Protein AF-0000000066529781 (afdb_homodimer)

pLDDT: mean 94.96, std 7.85, range [33.03, 98.94]

Radius of gyration: 22.47 Å; Cα contacts (8 Å, |Δi|>4): 421; chains: 2; bounding box: 62×56×45 Å

Solvent-accessible surface area (backbone atoms only — not comparable to full-atom values): 20873 Å² total; per-residue (Å²): 124,78,75,74,47,73,63,51,47,43,43,53,25,38,51,51,40,32,71,75,54,32,66,87,71,44,47,68,64,56,29,25,67,66,42,68,49,49,69,66,54,48,34,71,75,44,55,47,63,68,44,42,53,37,49,45,42,53,50,54,58,45,52,52,51,50,50,48,59,62,45,58,77,68,44,84,44,66,58,49,46,52,24,45,62,34,40,49,49,50,53,48,38,73,76,33,52,69,61,43,52,49,46,76,74,36,56,70,61,31,55,75,39,94,50,18,66,58,49,53,51,52,50,51,52,51,51,50,51,52,49,59,73,44,43,65,42,52,74,69,55,50,45,47,91,68,57,69,65,53,50,52,16,54,42,42,10,25,56,54,43,40,49,54,37,43,75,69,68,71,48,93,63,61,70,75,79,42,35,66,58,51,18,50,42,24,34,68,61,38,43,40,132,124,76,78,74,46,74,64,50,45,42,41,53,23,40,50,51,41,32,70,75,55,33,65,86,69,44,46,68,64,57,31,24,66,66,43,67,48,50,69,67,54,49,35,70,76,43,55,48,66,69,44,43,53,36,48,46,43,53,50,54,58,46,51,53,51,49,50,47,58,61,45,57,77,68,43,84,46,65,58,50,47,52,25,44,62,33,39,49,49,50,52,49,38,73,74,32,52,69,60,43,53,50,45,76,73,36,54,68,62,31,55,74,38,92,50,17,64,58,51,52,50,51,49,52,52,52,51,48,51,52,49,57,73,46,42,64,43,52,74,70,55,51,43,47,91,68,57,69,65,54,50,51,15,53,42,43,10,25,56,53,42,40,48,54,37,43,75,70,67,71,49,94,62,61,70,76,77,43,36,67,57,51,18,51,41,24,34,69,61,38,45,40,133

Foldseek 3Di:
DPPCPLLNLLLVLLLVQCLVQNLVRRALVSSCVRSVDDSVVCCVVQNGSLSSLLVLLVVLVVVLLVQLVVQLVVDDDLLSNLLSNQLSVLVSCLVPVSSVVSNVPCLVVNCVDPCVVVVVVVVVVSVVVSCVSCVVVVVVVFWDDDDPVVLVCLRHVVLVVVSVCVSVVNDPDDSNVCSNVSSVSSCVHITDD/DPDCPLLNLLLVLLLVQCLVQNLVRRALVSSCVRSVDDSVVCCVVQNGSLSSLLVLLVVLVVVLLVQLVVQLVVDDDLLSNLLSNQLSVLVSCLVPVSSVVSNVPCLVVNCVDPCVVVVVVVVVVSVVVSCVSCVVVVVVVFWDDDDPVVLVCLRHVVLVVVSVCVSVVNDPDDSNVCSVVSSVSSSVHITDD

Sequence (386 aa):
MGRSSRKDEILQAALACFSEHGVDATTIEMIRDRSGASIGSLYHHFGNKERIHGELYLAGIGQYAALLEAGFARARSAEETVRLLVTSYIDWVVANPDWARFILHSRGRVEAGELGERLRADNQAHFARIHAALAGYRAEGLFREMPDDCFASVVIGPAHDLARQWLAGRTRVALADCRELLAQVAWDSVRAAMGRSSRKDEILQAALACFSEHGVDATTIEMIRDRSGASIGSLYHHFGNKERIHGELYLAGIGQYAALLEAGFARARSAEETVRLLVTSYIDWVVANPDWARFILHSRGRVEAGELGERLRADNQAHFARIHAALAGYRAEGLFREMPDDCFASVVIGPAHDLARQWLAGRTRVALADCRELLAQVAWDSVRAA

InterPro domains:
  IPR001647 DNA-binding HTH domain, TetR-type [PF00440] (10-52)
  IPR001647 DNA-binding HTH domain, TetR-type [PR00455] (10-23)
  IPR001647 DNA-binding HTH domain, TetR-type [PR00455] (31-54)
  IPR001647 DNA-binding HTH domain, TetR-type [PS50977] (4-64)
  IPR009057 Homedomain-like superfamily [SSF46689] (3-80)
  IPR023772 DNA-binding HTH domain, TetR-type, conserved site [PS01081] (22-52)
  IPR036271 Tetracyclin repressor-like, C-terminal domain superfamily [SSF48498] (77-191)
  IPR050109 HTH-type, TetR-like transcriptional regulator [PTHR30055] (3-192)

Nearest PDB structures (foldseek):
  2gen-assembly1_A-2  TM=9.971E-01  e=3.212E-24  Pseudomonas aeruginosa PAO1
  4me9-assembly1_B  TM=8.150E-01  e=6.938E-08  Bacillus cereus ATCC 10987
  5gpa-assembly1_B  TM=8.348E-01  e=9.909E-07  Halalkalibacterium halodurans C-125
  5gp9-assembly1_A  TM=6.962E-01  e=1.146E-06  Halalkalibacterium halodurans C-125
  4w97-assembly1_A  TM=7.006E-01  e=5.478E-05  Mycobacterium tuberculosis H37Rv

Structure (mmCIF, N/CA/C/O backbone):
data_AF-0000000066529781-model_v1
#
loop_
_entity.id
_entity.type
_entity.pdbx_description
1 polymer 'Probable transcriptional regulator'
#
loop_
_atom_site.group_PDB
_atom_site.id
_atom_site.type_symbol
_atom_site.label_atom_id
_atom_site.label_alt_id
_atom_site.label_comp_id
_atom_site.label_asym_id
_atom_site.label_entity_id
_atom_site.label_seq_id
_atom_site.pdbx_PDB_ins_code
_atom_site.Cartn_x
_atom_site.Cartn_y
_atom_site.Cartn_z
_atom_site.occupancy
_atom_site.B_iso_or_equiv
_atom_site.auth_seq_id
_atom_site.auth_comp_id
_atom_site.auth_asym_id
_atom_site.auth_atom_id
_atom_site.pdbx_PDB_model_num
ATOM 1 N N . MET A 1 1 ? 31.031 4.953 -13.562 1 33.03 1 MET A N 1
ATOM 2 C CA . MET A 1 1 ? 29.844 4.156 -13.281 1 33.03 1 MET A CA 1
ATOM 3 C C . MET A 1 1 ? 30.219 2.801 -12.695 1 33.03 1 MET A C 1
ATOM 5 O O . MET A 1 1 ? 30.969 2.037 -13.312 1 33.03 1 MET A O 1
ATOM 9 N N . GLY A 1 2 ? 30.375 2.629 -11.5 1 42.47 2 GLY A N 1
ATOM 10 C CA . GLY A 1 2 ? 31.094 1.47 -11 1 42.47 2 GLY A CA 1
ATOM 11 C C . GLY A 1 2 ? 30.703 0.175 -11.68 1 42.47 2 GLY A C 1
ATOM 12 O O . GLY A 1 2 ? 29.609 0.083 -12.258 1 42.47 2 GLY A O 1
ATOM 13 N N . ARG A 1 3 ? 31.578 -0.483 -12.102 1 45.91 3 ARG A N 1
ATOM 14 C CA . ARG A 1 3 ? 31.453 -1.699 -12.898 1 45.91 3 ARG A CA 1
ATOM 15 C C . ARG A 1 3 ? 30.344 -2.594 -12.352 1 45.91 3 ARG A C 1
ATOM 17 O O . ARG A 1 3 ? 30.406 -3.041 -11.203 1 45.91 3 ARG A O 1
ATOM 24 N N . SER A 1 4 ? 29.109 -2.34 -12.938 1 61.5 4 SER A N 1
ATOM 25 C CA . SER A 1 4 ? 28.078 -3.309 -12.586 1 61.5 4 SER A CA 1
ATOM 26 C C . SER A 1 4 ? 28.656 -4.715 -12.469 1 61.5 4 SER A C 1
ATOM 28 O O . SER A 1 4 ? 29.375 -5.172 -13.359 1 61.5 4 SER A O 1
ATOM 30 N N . SER A 1 5 ? 28.609 -5.266 -11.188 1 81.44 5 SER A N 1
ATOM 31 C CA . SER A 1 5 ? 29.078 -6.629 -10.953 1 81.44 5 SER A CA 1
ATOM 32 C C . SER A 1 5 ? 28.281 -7.637 -11.766 1 81.44 5 SER A C 1
ATOM 34 O O . SER A 1 5 ? 27.203 -7.324 -12.258 1 81.44 5 SER A O 1
ATOM 36 N N . ARG A 1 6 ? 28.938 -8.656 -12.211 1 84.25 6 ARG A N 1
ATOM 37 C CA . ARG A 1 6 ? 28.266 -9.766 -12.867 1 84.25 6 ARG A CA 1
ATOM 38 C C . ARG A 1 6 ? 26.938 -10.086 -12.188 1 84.25 6 ARG A C 1
ATOM 40 O O . ARG A 1 6 ? 25.938 -10.359 -12.852 1 84.25 6 ARG A O 1
ATOM 47 N N . LYS A 1 7 ? 26.953 -9.844 -11 1 89.94 7 LYS A N 1
ATOM 48 C CA . LYS A 1 7 ? 25.75 -10.094 -10.227 1 89.94 7 LYS A CA 1
ATOM 49 C C . LYS A 1 7 ? 24.656 -9.094 -10.586 1 89.94 7 LYS A C 1
ATOM 51 O O . LYS A 1 7 ? 23.484 -9.469 -10.758 1 89.94 7 LYS A O 1
ATOM 56 N N . ASP A 1 8 ? 25.031 -7.875 -10.758 1 91.31 8 ASP A N 1
ATOM 57 C CA . ASP A 1 8 ? 24.062 -6.828 -11.102 1 91.31 8 ASP A CA 1
ATOM 58 C C . ASP A 1 8 ? 23.484 -7.051 -12.5 1 91.31 8 ASP A C 1
ATOM 60 O O . ASP A 1 8 ? 22.297 -6.832 -12.719 1 91.31 8 ASP A O 1
ATOM 64 N N . GLU A 1 9 ? 24.297 -7.5 -13.328 1 91.94 9 GLU A N 1
ATOM 65 C CA . GLU A 1 9 ? 23.859 -7.773 -14.695 1 91.94 9 GLU A CA 1
ATOM 66 C C . GLU A 1 9 ? 22.844 -8.906 -14.719 1 91.94 9 GLU A C 1
ATOM 68 O O . GLU A 1 9 ? 21.844 -8.844 -15.453 1 91.94 9 GLU A O 1
ATOM 73 N N . ILE A 1 10 ? 23.125 -9.883 -13.961 1 94.25 10 ILE A N 1
ATOM 74 C CA . ILE A 1 10 ? 22.219 -11.023 -13.891 1 94.25 10 ILE A CA 1
ATOM 75 C C . ILE A 1 10 ? 20.891 -10.594 -13.289 1 94.25 10 ILE A C 1
ATOM 77 O O . ILE A 1 10 ? 19.828 -10.984 -13.781 1 94.25 10 ILE A O 1
ATOM 81 N N . LEU A 1 11 ? 20.969 -9.789 -12.281 1 96 11 LEU A N 1
ATOM 82 C CA . LEU A 1 11 ? 19.734 -9.32 -11.641 1 96 11 LEU A CA 1
ATOM 83 C C . LEU A 1 11 ? 18.922 -8.461 -12.594 1 96 11 LEU A C 1
ATOM 85 O O . LEU A 1 11 ? 17.688 -8.586 -12.641 1 96 11 LEU A O 1
ATOM 89 N N . GLN A 1 12 ? 19.594 -7.656 -13.375 1 96.5 12 GLN A N 1
ATOM 90 C CA . GLN A 1 12 ? 18.891 -6.832 -14.352 1 96.5 12 GLN A CA 1
ATOM 91 C C . GLN A 1 12 ? 18.234 -7.691 -15.43 1 96.5 12 GLN A C 1
ATOM 93 O O . GLN A 1 12 ? 17.125 -7.41 -15.867 1 96.5 12 GLN A O 1
ATOM 98 N N . ALA A 1 13 ? 18.938 -8.703 -15.836 1 97 13 ALA A N 1
ATOM 99 C CA . ALA A 1 13 ? 18.375 -9.641 -16.812 1 97 13 ALA A CA 1
ATOM 100 C C . ALA A 1 13 ? 17.172 -10.375 -16.234 1 97 13 ALA A C 1
ATOM 102 O O . ALA A 1 13 ? 16.156 -10.547 -16.922 1 97 13 ALA A O 1
ATOM 103 N N . ALA A 1 14 ? 17.328 -10.797 -15.016 1 97.56 14 ALA A N 1
ATOM 104 C CA . ALA A 1 14 ? 16.219 -11.469 -14.336 1 97.56 14 ALA A CA 1
ATOM 105 C C . ALA A 1 14 ? 15 -10.555 -14.242 1 97.56 14 ALA A C 1
ATOM 107 O O . ALA A 1 14 ? 13.875 -10.977 -14.516 1 97.56 14 ALA A O 1
ATOM 108 N N . LEU A 1 15 ? 15.227 -9.305 -13.828 1 98 15 LEU A N 1
ATOM 109 C CA . LEU A 1 15 ? 14.148 -8.336 -13.742 1 98 15 LEU A CA 1
ATOM 110 C C . LEU A 1 15 ? 13.414 -8.211 -15.078 1 98 15 LEU A C 1
ATOM 112 O O . LEU A 1 15 ? 12.188 -8.203 -15.117 1 98 15 LEU A O 1
ATOM 116 N N . ALA A 1 16 ? 14.188 -8.141 -16.141 1 97.81 16 ALA A N 1
ATOM 117 C CA . ALA A 1 16 ? 13.602 -8.023 -17.469 1 97.81 16 ALA A CA 1
ATOM 118 C C . ALA A 1 16 ? 12.75 -9.25 -17.797 1 97.81 16 ALA A C 1
ATOM 120 O O . ALA A 1 16 ? 11.625 -9.117 -18.281 1 97.81 16 ALA A O 1
ATOM 121 N N . CYS A 1 17 ? 13.242 -10.43 -17.562 1 97.81 17 CYS A N 1
ATOM 122 C CA . CYS A 1 17 ? 12.531 -11.672 -17.844 1 97.81 17 CYS A CA 1
ATOM 123 C C . CYS A 1 17 ? 11.258 -11.766 -17.016 1 97.81 17 CYS A C 1
ATOM 125 O O . CYS A 1 17 ? 10.188 -12.086 -17.547 1 97.81 17 CYS A O 1
ATOM 127 N N . PHE A 1 18 ? 11.406 -11.43 -15.711 1 97.12 18 PHE A N 1
ATOM 128 C CA . PHE A 1 18 ? 10.25 -11.469 -14.82 1 97.12 18 PHE A CA 1
ATOM 129 C C . PHE A 1 18 ? 9.188 -10.477 -15.266 1 97.12 18 PHE A C 1
ATOM 131 O O . PHE A 1 18 ? 7.992 -10.758 -15.203 1 97.12 18 PHE A O 1
ATOM 138 N N . SER A 1 19 ? 9.617 -9.344 -15.68 1 95.75 19 SER A N 1
ATOM 139 C CA . SER A 1 19 ? 8.695 -8.297 -16.109 1 95.75 19 SER A CA 1
ATOM 140 C C . SER A 1 19 ? 7.98 -8.688 -17.406 1 95.75 19 SER A C 1
ATOM 142 O O . SER A 1 19 ? 6.785 -8.414 -17.562 1 95.75 19 SER A O 1
ATOM 144 N N . GLU A 1 20 ? 8.648 -9.359 -18.281 1 95.5 20 GLU A N 1
ATOM 145 C CA . GLU A 1 20 ? 8.133 -9.68 -19.609 1 95.5 20 GLU A CA 1
ATOM 146 C C . GLU A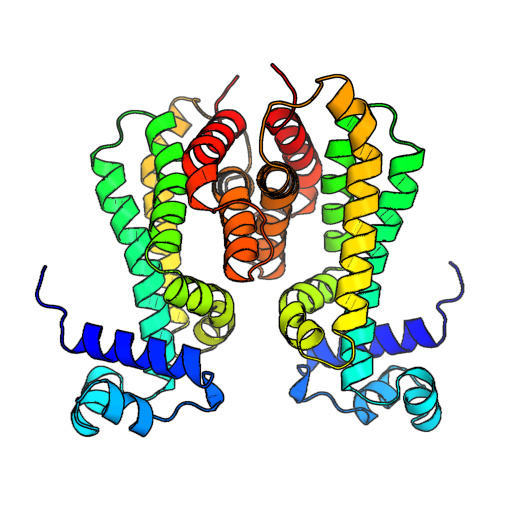 1 20 ? 7.27 -10.938 -19.578 1 95.5 20 GLU A C 1
ATOM 148 O O . GLU A 1 20 ? 6.254 -11.016 -20.266 1 95.5 20 GLU A O 1
ATOM 153 N N . HIS A 1 21 ? 7.668 -11.93 -18.719 1 95.25 21 HIS A N 1
ATOM 154 C CA . HIS A 1 21 ? 7.047 -13.25 -18.844 1 95.25 21 HIS A CA 1
ATOM 155 C C . HIS A 1 21 ? 6.332 -13.633 -17.547 1 95.25 21 HIS A C 1
ATOM 157 O O . HIS A 1 21 ? 5.574 -14.609 -17.516 1 95.25 21 HIS A O 1
ATOM 163 N N . GLY A 1 22 ? 6.508 -12.805 -16.547 1 93.94 22 GLY A N 1
ATOM 164 C CA . GLY A 1 22 ? 6.078 -13.25 -15.227 1 93.94 22 GLY A CA 1
ATOM 165 C C . GLY A 1 22 ? 7.09 -14.148 -14.539 1 93.94 22 GLY A C 1
ATOM 166 O O . GLY A 1 22 ? 7.863 -14.844 -15.203 1 93.94 22 GLY A O 1
ATOM 167 N N . VAL A 1 23 ? 7.008 -14.219 -13.281 1 93.06 23 VAL A N 1
ATOM 168 C CA . VAL A 1 23 ? 7.996 -14.945 -12.484 1 93.06 23 VAL A CA 1
ATOM 169 C C . VAL A 1 23 ? 7.863 -16.438 -12.727 1 93.06 23 VAL A C 1
ATOM 171 O O . VAL A 1 23 ? 8.859 -17.141 -12.953 1 93.06 23 VAL A O 1
ATOM 174 N N . ASP A 1 24 ? 6.688 -16.922 -12.711 1 92 24 ASP A N 1
ATOM 175 C CA . ASP A 1 24 ? 6.469 -18.359 -12.805 1 92 24 ASP A CA 1
ATOM 176 C C . ASP A 1 24 ? 6.848 -18.891 -14.188 1 92 24 ASP A C 1
ATOM 178 O O . ASP A 1 24 ? 7.406 -19.984 -14.305 1 92 24 ASP A O 1
ATOM 182 N N . ALA A 1 25 ? 6.66 -18.125 -15.172 1 94.94 25 ALA A N 1
ATOM 183 C CA . ALA A 1 25 ? 6.91 -18.547 -16.547 1 94.94 25 ALA A CA 1
ATOM 184 C C . ALA A 1 25 ? 8.383 -18.359 -16.922 1 94.94 25 ALA A C 1
ATOM 186 O O . ALA A 1 25 ? 8.852 -18.938 -17.906 1 94.94 25 ALA A O 1
ATOM 187 N N . THR A 1 26 ? 9.07 -17.531 -16.234 1 97.19 26 THR A N 1
ATOM 188 C CA . THR A 1 26 ? 10.477 -17.297 -16.516 1 97.19 26 THR A CA 1
ATOM 189 C C . THR A 1 26 ? 11.32 -18.516 -16.125 1 97.19 26 THR A C 1
ATOM 191 O O . THR A 1 26 ? 11.102 -19.125 -15.07 1 97.19 26 THR A O 1
ATOM 194 N N . THR A 1 27 ? 12.242 -18.891 -17.016 1 95.12 27 THR A N 1
ATOM 195 C CA . THR A 1 27 ? 13.141 -20 -16.734 1 95.12 27 THR A CA 1
ATOM 196 C C . THR A 1 27 ? 14.57 -19.5 -16.531 1 95.12 27 THR A C 1
ATOM 198 O O . THR A 1 27 ? 14.891 -18.359 -16.875 1 95.12 27 THR A O 1
ATOM 201 N N . ILE A 1 28 ? 15.305 -20.406 -15.883 1 93.94 28 ILE A N 1
ATOM 202 C CA . ILE A 1 28 ? 16.719 -20.062 -15.688 1 93.94 28 ILE A CA 1
ATOM 203 C C . ILE A 1 28 ? 17.391 -19.875 -17.047 1 93.94 28 ILE A C 1
ATOM 205 O O . ILE A 1 28 ? 18.297 -19.047 -17.172 1 93.94 28 ILE A O 1
ATOM 209 N N . GLU A 1 29 ? 16.984 -20.547 -18.062 1 95.06 29 GLU A N 1
ATOM 210 C CA . GLU A 1 29 ? 17.547 -20.438 -19.406 1 95.06 29 GLU A CA 1
ATOM 211 C C . GLU A 1 29 ? 17.266 -19.078 -20.031 1 95.06 29 GLU A C 1
ATOM 213 O O . GLU A 1 29 ? 18.125 -18.5 -20.703 1 95.06 29 GLU A O 1
ATOM 218 N N . MET A 1 30 ? 16.078 -18.578 -19.812 1 97 30 MET A N 1
ATOM 219 C CA . MET A 1 30 ? 15.734 -17.25 -20.297 1 97 30 MET A CA 1
ATOM 220 C C . MET A 1 30 ? 16.656 -16.188 -19.703 1 97 30 MET A C 1
ATOM 222 O O . MET A 1 30 ? 17.125 -15.289 -20.406 1 97 30 MET A O 1
ATOM 226 N N . ILE A 1 31 ? 16.922 -16.328 -18.406 1 97.06 31 ILE A N 1
ATOM 227 C CA . ILE A 1 31 ? 17.781 -15.383 -17.719 1 97.06 31 ILE A CA 1
ATOM 228 C C . ILE A 1 31 ? 19.219 -15.523 -18.234 1 97.06 31 ILE A C 1
ATOM 230 O O . ILE A 1 31 ? 19.906 -14.523 -18.438 1 97.06 31 ILE A O 1
ATOM 234 N N . ARG A 1 32 ? 19.641 -16.766 -18.453 1 95.25 32 ARG A N 1
ATOM 235 C CA . ARG A 1 32 ? 20.938 -17.047 -19.031 1 95.25 32 ARG A CA 1
ATOM 236 C C . ARG A 1 32 ? 21.094 -16.359 -20.391 1 95.25 32 ARG A C 1
ATOM 238 O O . ARG A 1 32 ? 22.062 -15.641 -20.625 1 95.25 32 ARG A O 1
ATOM 245 N N . ASP A 1 33 ? 20.141 -16.531 -21.188 1 96.81 33 ASP A N 1
ATOM 246 C CA . ASP A 1 33 ? 20.188 -15.984 -22.531 1 96.81 33 ASP A CA 1
ATOM 247 C C . ASP A 1 33 ? 20.25 -14.461 -22.516 1 96.81 33 ASP A C 1
ATOM 249 O O . ASP A 1 33 ? 21.016 -13.852 -23.266 1 96.81 33 ASP A O 1
ATOM 253 N N . ARG A 1 34 ? 19.531 -13.867 -21.656 1 96.12 34 ARG A N 1
ATOM 254 C CA . ARG A 1 34 ? 19.438 -12.414 -21.594 1 96.12 34 ARG A CA 1
ATOM 255 C C . ARG A 1 34 ? 20.688 -11.812 -20.938 1 96.12 34 ARG A C 1
ATOM 257 O O . ARG A 1 34 ? 21.125 -10.727 -21.312 1 96.12 34 ARG A O 1
ATOM 264 N N . SER A 1 35 ? 21.172 -12.445 -19.953 1 95.12 35 SER A N 1
ATOM 265 C CA . SER A 1 35 ? 22.281 -11.906 -19.188 1 95.12 35 SER A CA 1
ATOM 266 C C . SER A 1 35 ? 23.625 -12.18 -19.859 1 95.12 35 SER A C 1
ATOM 268 O O . SER A 1 35 ? 24.625 -11.523 -19.562 1 95.12 35 SER A O 1
ATOM 270 N N . GLY A 1 36 ? 23.672 -13.219 -20.625 1 94.31 36 GLY A N 1
ATOM 271 C CA . GLY A 1 36 ? 24.922 -13.648 -21.219 1 94.31 36 GLY A CA 1
ATOM 272 C C . GLY A 1 36 ? 25.781 -14.477 -20.266 1 94.31 36 GLY A C 1
ATOM 273 O O . GLY A 1 36 ? 26.891 -14.891 -20.625 1 94.31 36 GLY A O 1
ATOM 274 N N . ALA A 1 37 ? 25.312 -14.734 -19.141 1 92.75 37 ALA A N 1
ATOM 275 C CA . ALA A 1 37 ? 26.016 -15.586 -18.188 1 92.75 37 ALA A CA 1
ATOM 276 C C . ALA A 1 37 ? 25.828 -17.062 -18.547 1 92.75 37 ALA A C 1
ATOM 278 O O . ALA A 1 37 ? 24.875 -17.422 -19.234 1 92.75 37 ALA A O 1
ATOM 279 N N . SER A 1 38 ? 26.766 -17.812 -18.047 1 92.06 38 SER A N 1
ATOM 280 C CA . SER A 1 38 ? 26.578 -19.25 -18.203 1 92.06 38 SER A CA 1
ATOM 281 C C . SER A 1 38 ? 25.641 -19.812 -17.141 1 92.06 38 SER A C 1
ATOM 283 O O . SER A 1 38 ? 25.453 -19.188 -16.094 1 92.06 38 SER A O 1
ATOM 285 N N . ILE A 1 39 ? 25.078 -20.953 -17.484 1 90.69 39 ILE A N 1
ATOM 286 C CA . ILE A 1 39 ? 24.219 -21.641 -16.531 1 90.69 39 ILE A CA 1
ATOM 287 C C . ILE A 1 39 ? 25 -21.922 -15.25 1 90.69 39 ILE A C 1
ATOM 289 O O . ILE A 1 39 ? 24.484 -21.719 -14.141 1 90.69 39 ILE A O 1
ATOM 293 N N . GLY A 1 40 ? 26.219 -22.359 -15.406 1 90.69 40 GLY A N 1
ATOM 294 C CA . GLY A 1 40 ? 27.094 -22.594 -14.258 1 90.69 40 GLY A CA 1
ATOM 295 C C . GLY A 1 40 ? 27.312 -21.375 -13.406 1 90.69 40 GLY A C 1
ATOM 296 O O . GLY A 1 40 ? 27.281 -21.438 -12.18 1 90.69 40 GLY A O 1
ATOM 297 N N . SER A 1 41 ? 27.5 -20.312 -14.031 1 90.44 41 SER A N 1
ATOM 298 C CA . SER A 1 41 ? 27.703 -19.047 -13.336 1 90.44 41 SER A CA 1
ATOM 299 C C . SER A 1 41 ? 26.453 -18.641 -12.562 1 90.44 41 SER A C 1
ATOM 301 O O . SER A 1 41 ? 26.547 -18.203 -11.414 1 90.44 41 SER A O 1
ATOM 303 N N . LEU A 1 42 ? 25.297 -18.797 -13.141 1 92.88 42 LEU A N 1
ATOM 304 C CA . LEU A 1 42 ? 24.031 -18.469 -12.492 1 92.88 42 LEU A CA 1
ATOM 305 C C . LEU A 1 42 ? 23.812 -19.312 -11.242 1 92.88 42 LEU A C 1
ATOM 307 O O . LEU A 1 42 ? 23.484 -18.781 -10.18 1 92.88 42 LEU A O 1
ATOM 311 N N . TYR A 1 43 ? 24.109 -20.547 -11.43 1 90.56 43 TYR A N 1
ATOM 312 C CA . TYR A 1 43 ? 23.938 -21.453 -10.305 1 90.56 43 TYR A CA 1
ATOM 313 C C . TYR A 1 43 ? 24.984 -21.203 -9.227 1 90.56 43 TYR A C 1
ATOM 315 O O . TYR A 1 43 ? 24.703 -21.344 -8.031 1 90.56 43 TYR A O 1
ATOM 323 N N . HIS A 1 44 ? 26.141 -20.859 -9.641 1 89.94 44 HIS A N 1
ATOM 324 C CA . HIS A 1 44 ? 27.203 -20.562 -8.703 1 89.94 44 HIS A CA 1
ATOM 325 C C . HIS A 1 44 ? 26.891 -19.312 -7.883 1 89.94 44 HIS A C 1
ATOM 327 O O . HIS A 1 44 ? 27.016 -19.312 -6.656 1 89.94 44 HIS A O 1
ATOM 333 N N . HIS A 1 45 ? 26.359 -18.312 -8.516 1 90.06 45 HIS A N 1
ATOM 334 C CA . HIS A 1 45 ? 26.109 -17.047 -7.855 1 90.06 45 HIS A CA 1
ATOM 335 C C . HIS A 1 45 ? 24.797 -17.078 -7.078 1 90.06 45 HIS A C 1
ATOM 337 O O . HIS A 1 45 ? 24.703 -16.484 -6 1 90.06 45 HIS A O 1
ATOM 343 N N . PHE A 1 46 ? 23.719 -17.734 -7.609 1 92.69 46 PHE A N 1
ATOM 344 C CA . PHE A 1 46 ? 22.406 -17.547 -7.02 1 92.69 46 PHE A CA 1
ATOM 345 C C . PHE A 1 46 ? 21.781 -18.891 -6.652 1 92.69 46 PHE A C 1
ATOM 347 O O . PHE A 1 46 ? 20.844 -18.953 -5.859 1 92.69 46 PHE A O 1
ATOM 354 N N . GLY A 1 47 ? 22.375 -19.906 -7.266 1 89.5 47 GLY A N 1
ATOM 355 C CA . GLY A 1 47 ? 21.812 -21.219 -7.012 1 89.5 47 GLY A CA 1
ATOM 356 C C . GLY A 1 47 ? 20.641 -21.547 -7.902 1 89.5 47 GLY A C 1
ATOM 357 O O . GLY A 1 47 ? 20.75 -22.359 -8.828 1 89.5 47 GLY A O 1
ATOM 358 N N . ASN A 1 48 ? 19.438 -21.031 -7.609 1 89.31 48 ASN A N 1
ATOM 359 C CA . ASN A 1 48 ? 18.219 -21.312 -8.375 1 89.31 48 ASN A CA 1
ATOM 360 C C . ASN A 1 48 ? 17.438 -20.031 -8.648 1 89.31 48 ASN A C 1
ATOM 362 O O . ASN A 1 48 ? 17.812 -18.953 -8.195 1 89.31 48 ASN A O 1
ATOM 366 N N . LYS A 1 49 ? 16.391 -20.188 -9.445 1 92.06 49 LYS A N 1
ATOM 367 C CA . LYS A 1 49 ? 15.57 -19.062 -9.859 1 92.06 49 LYS A CA 1
ATOM 368 C C . LYS A 1 49 ? 14.922 -18.375 -8.656 1 92.06 49 LYS A C 1
ATOM 370 O O . LYS A 1 49 ? 14.82 -17.156 -8.602 1 92.06 49 LYS A O 1
ATOM 375 N N . GLU A 1 50 ? 14.5 -19.156 -7.727 1 92.81 50 GLU A N 1
ATOM 376 C CA . GLU A 1 50 ? 13.867 -18.609 -6.531 1 92.81 50 GLU A CA 1
ATOM 377 C C . GLU A 1 50 ? 14.828 -17.719 -5.75 1 92.81 50 GLU A C 1
ATOM 379 O O . GLU A 1 50 ? 14.438 -16.672 -5.227 1 92.81 50 GLU A O 1
ATOM 384 N N . ARG A 1 51 ? 15.977 -18.109 -5.695 1 94.56 51 ARG A N 1
ATOM 385 C CA . ARG A 1 51 ? 16.984 -17.297 -5.023 1 94.56 51 ARG A CA 1
ATOM 386 C C . ARG A 1 51 ? 17.281 -16.031 -5.816 1 94.56 51 ARG A C 1
ATOM 388 O O . ARG A 1 51 ? 17.547 -14.977 -5.234 1 94.56 51 ARG A O 1
ATOM 395 N N . ILE A 1 52 ? 17.297 -16.141 -7.117 1 95.69 52 ILE A N 1
ATOM 396 C CA . ILE A 1 52 ? 17.469 -14.938 -7.941 1 95.69 52 ILE A CA 1
ATOM 397 C C . ILE A 1 52 ? 16.328 -13.961 -7.66 1 95.69 52 ILE A C 1
ATOM 399 O O . ILE A 1 52 ? 16.562 -12.758 -7.523 1 95.69 52 ILE A O 1
ATOM 403 N N . HIS A 1 53 ? 15.109 -14.5 -7.613 1 97 53 HIS A N 1
ATOM 404 C CA . HIS A 1 53 ? 13.93 -13.703 -7.281 1 97 53 HIS A CA 1
ATOM 405 C C . HIS A 1 53 ? 14.117 -12.969 -5.953 1 97 53 HIS A C 1
ATOM 407 O O . HIS A 1 53 ? 13.906 -11.758 -5.871 1 97 53 HIS A O 1
ATOM 413 N N . GLY A 1 54 ? 14.523 -13.711 -4.949 1 97.19 54 GLY A N 1
ATOM 414 C CA . GLY A 1 54 ? 14.75 -13.125 -3.639 1 97.19 54 GLY A CA 1
ATOM 415 C C . GLY A 1 54 ? 15.867 -12.102 -3.621 1 97.19 54 GLY A C 1
ATOM 416 O O . GLY A 1 54 ? 15.742 -11.047 -3.002 1 97.19 54 GLY A O 1
ATOM 417 N N . GLU A 1 55 ? 16.938 -12.43 -4.301 1 96.94 55 GLU A N 1
ATOM 418 C CA . GLU A 1 55 ? 18.078 -11.516 -4.363 1 96.94 55 GLU A CA 1
ATOM 419 C C . GLU A 1 55 ? 17.719 -10.227 -5.098 1 96.94 55 GLU A C 1
ATOM 421 O O . GLU A 1 55 ? 18.172 -9.141 -4.734 1 96.94 55 GLU A O 1
ATOM 426 N N . LEU A 1 56 ? 16.953 -10.383 -6.137 1 97.12 56 LEU A N 1
ATOM 427 C CA . LEU A 1 56 ? 16.453 -9.219 -6.863 1 97.12 56 LEU A CA 1
ATOM 428 C C . LEU A 1 56 ? 15.648 -8.312 -5.941 1 97.12 56 LEU A C 1
ATOM 430 O O . LEU A 1 56 ? 15.82 -7.09 -5.961 1 97.12 56 LEU A O 1
ATOM 434 N N . TYR A 1 57 ? 14.812 -8.859 -5.129 1 97.94 57 TYR A N 1
ATOM 435 C CA . TYR A 1 57 ? 14.016 -8.133 -4.152 1 97.94 57 TYR A CA 1
ATOM 436 C C . TYR A 1 57 ? 14.898 -7.418 -3.141 1 97.94 57 TYR A C 1
ATOM 438 O O . TYR A 1 57 ? 14.766 -6.211 -2.926 1 97.94 57 TYR A O 1
ATOM 446 N N . LEU A 1 58 ? 15.828 -8.141 -2.551 1 97.56 58 LEU A N 1
ATOM 447 C CA . LEU A 1 58 ? 16.703 -7.602 -1.511 1 97.56 58 LEU A CA 1
ATOM 448 C C . LEU A 1 58 ? 17.594 -6.496 -2.068 1 97.56 58 LEU A C 1
ATOM 450 O O . LEU A 1 58 ? 17.875 -5.512 -1.379 1 97.56 58 LEU A O 1
ATOM 454 N N . ALA A 1 59 ? 18 -6.66 -3.271 1 96.56 59 ALA A N 1
ATOM 455 C CA . ALA A 1 59 ? 18.812 -5.629 -3.904 1 96.56 59 ALA A CA 1
ATOM 456 C C . ALA A 1 59 ? 18.031 -4.328 -4.055 1 96.56 59 ALA A C 1
ATOM 458 O O . ALA A 1 59 ? 18.562 -3.242 -3.816 1 96.56 59 ALA A O 1
ATOM 459 N N . GLY A 1 60 ? 16.781 -4.438 -4.438 1 96.56 60 GLY A N 1
ATOM 460 C CA . GLY A 1 60 ? 15.945 -3.262 -4.605 1 96.56 60 GLY A CA 1
ATOM 461 C C . GLY A 1 60 ? 15.727 -2.496 -3.312 1 96.56 60 GLY A C 1
ATOM 462 O O . GLY A 1 60 ? 15.922 -1.28 -3.264 1 96.56 60 GLY A O 1
ATOM 463 N N . ILE A 1 61 ? 15.344 -3.201 -2.252 1 96.75 61 ILE A N 1
ATOM 464 C CA . ILE A 1 61 ? 15.109 -2.516 -0.986 1 96.75 61 ILE A CA 1
ATOM 465 C C . ILE A 1 61 ? 16.422 -1.982 -0.433 1 96.75 61 ILE A C 1
ATOM 467 O O . ILE A 1 61 ? 16.453 -0.948 0.237 1 96.75 61 ILE A O 1
ATOM 471 N N . GLY A 1 62 ? 17.531 -2.65 -0.748 1 96.81 62 GLY A N 1
ATOM 472 C CA . GLY A 1 62 ? 18.844 -2.189 -0.345 1 96.81 62 GLY A CA 1
ATOM 473 C C . GLY A 1 62 ? 19.25 -0.883 -1.004 1 96.81 62 GLY A C 1
ATOM 474 O O . GLY A 1 62 ? 19.953 -0.069 -0.4 1 96.81 62 GLY A O 1
ATOM 475 N N . GLN A 1 63 ? 18.859 -0.736 -2.254 1 96.31 63 GLN A N 1
ATOM 476 C CA . GLN A 1 63 ? 19.172 0.502 -2.959 1 96.31 63 GLN A CA 1
ATOM 477 C C . GLN A 1 63 ? 18.516 1.701 -2.289 1 96.31 63 GLN A C 1
ATOM 479 O O . GLN A 1 63 ? 19.141 2.748 -2.113 1 96.31 63 GLN A O 1
ATOM 484 N N . TYR A 1 64 ? 17.266 1.585 -1.934 1 96.38 64 TYR A N 1
ATOM 485 C CA . TYR A 1 64 ? 16.578 2.637 -1.194 1 96.38 64 TYR A CA 1
ATOM 486 C C . TYR A 1 64 ? 17.25 2.906 0.139 1 96.38 64 TYR A C 1
ATOM 488 O O . TYR A 1 64 ? 17.484 4.062 0.507 1 96.38 64 TYR A O 1
ATOM 496 N N . ALA A 1 65 ? 17.609 1.846 0.864 1 96.69 65 ALA A N 1
ATOM 497 C CA . ALA A 1 65 ? 18.297 1.978 2.146 1 96.69 65 ALA A CA 1
ATOM 498 C C . ALA A 1 65 ? 19.625 2.719 1.985 1 96.69 65 ALA A C 1
ATOM 500 O O . ALA A 1 65 ? 19.984 3.543 2.826 1 96.69 65 ALA A O 1
ATOM 501 N N . ALA A 1 66 ? 20.312 2.43 0.934 1 95.69 66 ALA A N 1
ATOM 502 C CA . ALA A 1 66 ? 21.594 3.061 0.685 1 95.69 66 ALA A CA 1
ATOM 503 C C . ALA A 1 66 ? 21.438 4.559 0.427 1 95.69 66 ALA A C 1
ATOM 505 O O . ALA A 1 66 ? 22.281 5.359 0.85 1 95.69 66 ALA A O 1
ATOM 506 N N . LEU A 1 67 ? 20.359 4.922 -0.26 1 96.25 67 LEU A N 1
ATOM 507 C CA . LEU A 1 67 ? 20.078 6.332 -0.482 1 96.25 67 LEU A CA 1
ATOM 508 C C . LEU A 1 67 ? 19.859 7.059 0.842 1 96.25 67 LEU A C 1
ATOM 510 O O . LEU A 1 67 ? 20.359 8.164 1.04 1 96.25 67 LEU A O 1
ATOM 514 N N . LEU A 1 68 ? 19.141 6.441 1.712 1 97.5 68 LEU A N 1
ATOM 515 C CA . LEU A 1 68 ? 18.859 7.047 3.012 1 97.5 68 LEU A CA 1
ATOM 516 C C . LEU A 1 68 ? 20.141 7.18 3.828 1 97.5 68 LEU A C 1
ATOM 518 O O . LEU A 1 68 ? 20.375 8.219 4.445 1 97.5 68 LEU A O 1
ATOM 522 N N . GLU A 1 69 ? 20.953 6.148 3.814 1 95.06 69 GLU A N 1
ATOM 523 C CA . GLU A 1 69 ? 22.203 6.168 4.57 1 95.06 69 GLU A CA 1
ATOM 524 C C . GLU A 1 69 ? 23.094 7.324 4.125 1 95.06 69 GLU A C 1
ATOM 526 O O . GLU A 1 69 ? 23.625 8.055 4.961 1 95.06 69 GLU A O 1
ATOM 531 N N . ALA A 1 70 ? 23.188 7.5 2.863 1 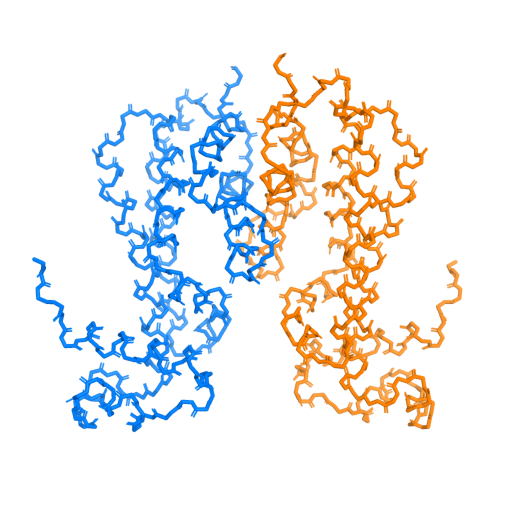95.5 70 ALA A N 1
ATOM 532 C CA . ALA A 1 70 ? 23.984 8.594 2.316 1 95.5 70 ALA A CA 1
ATOM 533 C C . ALA A 1 70 ? 23.375 9.945 2.666 1 95.5 70 ALA A C 1
ATOM 535 O O . ALA A 1 70 ? 24.109 10.914 2.916 1 95.5 70 ALA A O 1
ATOM 536 N N . GLY A 1 71 ? 22.047 10.016 2.688 1 97.06 71 GLY A N 1
ATOM 537 C CA . GLY A 1 71 ? 21.344 11.258 2.955 1 97.06 71 GLY A CA 1
ATOM 538 C C . GLY A 1 71 ? 21.375 11.656 4.418 1 97.06 71 GLY A C 1
ATOM 539 O O . GLY A 1 71 ? 21.438 12.844 4.738 1 97.06 71 GLY A O 1
ATOM 540 N N . PHE A 1 72 ? 21.266 10.656 5.32 1 96.44 72 PHE A N 1
ATOM 541 C CA . PHE A 1 72 ? 21.25 10.945 6.75 1 96.44 72 PHE A CA 1
ATOM 542 C C . PHE A 1 72 ? 22.531 11.664 7.168 1 96.44 72 PHE A C 1
ATOM 544 O O . PHE A 1 72 ? 22.5 12.523 8.055 1 96.44 72 PHE A O 1
ATOM 551 N N . ALA A 1 73 ? 23.641 11.391 6.535 1 93.25 73 ALA A N 1
ATOM 552 C CA . ALA A 1 73 ? 24.922 12.008 6.852 1 93.25 73 ALA A CA 1
ATOM 553 C C . ALA A 1 73 ? 24.906 13.492 6.508 1 93.25 73 ALA A C 1
ATOM 555 O O . ALA A 1 73 ? 25.656 14.273 7.102 1 93.25 73 ALA A O 1
ATOM 556 N N . ARG A 1 74 ? 24.031 13.891 5.672 1 95.56 74 ARG A N 1
ATOM 557 C CA . ARG A 1 74 ? 24.016 15.266 5.176 1 95.56 74 ARG A CA 1
ATOM 558 C C . ARG A 1 74 ? 22.875 16.047 5.797 1 95.56 74 ARG A C 1
ATOM 560 O O . ARG A 1 74 ? 22.891 17.281 5.812 1 95.56 74 ARG A O 1
ATOM 567 N N . ALA A 1 75 ? 21.859 15.352 6.27 1 96.75 75 ALA A N 1
ATOM 568 C CA . ALA A 1 75 ? 20.703 16.016 6.852 1 96.75 75 ALA A CA 1
ATOM 569 C C . ALA A 1 75 ? 21.078 16.734 8.141 1 96.75 75 ALA A C 1
ATOM 571 O O . ALA A 1 75 ? 21.828 16.203 8.969 1 96.75 75 ALA A O 1
ATOM 572 N N . ARG A 1 76 ? 20.531 17.984 8.297 1 96.44 76 ARG A N 1
ATOM 573 C CA . ARG A 1 76 ? 20.953 18.812 9.422 1 96.44 76 ARG A CA 1
ATOM 574 C C . ARG A 1 76 ? 19.766 19.266 10.25 1 96.44 76 ARG A C 1
ATOM 576 O O . ARG A 1 76 ? 19.891 20.156 11.094 1 96.44 76 ARG A O 1
ATOM 583 N N . SER A 1 77 ? 18.625 18.828 9.969 1 98.38 77 SER A N 1
ATOM 584 C CA . SER A 1 77 ? 17.422 19.188 10.703 1 98.38 77 SER A CA 1
ATOM 585 C C . SER A 1 77 ? 16.391 18.062 10.688 1 98.38 77 SER A C 1
ATOM 587 O O . SER A 1 77 ? 16.484 17.156 9.867 1 98.38 77 SER A O 1
ATOM 589 N N . ALA A 1 78 ? 15.422 18.188 11.594 1 98.44 78 ALA A N 1
ATOM 590 C CA . ALA A 1 78 ? 14.312 17.234 11.625 1 98.44 78 ALA A CA 1
ATOM 591 C C . ALA A 1 78 ? 13.539 17.234 10.312 1 98.44 78 ALA A C 1
ATOM 593 O O . ALA A 1 78 ? 13.219 16.172 9.766 1 98.44 78 ALA A O 1
ATOM 594 N N . GLU A 1 79 ? 13.344 18.453 9.844 1 98.69 79 GLU A N 1
ATOM 595 C CA . GLU A 1 79 ? 12.609 18.594 8.594 1 98.69 79 GLU A CA 1
ATOM 596 C C . GLU A 1 79 ? 13.352 17.938 7.434 1 98.69 79 GLU A C 1
ATOM 598 O O . GLU A 1 79 ? 12.766 17.172 6.672 1 98.69 79 GLU A O 1
ATOM 603 N N . GLU A 1 80 ? 14.625 18.219 7.301 1 98.69 80 GLU A N 1
ATOM 604 C CA . GLU A 1 80 ? 15.414 17.625 6.223 1 98.69 80 GLU A CA 1
ATOM 605 C C . GLU A 1 80 ? 15.422 16.109 6.305 1 98.69 80 GLU A C 1
ATOM 607 O O . GLU A 1 80 ? 15.367 15.422 5.277 1 98.69 80 GLU A O 1
ATOM 612 N N . THR A 1 81 ? 15.461 15.578 7.508 1 98.69 81 THR A N 1
ATOM 613 C CA . THR A 1 81 ? 15.5 14.141 7.715 1 98.69 81 THR A CA 1
ATOM 614 C C . THR A 1 81 ? 14.18 13.5 7.293 1 98.69 81 THR A C 1
ATOM 616 O O . THR A 1 81 ? 14.172 12.492 6.574 1 98.69 81 THR A O 1
ATOM 619 N N . VAL A 1 82 ? 13.055 14.094 7.68 1 98.81 82 VAL A N 1
ATOM 620 C CA . VAL A 1 82 ? 11.742 13.578 7.316 1 98.81 82 VAL A CA 1
ATOM 621 C C . VAL A 1 82 ? 11.539 13.68 5.805 1 98.81 82 VAL A C 1
ATOM 623 O O . VAL A 1 82 ? 11.102 12.727 5.164 1 98.81 82 VAL A O 1
ATOM 626 N N . ARG A 1 83 ? 11.914 14.805 5.199 1 98.81 83 ARG A N 1
ATOM 627 C CA . ARG A 1 83 ? 11.781 15.008 3.76 1 98.81 83 ARG A CA 1
ATOM 628 C C . ARG A 1 83 ? 12.625 13.992 2.986 1 98.81 83 ARG A C 1
ATOM 630 O O . ARG A 1 83 ? 12.203 13.508 1.937 1 98.81 83 ARG A O 1
ATOM 637 N N . LEU A 1 84 ? 13.75 13.672 3.535 1 98.81 84 LEU A N 1
ATOM 638 C CA . LEU A 1 84 ? 14.656 12.719 2.902 1 98.81 84 LEU A CA 1
ATOM 639 C C . LEU A 1 84 ? 13.992 11.352 2.75 1 98.81 84 LEU A C 1
ATOM 641 O O . LEU A 1 84 ? 14.156 10.695 1.724 1 98.81 84 LEU A O 1
ATOM 645 N N . LEU A 1 85 ? 13.258 10.914 3.762 1 98.81 85 LEU A N 1
ATOM 646 C CA . LEU A 1 85 ? 12.578 9.625 3.725 1 98.81 85 LEU A CA 1
ATOM 647 C C . LEU A 1 85 ? 11.625 9.539 2.535 1 98.81 85 LEU A C 1
ATOM 649 O O . LEU A 1 85 ? 11.539 8.5 1.876 1 98.81 85 LEU A O 1
ATOM 653 N N . VAL A 1 86 ? 10.984 10.633 2.207 1 98.88 86 VAL A N 1
ATOM 654 C CA . VAL A 1 86 ? 9.969 10.672 1.163 1 98.88 86 VAL A CA 1
ATOM 655 C C . VAL A 1 86 ? 10.625 10.898 -0.195 1 98.88 86 VAL A C 1
ATOM 657 O O . VAL A 1 86 ? 10.367 10.164 -1.148 1 98.88 86 VAL A O 1
ATOM 660 N N . THR A 1 87 ? 11.508 11.867 -0.278 1 98.81 87 THR A N 1
ATOM 661 C CA . THR A 1 87 ? 12.094 12.234 -1.56 1 98.81 87 THR A CA 1
ATOM 662 C C . THR A 1 87 ? 12.969 11.109 -2.102 1 98.81 87 THR A C 1
ATOM 664 O O . THR A 1 87 ? 12.93 10.805 -3.297 1 98.81 87 THR A O 1
ATOM 667 N N . SER A 1 88 ? 13.703 10.422 -1.24 1 98.62 88 SER A N 1
ATOM 668 C CA . SER A 1 88 ? 14.547 9.312 -1.666 1 98.62 88 SER A CA 1
ATOM 669 C C . SER A 1 88 ? 13.711 8.164 -2.221 1 98.62 88 SER A C 1
ATOM 671 O O . SER A 1 88 ? 14.086 7.543 -3.219 1 98.62 88 SER A O 1
ATOM 673 N N . TYR A 1 89 ? 12.625 7.906 -1.564 1 98.69 89 TYR A N 1
ATOM 674 C CA . TYR A 1 89 ? 11.742 6.84 -2.031 1 98.69 89 TYR A CA 1
ATOM 675 C C . TYR A 1 89 ? 11.18 7.164 -3.41 1 98.69 89 TYR A C 1
ATOM 677 O O . TYR A 1 89 ? 11.242 6.336 -4.324 1 98.69 89 TYR A O 1
ATOM 685 N N . ILE A 1 90 ? 10.641 8.398 -3.549 1 98.88 90 ILE A N 1
ATOM 686 C CA . ILE A 1 90 ? 10.039 8.812 -4.812 1 98.88 90 ILE A CA 1
ATOM 687 C C . ILE A 1 90 ? 11.102 8.812 -5.91 1 98.88 90 ILE A C 1
ATOM 689 O O . ILE A 1 90 ? 10.867 8.305 -7.012 1 98.88 90 ILE A O 1
ATOM 693 N N . ASP A 1 91 ? 12.281 9.344 -5.605 1 98.62 91 ASP A N 1
ATOM 694 C CA . ASP A 1 91 ? 13.367 9.375 -6.578 1 98.62 91 ASP A CA 1
ATOM 695 C C . ASP A 1 91 ? 13.742 7.965 -7.027 1 98.62 91 ASP A C 1
ATOM 697 O O . ASP A 1 91 ? 13.961 7.723 -8.211 1 98.62 91 ASP A O 1
ATOM 701 N N . TRP A 1 92 ? 13.812 7.043 -6.105 1 98.5 92 TRP A N 1
ATOM 702 C CA . TRP A 1 92 ? 14.18 5.672 -6.438 1 98.5 92 TRP A CA 1
ATOM 703 C C . TRP A 1 92 ? 13.117 5.023 -7.324 1 98.5 92 TRP A C 1
ATOM 705 O O . TRP A 1 92 ? 13.445 4.375 -8.32 1 98.5 92 TRP A O 1
ATOM 715 N N . VAL A 1 93 ? 11.859 5.195 -7 1 98.69 93 VAL A N 1
ATOM 716 C CA . VAL A 1 93 ? 10.773 4.598 -7.762 1 98.69 93 VAL A CA 1
ATOM 717 C C . VAL A 1 93 ? 10.766 5.16 -9.18 1 98.69 93 VAL A C 1
ATOM 719 O O . VAL A 1 93 ? 10.648 4.41 -10.156 1 98.69 93 VAL A O 1
ATOM 722 N N . VAL A 1 94 ? 10.883 6.508 -9.281 1 98.62 94 VAL A N 1
ATOM 723 C CA . VAL A 1 94 ? 10.859 7.168 -10.578 1 98.62 94 VAL A CA 1
ATOM 724 C C . VAL A 1 94 ? 12.023 6.668 -11.438 1 98.62 94 VAL A C 1
ATOM 726 O O . VAL A 1 94 ? 11.859 6.438 -12.633 1 98.62 94 VAL A O 1
ATOM 729 N N . ALA A 1 95 ? 13.117 6.441 -10.82 1 97.94 95 ALA A N 1
ATOM 730 C CA . ALA A 1 95 ? 14.312 6.016 -11.531 1 97.94 95 ALA A CA 1
ATOM 731 C C . ALA A 1 95 ? 14.25 4.527 -11.875 1 97.94 95 ALA A C 1
ATOM 733 O O . ALA A 1 95 ? 14.898 4.074 -12.82 1 97.94 95 ALA A O 1
ATOM 734 N N . ASN A 1 96 ? 13.492 3.75 -11.133 1 97.44 96 ASN A N 1
ATOM 735 C CA . ASN A 1 96 ? 13.477 2.299 -11.281 1 97.44 96 ASN A CA 1
ATOM 736 C C . ASN A 1 96 ? 12.055 1.749 -11.273 1 97.44 96 ASN A C 1
ATOM 738 O O . ASN A 1 96 ? 11.727 0.875 -10.469 1 97.44 96 ASN A O 1
ATOM 742 N N . PRO A 1 97 ? 11.219 2.141 -12.219 1 97.56 97 PRO A N 1
ATOM 743 C CA . PRO A 1 97 ? 9.805 1.771 -12.148 1 97.56 97 PRO A CA 1
ATOM 744 C C . PRO A 1 97 ? 9.586 0.265 -12.281 1 97.56 97 PRO A C 1
ATOM 746 O O . PRO A 1 97 ? 8.719 -0.294 -11.602 1 97.56 97 PRO A O 1
ATOM 749 N N . ASP A 1 98 ? 10.359 -0.427 -13.102 1 96.62 98 ASP A N 1
ATOM 750 C CA . ASP A 1 98 ? 10.18 -1.866 -13.273 1 96.62 98 ASP A CA 1
ATOM 751 C C . ASP A 1 98 ? 10.586 -2.619 -12.008 1 96.62 98 ASP A C 1
ATOM 753 O O . ASP A 1 98 ? 9.906 -3.557 -11.586 1 96.62 98 ASP A O 1
ATOM 757 N N . TRP A 1 99 ? 11.672 -2.207 -11.445 1 97.69 99 TRP A N 1
ATOM 758 C CA . TRP A 1 99 ? 12.141 -2.818 -10.203 1 97.69 99 TRP A CA 1
ATOM 759 C C . TRP A 1 99 ? 11.156 -2.564 -9.07 1 97.69 99 TRP A C 1
ATOM 761 O O . TRP A 1 99 ? 10.844 -3.473 -8.289 1 97.69 99 TRP A O 1
ATOM 771 N N . ALA A 1 100 ? 10.602 -1.366 -9.031 1 98.06 100 ALA A N 1
ATOM 772 C CA . ALA A 1 100 ? 9.617 -1.006 -8.016 1 98.06 100 ALA A CA 1
ATOM 773 C C . ALA A 1 100 ? 8.359 -1.855 -8.148 1 98.06 100 ALA A C 1
ATOM 775 O O . ALA A 1 100 ? 7.812 -2.326 -7.148 1 98.06 100 ALA A O 1
ATOM 776 N N . ARG A 1 101 ? 7.926 -2.031 -9.375 1 96.12 101 ARG A N 1
ATOM 777 C CA . ARG A 1 101 ? 6.773 -2.895 -9.609 1 96.12 101 ARG A CA 1
ATOM 778 C C . ARG A 1 101 ? 7.043 -4.312 -9.117 1 96.12 101 ARG A C 1
ATOM 780 O O . ARG A 1 101 ? 6.191 -4.918 -8.461 1 96.12 101 ARG A O 1
ATOM 787 N N . PHE A 1 102 ? 8.211 -4.754 -9.453 1 96.88 102 PHE A N 1
ATOM 788 C CA . PHE A 1 102 ? 8.609 -6.082 -9.008 1 96.88 102 PHE A CA 1
ATOM 789 C C . PHE A 1 102 ? 8.57 -6.184 -7.492 1 96.88 102 PHE A C 1
ATOM 791 O O . PHE A 1 102 ? 8.023 -7.145 -6.941 1 96.88 102 PHE A O 1
ATOM 798 N N . ILE A 1 103 ? 9.047 -5.207 -6.773 1 96.69 103 ILE A N 1
ATOM 799 C CA . ILE A 1 103 ? 9.125 -5.191 -5.316 1 96.69 103 ILE A CA 1
ATOM 800 C C . ILE A 1 103 ? 7.723 -5.18 -4.719 1 96.69 103 ILE A C 1
ATOM 802 O O . ILE A 1 103 ? 7.438 -5.918 -3.775 1 96.69 103 ILE A O 1
ATOM 806 N N . LEU A 1 104 ? 6.812 -4.449 -5.262 1 93.19 104 LEU A N 1
ATOM 807 C CA . LEU A 1 104 ? 5.453 -4.309 -4.762 1 93.19 104 LEU A CA 1
ATOM 808 C C . LEU A 1 104 ? 4.727 -5.648 -4.77 1 93.19 104 LEU A C 1
ATOM 810 O O . LEU A 1 104 ? 3.881 -5.906 -3.908 1 93.19 104 LEU A O 1
ATOM 814 N N . HIS A 1 105 ? 5.18 -6.547 -5.633 1 91.19 105 HIS A N 1
ATOM 815 C CA . HIS A 1 105 ? 4.414 -7.773 -5.82 1 91.19 105 HIS A CA 1
ATOM 816 C C . HIS A 1 105 ? 5.176 -8.984 -5.285 1 91.19 105 HIS A C 1
ATOM 818 O O . HIS A 1 105 ? 4.746 -10.125 -5.469 1 91.19 105 HIS A O 1
ATOM 824 N N . SER A 1 106 ? 6.312 -8.758 -4.613 1 93.69 106 SER A N 1
ATOM 825 C CA . SER A 1 106 ? 7.188 -9.898 -4.359 1 93.69 106 SER A CA 1
ATOM 826 C C . SER A 1 106 ? 7.371 -10.133 -2.861 1 93.69 106 SER A C 1
ATOM 828 O O . SER A 1 106 ? 7.902 -11.164 -2.451 1 93.69 106 SER A O 1
ATOM 830 N N . ARG A 1 107 ? 6.945 -9.211 -2.014 1 89.81 107 ARG A N 1
ATOM 831 C CA . ARG A 1 107 ? 7.301 -9.266 -0.6 1 89.81 107 ARG A CA 1
ATOM 832 C C . ARG A 1 107 ? 6.836 -10.578 0.025 1 89.81 107 ARG A C 1
ATOM 834 O O . ARG A 1 107 ? 7.605 -11.25 0.713 1 89.81 107 ARG A O 1
ATOM 841 N N . GLY A 1 108 ? 5.594 -10.945 -0.199 1 87.94 108 GLY A N 1
ATOM 842 C CA . GLY A 1 108 ? 5.059 -12.156 0.397 1 87.94 108 GLY A CA 1
ATOM 843 C C . GLY A 1 108 ? 5.84 -13.398 0.013 1 87.94 108 GLY A C 1
ATOM 844 O O . GLY A 1 108 ? 6.156 -14.234 0.868 1 87.94 108 GLY A O 1
ATOM 845 N N . ARG A 1 109 ? 6.117 -13.539 -1.184 1 90.5 109 ARG A N 1
ATOM 846 C CA . ARG A 1 109 ? 6.863 -14.68 -1.702 1 90.5 109 ARG A CA 1
ATOM 847 C C . ARG A 1 109 ? 8.258 -14.75 -1.084 1 90.5 109 ARG A C 1
ATOM 849 O O . ARG A 1 109 ? 8.719 -15.828 -0.702 1 90.5 109 ARG A O 1
ATOM 856 N N . VAL A 1 110 ? 8.922 -13.617 -0.937 1 95 110 VAL A N 1
ATOM 857 C CA . VAL A 1 110 ? 10.266 -13.57 -0.367 1 95 110 VAL A CA 1
ATOM 858 C C . VAL A 1 110 ? 10.211 -13.906 1.121 1 95 110 VAL A C 1
ATOM 860 O O . VAL A 1 110 ? 11.023 -14.68 1.621 1 95 110 VAL A O 1
ATOM 863 N N . GLU A 1 111 ? 9.273 -13.375 1.776 1 93.31 111 GLU A N 1
ATOM 864 C CA . GLU A 1 111 ? 9.109 -13.625 3.205 1 93.31 111 GLU A CA 1
ATOM 865 C C . GLU A 1 111 ? 8.914 -15.109 3.488 1 93.31 111 GLU A C 1
ATOM 867 O O . GLU A 1 111 ? 9.414 -15.633 4.488 1 93.31 111 GLU A O 1
ATOM 872 N N . ALA A 1 112 ? 8.219 -15.789 2.646 1 90.69 112 ALA A N 1
ATOM 873 C CA . ALA A 1 112 ? 7.891 -17.203 2.838 1 90.69 112 ALA A CA 1
ATOM 874 C C . ALA A 1 112 ? 9.016 -18.094 2.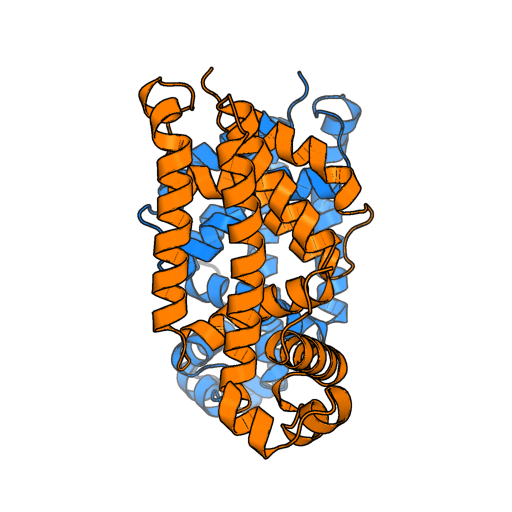34 1 90.69 112 ALA A C 1
ATOM 876 O O . ALA A 1 112 ? 9.039 -19.297 2.635 1 90.69 112 ALA A O 1
ATOM 877 N N . GLY A 1 113 ? 9.938 -17.516 1.621 1 92.75 113 GLY A N 1
ATOM 878 C CA . GLY A 1 113 ? 10.969 -18.297 0.961 1 92.75 113 GLY A CA 1
ATOM 879 C C . GLY A 1 113 ? 12.25 -18.406 1.764 1 92.75 113 GLY A C 1
ATOM 880 O O . GLY A 1 113 ? 12.273 -18.078 2.951 1 92.75 113 GLY A O 1
ATOM 881 N N . GLU A 1 114 ? 13.273 -18.859 1.067 1 93 114 GLU A N 1
ATOM 882 C CA . GLU A 1 114 ? 14.555 -19.172 1.69 1 93 114 GLU A CA 1
ATOM 883 C C . GLU A 1 114 ? 15.227 -17.906 2.217 1 93 114 GLU A C 1
ATOM 885 O O . GLU A 1 114 ? 16.016 -17.969 3.168 1 93 114 GLU A O 1
ATOM 890 N N . LEU A 1 115 ? 14.852 -16.828 1.653 1 95.94 115 LEU A N 1
ATOM 891 C CA . LEU A 1 115 ? 15.539 -15.602 2.029 1 95.94 115 LEU A CA 1
ATOM 892 C C . LEU A 1 115 ? 14.703 -14.797 3.025 1 95.94 115 LEU A C 1
ATOM 894 O O . LEU A 1 115 ? 15.008 -13.641 3.303 1 95.94 115 LEU A O 1
ATOM 898 N N . GLY A 1 116 ? 13.703 -15.406 3.535 1 96.31 116 GLY A N 1
ATOM 899 C CA . GLY A 1 116 ? 12.812 -14.742 4.469 1 96.31 116 GLY A CA 1
ATOM 900 C C . GLY A 1 116 ? 13.516 -14.219 5.707 1 96.31 116 GLY A C 1
ATOM 901 O O . GLY A 1 116 ? 13.25 -13.102 6.156 1 96.31 116 GLY A O 1
ATOM 902 N N . GLU A 1 117 ? 14.414 -14.984 6.254 1 96.38 117 GLU A N 1
ATOM 903 C CA . GLU A 1 117 ? 15.148 -14.578 7.445 1 96.38 117 GLU A CA 1
ATOM 904 C C . GLU A 1 117 ? 16.062 -13.398 7.148 1 96.38 117 GLU A C 1
ATOM 906 O O . GLU A 1 117 ? 16.188 -12.477 7.957 1 96.38 117 GLU A O 1
ATOM 911 N N . ARG A 1 118 ? 16.703 -13.477 6.062 1 96.81 118 ARG A N 1
ATOM 912 C CA . ARG A 1 118 ? 17.547 -12.359 5.668 1 96.81 118 ARG A CA 1
ATOM 913 C C . ARG A 1 118 ? 16.734 -11.086 5.469 1 96.81 118 ARG A C 1
ATOM 915 O O . ARG A 1 118 ? 17.156 -10 5.879 1 96.81 118 ARG A O 1
ATOM 922 N N . LEU A 1 119 ? 15.609 -11.211 4.879 1 97.12 119 LEU A N 1
ATOM 923 C CA . LEU A 1 119 ? 14.719 -10.07 4.707 1 97.12 119 LEU A CA 1
ATOM 924 C C . LEU A 1 119 ? 14.352 -9.461 6.055 1 97.12 119 LEU A C 1
ATOM 926 O O . LEU A 1 119 ? 14.391 -8.234 6.215 1 97.12 119 LEU A O 1
ATOM 930 N N . ARG A 1 120 ? 14.039 -10.297 7.023 1 95.62 120 ARG A N 1
ATOM 931 C CA . ARG A 1 120 ? 13.688 -9.82 8.359 1 95.62 120 ARG A CA 1
ATOM 932 C C . ARG A 1 120 ? 14.852 -9.062 8.992 1 95.62 120 ARG A C 1
ATOM 934 O O . ARG A 1 120 ? 14.656 -7.992 9.57 1 95.62 120 ARG A O 1
ATOM 941 N N . ALA A 1 121 ? 15.984 -9.578 8.836 1 97.06 121 ALA A N 1
ATOM 942 C CA . ALA A 1 121 ? 17.172 -8.945 9.383 1 97.06 121 ALA A CA 1
ATOM 943 C C . ALA A 1 121 ? 17.453 -7.602 8.711 1 97.06 121 ALA A C 1
ATOM 945 O O . ALA A 1 121 ? 17.75 -6.613 9.383 1 97.06 121 ALA A O 1
ATOM 946 N N . ASP A 1 122 ? 17.344 -7.582 7.402 1 96.56 122 ASP A N 1
ATOM 947 C CA . ASP A 1 122 ? 17.562 -6.355 6.648 1 96.56 122 ASP A CA 1
ATOM 948 C C . ASP A 1 122 ? 16.547 -5.281 7.035 1 96.56 122 ASP A C 1
ATOM 950 O O . ASP A 1 122 ? 16.906 -4.109 7.188 1 96.56 122 ASP A O 1
ATOM 954 N N . ASN A 1 123 ? 15.328 -5.676 7.195 1 95.62 123 ASN A N 1
ATOM 955 C CA . ASN A 1 123 ? 14.289 -4.738 7.609 1 95.62 123 ASN A CA 1
ATOM 956 C C . ASN A 1 123 ? 14.555 -4.188 9.008 1 95.62 123 ASN A C 1
ATOM 958 O O . ASN A 1 123 ? 14.383 -2.992 9.25 1 95.62 123 ASN A O 1
ATOM 962 N N . GLN A 1 124 ? 14.945 -5.066 9.906 1 95.62 124 GLN A N 1
ATOM 963 C CA . GLN A 1 124 ? 15.266 -4.641 11.266 1 95.62 124 GLN A CA 1
ATOM 964 C C . GLN A 1 124 ? 16.406 -3.615 11.266 1 95.62 124 GLN A C 1
ATOM 966 O O . GLN A 1 124 ? 16.312 -2.588 11.945 1 95.62 124 GLN A O 1
ATOM 971 N N . ALA A 1 125 ? 17.391 -3.898 10.5 1 96.5 125 ALA A N 1
ATOM 972 C CA . ALA A 1 125 ? 18.516 -2.977 10.398 1 96.5 125 ALA A CA 1
ATOM 973 C C . ALA A 1 125 ? 18.094 -1.653 9.773 1 96.5 125 ALA A C 1
ATOM 975 O O . ALA A 1 125 ? 18.516 -0.583 10.219 1 96.5 125 ALA A O 1
ATOM 976 N N . HIS A 1 126 ? 17.312 -1.76 8.781 1 96.12 126 HIS A N 1
ATOM 977 C CA . HIS A 1 126 ? 16.812 -0.583 8.078 1 96.12 126 HIS A CA 1
ATOM 978 C C . HIS A 1 126 ? 16.031 0.325 9.016 1 96.12 126 HIS A C 1
ATOM 980 O O . HIS A 1 126 ? 16.297 1.525 9.094 1 96.12 126 HIS A O 1
ATOM 986 N N . PHE A 1 127 ? 15.117 -0.205 9.758 1 94.94 127 PHE A N 1
ATOM 987 C CA . PHE A 1 127 ? 14.273 0.573 10.664 1 94.94 127 PHE A CA 1
ATOM 988 C C . PHE A 1 127 ? 15.094 1.119 11.828 1 94.94 127 PHE A C 1
ATOM 990 O O . PHE A 1 127 ? 14.852 2.234 12.289 1 94.94 127 PHE A O 1
ATOM 997 N N . ALA A 1 128 ? 16.062 0.341 12.281 1 96.38 128 ALA A N 1
ATOM 998 C CA . ALA A 1 128 ? 16.938 0.81 13.336 1 96.38 128 ALA A CA 1
ATOM 999 C C . ALA A 1 128 ? 17.703 2.055 12.906 1 96.38 128 ALA A C 1
ATOM 1001 O O . ALA A 1 128 ? 17.891 2.986 13.688 1 96.38 128 ALA A O 1
ATOM 1002 N N . ARG A 1 129 ? 18.141 2.049 11.688 1 96.75 129 ARG A N 1
ATOM 1003 C CA . ARG A 1 129 ? 18.875 3.193 11.156 1 96.75 129 ARG A CA 1
ATOM 1004 C C . ARG A 1 129 ? 17.984 4.43 11.086 1 96.75 129 ARG A C 1
ATOM 1006 O O . ARG A 1 129 ? 18.406 5.531 11.445 1 96.75 129 ARG A O 1
ATOM 1013 N N . ILE A 1 130 ? 16.797 4.25 10.688 1 97.69 130 ILE A N 1
ATOM 1014 C CA . ILE A 1 130 ? 15.859 5.359 10.609 1 97.69 130 ILE A CA 1
ATOM 1015 C C . ILE A 1 130 ? 15.555 5.883 12.008 1 97.69 130 ILE A C 1
ATOM 1017 O O . ILE A 1 130 ? 15.555 7.094 12.234 1 97.69 130 ILE A O 1
ATOM 1021 N N . HIS A 1 131 ? 15.297 4.965 12.914 1 96.75 131 HIS A N 1
ATOM 1022 C CA . HIS A 1 131 ? 15.031 5.352 14.297 1 96.75 131 HIS A CA 1
ATOM 1023 C C . HIS A 1 131 ? 16.188 6.145 14.875 1 96.75 131 HIS A C 1
ATOM 1025 O O . HIS A 1 131 ? 15.984 7.156 15.547 1 96.75 131 HIS A O 1
ATOM 1031 N N . ALA A 1 132 ? 17.359 5.652 14.602 1 97.19 132 ALA A N 1
ATOM 1032 C CA . ALA A 1 132 ? 18.562 6.332 15.102 1 97.19 132 ALA A CA 1
ATOM 1033 C C . ALA A 1 132 ? 18.672 7.738 14.516 1 97.19 132 ALA A C 1
ATOM 1035 O O . ALA A 1 132 ? 19.016 8.688 15.227 1 97.19 132 ALA A O 1
ATOM 1036 N N . ALA A 1 133 ? 18.406 7.883 13.258 1 97.62 133 ALA A N 1
ATOM 1037 C CA . ALA A 1 133 ? 18.5 9.172 12.57 1 97.62 133 ALA A CA 1
ATOM 1038 C C . ALA A 1 133 ? 17.5 10.172 13.148 1 97.62 133 ALA A C 1
ATOM 1040 O O . ALA A 1 133 ? 17.75 11.375 13.141 1 97.62 133 ALA A O 1
ATOM 1041 N N . LEU A 1 134 ? 16.391 9.688 13.703 1 97.94 134 LEU A N 1
ATOM 1042 C CA . LEU A 1 134 ? 15.32 10.555 14.18 1 97.94 134 LEU A CA 1
ATOM 1043 C C . LEU A 1 134 ? 15.406 10.734 15.695 1 97.94 134 LEU A C 1
ATOM 1045 O O . LEU A 1 134 ? 14.75 11.625 16.25 1 97.94 134 LEU A O 1
ATOM 1049 N N . ALA A 1 135 ? 16.203 9.938 16.391 1 97.12 135 ALA A N 1
ATOM 1050 C CA . ALA A 1 135 ? 16.203 9.805 17.844 1 97.12 135 ALA A CA 1
ATOM 1051 C C . ALA A 1 135 ? 16.484 11.148 18.516 1 97.12 135 ALA A C 1
ATOM 1053 O O . ALA A 1 135 ? 15.797 11.523 19.469 1 97.12 135 ALA A O 1
ATOM 1054 N N . GLY A 1 136 ? 17.484 11.797 18.062 1 97.19 136 GLY A N 1
ATOM 1055 C CA . GLY A 1 136 ? 17.828 13.078 18.656 1 97.19 136 GLY A CA 1
ATOM 1056 C C . GLY A 1 136 ? 16.719 14.109 18.547 1 97.19 136 GLY A C 1
ATOM 1057 O O . GLY A 1 136 ? 16.438 14.836 19.5 1 97.19 136 GLY A O 1
ATOM 1058 N N . TYR A 1 137 ? 16.094 14.227 17.422 1 98.06 137 TYR A N 1
ATOM 1059 C CA . TYR A 1 137 ? 15.008 15.18 17.188 1 98.06 137 TYR A CA 1
ATOM 1060 C C . TYR A 1 137 ? 13.781 14.836 18.031 1 98.06 137 TYR A C 1
ATOM 1062 O O . TYR A 1 137 ? 13.078 15.727 18.5 1 98.06 137 TYR A O 1
ATOM 1070 N N . ARG A 1 138 ? 13.531 13.531 18.172 1 97.12 138 ARG A N 1
ATOM 1071 C CA . ARG A 1 138 ? 12.461 13.078 19.047 1 97.12 138 ARG A CA 1
ATOM 1072 C C . ARG A 1 138 ? 12.727 13.484 20.5 1 97.12 138 ARG A C 1
ATOM 1074 O O . ARG A 1 138 ? 11.82 13.961 21.188 1 97.12 138 ARG A O 1
ATOM 1081 N N . ALA A 1 139 ? 13.914 13.312 20.922 1 97.19 139 ALA A N 1
ATOM 1082 C CA . ALA A 1 139 ? 14.305 13.664 22.297 1 97.19 139 ALA A CA 1
ATOM 1083 C C . ALA A 1 139 ? 14.156 15.156 22.531 1 97.19 139 ALA A C 1
ATOM 1085 O O . ALA A 1 139 ? 13.844 15.586 23.656 1 97.19 139 ALA A O 1
ATOM 1086 N N . GLU A 1 140 ? 14.336 15.922 21.516 1 97.75 140 GLU A N 1
ATOM 1087 C CA . GLU A 1 140 ? 14.242 17.375 21.594 1 97.75 140 GLU A CA 1
ATOM 1088 C C . GLU A 1 140 ? 12.789 17.844 21.531 1 97.75 140 GLU A C 1
ATOM 1090 O O . GLU A 1 140 ? 12.5 19.031 21.656 1 97.75 140 GLU A O 1
ATOM 1095 N N . GLY A 1 141 ? 11.852 16.938 21.25 1 97.81 141 GLY A N 1
ATOM 1096 C CA . GLY A 1 141 ? 10.438 17.266 21.234 1 97.81 141 GLY A CA 1
ATOM 1097 C C . GLY A 1 141 ? 10 17.938 19.938 1 97.81 141 GLY A C 1
ATOM 1098 O O . GLY A 1 141 ? 9.07 18.75 19.953 1 97.81 141 GLY A O 1
ATOM 1099 N N . LEU A 1 142 ? 10.672 17.625 18.812 1 98.19 142 LEU A N 1
ATOM 1100 C CA . LEU A 1 142 ? 10.406 18.328 17.562 1 98.19 142 LEU A CA 1
ATOM 1101 C C . LEU A 1 142 ? 9.266 17.656 16.797 1 98.19 142 LEU A C 1
ATOM 1103 O O . LEU A 1 142 ? 8.797 18.188 15.789 1 98.19 142 LEU A O 1
ATOM 1107 N N . PHE A 1 143 ? 8.82 16.516 17.281 1 98.31 143 PHE A N 1
ATOM 1108 C CA . PHE A 1 143 ? 7.738 15.797 16.625 1 98.31 143 PHE A CA 1
ATOM 1109 C C . PHE A 1 143 ? 6.492 15.766 17.5 1 98.31 143 PHE A C 1
ATOM 1111 O O . PHE A 1 143 ? 6.594 15.664 18.719 1 98.31 143 PHE A O 1
ATOM 1118 N N . ARG A 1 144 ? 5.383 15.891 16.828 1 96.62 144 ARG A N 1
ATOM 1119 C CA . ARG A 1 144 ? 4.137 15.672 17.547 1 96.62 144 ARG A CA 1
ATOM 1120 C C . ARG A 1 144 ? 4.062 14.25 18.094 1 96.62 144 ARG A C 1
ATOM 1122 O O . ARG A 1 144 ? 4.57 13.32 17.469 1 96.62 144 ARG A O 1
ATOM 1129 N N . GLU A 1 145 ? 3.311 14.07 19.156 1 95.44 145 GLU A N 1
ATOM 1130 C CA . GLU A 1 145 ? 3.205 12.773 19.828 1 95.44 145 GLU A CA 1
ATOM 1131 C C . GLU A 1 145 ? 2.35 11.805 19.016 1 95.44 145 GLU A C 1
ATOM 1133 O O . GLU A 1 145 ? 1.2 12.109 18.688 1 95.44 145 GLU A O 1
ATOM 1138 N N . MET A 1 146 ? 2.955 10.664 18.766 1 96.56 146 MET A N 1
ATOM 1139 C CA . MET A 1 146 ? 2.234 9.578 18.109 1 96.56 146 MET A CA 1
ATOM 1140 C C . MET A 1 146 ? 3.029 8.273 18.188 1 96.56 146 MET A C 1
ATOM 1142 O O . MET A 1 146 ? 4.25 8.297 18.344 1 96.56 146 MET A O 1
ATOM 1146 N N . PRO A 1 147 ? 2.312 7.148 18.094 1 96.94 147 PRO A N 1
ATOM 1147 C CA . PRO A 1 147 ? 3.037 5.875 18.031 1 96.94 147 PRO A CA 1
ATOM 1148 C C . PRO A 1 147 ? 3.992 5.797 16.828 1 96.94 147 PRO A C 1
ATOM 1150 O O . PRO A 1 147 ? 3.701 6.344 15.766 1 96.94 147 PRO A O 1
ATOM 1153 N N . ASP A 1 148 ? 5.109 5.031 16.984 1 96.31 148 ASP A N 1
ATOM 1154 C CA . ASP A 1 148 ? 6.129 4.914 15.945 1 96.31 148 ASP A CA 1
ATOM 1155 C C . ASP A 1 148 ? 5.535 4.371 14.648 1 96.31 148 ASP A C 1
ATOM 1157 O O . ASP A 1 148 ? 5.879 4.836 13.562 1 96.31 148 ASP A O 1
ATOM 1161 N N . ASP A 1 149 ? 4.625 3.391 14.75 1 97.06 149 ASP A N 1
ATOM 1162 C CA . ASP A 1 149 ? 3.994 2.814 13.57 1 97.06 149 ASP A CA 1
ATOM 1163 C C . ASP A 1 149 ? 3.18 3.863 12.812 1 97.06 149 ASP A C 1
ATOM 1165 O O . ASP A 1 149 ? 3.203 3.906 11.578 1 97.06 149 ASP A O 1
ATOM 1169 N N . CYS A 1 150 ? 2.516 4.715 13.594 1 97.88 150 CYS A N 1
ATOM 1170 C CA . CYS A 1 150 ? 1.744 5.789 12.984 1 97.88 150 CYS A CA 1
ATOM 1171 C C . CYS A 1 150 ? 2.66 6.805 12.312 1 97.88 150 CYS A C 1
ATOM 1173 O O . CYS A 1 150 ? 2.398 7.242 11.188 1 97.88 150 CYS A O 1
ATOM 1175 N N . PHE A 1 151 ? 3.715 7.102 13.055 1 98.38 151 PHE A N 1
ATOM 1176 C CA . PHE A 1 151 ? 4.688 8.055 12.531 1 98.38 151 PHE A CA 1
ATOM 1177 C C . PHE A 1 151 ? 5.199 7.609 11.164 1 98.38 151 PHE A C 1
ATOM 1179 O O . PHE A 1 151 ? 5.188 8.383 10.203 1 98.38 151 PHE A O 1
ATOM 1186 N N . ALA A 1 152 ? 5.609 6.379 11.055 1 98.19 152 ALA A N 1
ATOM 1187 C CA . ALA A 1 152 ? 6.145 5.84 9.805 1 98.19 152 ALA A CA 1
ATOM 1188 C C . ALA A 1 152 ? 5.109 5.914 8.688 1 98.19 152 ALA A C 1
ATOM 1190 O O . ALA A 1 152 ? 5.414 6.363 7.582 1 98.19 152 ALA A O 1
ATOM 1191 N N . SER A 1 153 ? 3.861 5.523 8.969 1 98.62 153 SER A N 1
ATOM 1192 C CA . SER A 1 153 ? 2.801 5.48 7.965 1 98.62 153 SER A CA 1
ATOM 1193 C C . SER A 1 153 ? 2.385 6.887 7.539 1 98.62 153 SER A C 1
ATOM 1195 O O . SER A 1 153 ? 2.02 7.105 6.383 1 98.62 153 SER A O 1
ATOM 1197 N N . VAL A 1 154 ? 2.416 7.781 8.477 1 98.81 154 VAL A N 1
ATOM 1198 C CA . VAL A 1 154 ? 2.08 9.164 8.172 1 98.81 154 VAL A CA 1
ATOM 1199 C C . VAL A 1 154 ? 3.137 9.766 7.246 1 98.81 154 VAL A C 1
ATOM 1201 O O . VAL A 1 154 ? 2.807 10.49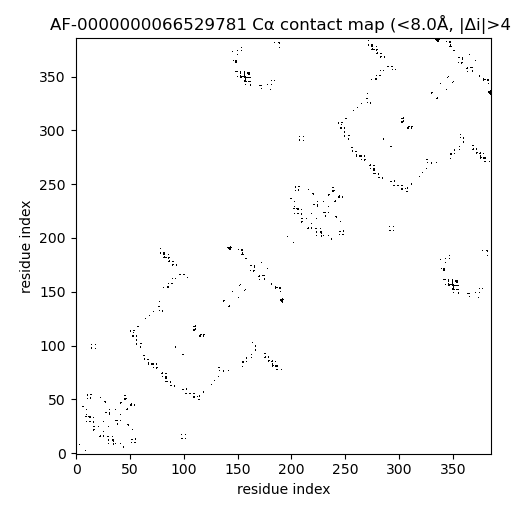2 6.309 1 98.81 154 VAL A O 1
ATOM 1204 N N . VAL A 1 155 ? 4.375 9.438 7.453 1 98.88 155 VAL A N 1
ATOM 1205 C CA . VAL A 1 155 ? 5.477 10.016 6.691 1 98.88 155 VAL A CA 1
ATOM 1206 C C . VAL A 1 155 ? 5.527 9.383 5.301 1 98.88 155 VAL A C 1
ATOM 1208 O O . VAL A 1 155 ? 5.535 10.094 4.289 1 98.88 155 VAL A O 1
ATOM 1211 N N . ILE A 1 156 ? 5.512 8.086 5.25 1 98.81 156 ILE A N 1
ATOM 1212 C CA . ILE A 1 156 ? 5.871 7.441 3.992 1 98.81 156 ILE A CA 1
ATOM 1213 C C . ILE A 1 156 ? 4.609 6.957 3.285 1 98.81 156 ILE A C 1
ATOM 1215 O O . ILE A 1 156 ? 4.637 6.664 2.086 1 98.81 156 ILE A O 1
ATOM 1219 N N . GLY A 1 157 ? 3.461 6.816 3.963 1 98.75 157 GLY A N 1
ATOM 1220 C CA . GLY A 1 157 ? 2.225 6.238 3.463 1 98.75 157 GLY A CA 1
ATOM 1221 C C . GLY A 1 157 ? 1.722 6.906 2.197 1 98.75 157 GLY A C 1
ATOM 1222 O O . GLY A 1 157 ? 1.402 6.23 1.217 1 98.75 157 GLY A O 1
ATOM 1223 N N . PRO A 1 158 ? 1.626 8.203 2.184 1 98.88 158 PRO A N 1
ATOM 1224 C CA . PRO A 1 158 ? 1.16 8.898 0.98 1 98.88 158 PRO A CA 1
ATOM 1225 C C . PRO A 1 158 ? 2.018 8.594 -0.246 1 98.88 158 PRO A C 1
ATOM 1227 O O . PRO A 1 158 ? 1.486 8.375 -1.338 1 98.88 158 PRO A O 1
ATOM 1230 N N . ALA A 1 159 ? 3.336 8.531 -0.045 1 98.88 159 ALA A N 1
ATOM 1231 C CA . ALA A 1 159 ? 4.234 8.227 -1.156 1 98.88 159 ALA A CA 1
ATOM 1232 C C . ALA A 1 159 ? 4.062 6.785 -1.622 1 98.88 159 ALA A C 1
ATOM 1234 O O . ALA A 1 159 ? 4.031 6.516 -2.824 1 98.88 159 ALA A O 1
ATOM 1235 N N . HIS A 1 160 ? 3.973 5.863 -0.661 1 98.5 160 HIS A N 1
ATOM 1236 C CA . HIS A 1 160 ? 3.715 4.469 -1.001 1 98.5 160 HIS A CA 1
ATOM 1237 C C . HIS A 1 160 ? 2.422 4.324 -1.797 1 98.5 160 HIS A C 1
ATOM 1239 O O . HIS A 1 160 ? 2.389 3.627 -2.814 1 98.5 160 HIS A O 1
ATOM 1245 N N . ASP A 1 161 ? 1.43 4.957 -1.315 1 98.38 161 ASP A N 1
ATOM 1246 C CA . ASP A 1 161 ? 0.117 4.863 -1.948 1 98.38 161 ASP A CA 1
ATOM 1247 C C . ASP A 1 161 ? 0.151 5.434 -3.365 1 98.38 161 ASP A C 1
ATOM 1249 O O . ASP A 1 161 ? -0.287 4.781 -4.312 1 98.38 161 ASP A O 1
ATOM 1253 N N . LEU A 1 162 ? 0.682 6.609 -3.547 1 98.69 162 LEU A N 1
ATOM 1254 C CA . LEU A 1 162 ? 0.718 7.254 -4.855 1 98.69 162 LEU A CA 1
ATOM 1255 C C . LEU A 1 162 ? 1.612 6.48 -5.816 1 98.69 162 LEU A C 1
ATOM 1257 O O . LEU A 1 162 ? 1.272 6.316 -6.992 1 98.69 162 LEU A O 1
ATOM 1261 N N . ALA A 1 163 ? 2.73 6.023 -5.348 1 98.69 163 ALA A N 1
ATOM 1262 C CA . ALA A 1 163 ? 3.639 5.242 -6.184 1 98.69 163 ALA A CA 1
ATOM 1263 C C . ALA A 1 163 ? 2.961 3.977 -6.699 1 98.69 163 ALA A C 1
ATOM 1265 O O . ALA A 1 163 ? 3.125 3.607 -7.863 1 98.69 163 ALA A O 1
ATOM 1266 N N . ARG A 1 164 ? 2.25 3.314 -5.832 1 97.12 164 ARG A N 1
ATOM 1267 C CA . ARG A 1 164 ? 1.522 2.115 -6.238 1 97.12 164 ARG A CA 1
ATOM 1268 C C . ARG A 1 164 ? 0.545 2.426 -7.367 1 97.12 164 ARG A C 1
ATOM 1270 O O . ARG A 1 164 ? 0.48 1.693 -8.359 1 97.12 164 ARG A O 1
ATOM 1277 N N . GLN A 1 165 ? -0.209 3.502 -7.242 1 96.56 165 GLN A N 1
ATOM 1278 C CA . GLN A 1 165 ? -1.162 3.902 -8.273 1 96.56 165 GLN A CA 1
ATOM 1279 C C . GLN A 1 165 ? -0.445 4.293 -9.562 1 96.56 165 GLN A C 1
ATOM 1281 O O . GLN A 1 165 ? -0.885 3.934 -10.656 1 96.56 165 GLN A O 1
ATOM 1286 N N . TRP A 1 166 ? 0.626 5 -9.398 1 98.06 166 TRP A N 1
ATOM 1287 C CA . TRP A 1 166 ? 1.407 5.449 -10.547 1 98.06 166 TRP A CA 1
ATOM 1288 C C . TRP A 1 166 ? 1.98 4.262 -11.312 1 98.06 166 TRP A C 1
ATOM 1290 O O . TRP A 1 166 ? 1.879 4.203 -12.539 1 98.06 166 TRP A O 1
ATOM 1300 N N . LEU A 1 167 ? 2.492 3.324 -10.656 1 96.94 167 LEU A N 1
ATOM 1301 C CA . LEU A 1 167 ? 3.096 2.145 -11.266 1 96.94 167 LEU A CA 1
ATOM 1302 C C . LEU A 1 167 ? 2.039 1.286 -11.953 1 96.94 167 LEU A C 1
ATOM 1304 O O . LEU A 1 167 ? 2.348 0.549 -12.891 1 96.94 167 LEU A O 1
ATOM 1308 N N . ALA A 1 168 ? 0.812 1.359 -11.5 1 94.44 168 ALA A N 1
ATOM 1309 C CA . ALA A 1 168 ? -0.295 0.609 -12.086 1 94.44 168 ALA A CA 1
ATOM 1310 C C . ALA A 1 168 ? -0.917 1.372 -13.258 1 94.44 168 ALA A C 1
ATOM 1312 O O . ALA A 1 168 ? -1.868 0.896 -13.875 1 94.44 168 ALA A O 1
ATOM 1313 N N . GLY A 1 169 ? -0.45 2.619 -13.508 1 94.81 169 GLY A N 1
ATOM 1314 C CA . GLY A 1 169 ? -0.971 3.404 -14.609 1 94.81 169 GLY A CA 1
ATOM 1315 C C . GLY A 1 169 ? -2.299 4.066 -14.297 1 94.81 169 GLY A C 1
ATOM 1316 O O . GLY A 1 169 ? -3.084 4.355 -15.203 1 94.81 169 GLY A O 1
ATOM 1317 N N . ARG A 1 170 ? -2.502 4.375 -13.008 1 93.88 170 ARG A N 1
ATOM 1318 C CA . ARG A 1 170 ? -3.83 4.836 -12.617 1 93.88 170 ARG A CA 1
ATOM 1319 C C . ARG A 1 170 ? -3.801 6.305 -12.195 1 93.88 170 ARG A C 1
ATOM 1321 O O . ARG A 1 170 ? -4.766 6.812 -11.625 1 93.88 170 ARG A O 1
ATOM 1328 N N . THR A 1 171 ? -2.689 6.957 -12.352 1 96.38 171 THR A N 1
ATOM 1329 C CA . THR A 1 171 ? -2.598 8.359 -11.977 1 96.38 171 THR A CA 1
ATOM 1330 C C . THR A 1 171 ? -2.631 9.258 -13.211 1 96.38 171 THR A C 1
ATOM 1332 O O . THR A 1 171 ? -2.211 8.844 -14.297 1 96.38 171 THR A O 1
ATOM 1335 N N . ARG A 1 172 ? -3.137 10.484 -12.961 1 94.5 172 ARG A N 1
ATOM 1336 C CA . ARG A 1 172 ? -3.131 11.492 -14.008 1 94.5 172 ARG A CA 1
ATOM 1337 C C . ARG A 1 172 ? -1.866 12.344 -13.945 1 94.5 172 ARG A C 1
ATOM 1339 O O . ARG A 1 172 ? -1.461 12.945 -14.945 1 94.5 172 ARG A O 1
ATOM 1346 N N . VAL A 1 173 ? -1.243 12.359 -12.812 1 95.75 173 VAL A N 1
ATOM 1347 C CA . VAL A 1 173 ? -0.033 13.148 -12.617 1 95.75 173 VAL A CA 1
ATOM 1348 C C . VAL A 1 173 ? 1.184 12.227 -12.562 1 95.75 173 VAL A C 1
ATOM 1350 O O . VAL A 1 173 ? 1.062 11.047 -12.219 1 95.75 173 VAL A O 1
ATOM 1353 N N . ALA A 1 174 ? 2.322 12.852 -12.914 1 97.31 174 ALA A N 1
ATOM 1354 C CA . ALA A 1 174 ? 3.578 12.133 -12.711 1 97.31 174 ALA A CA 1
ATOM 1355 C C . ALA A 1 174 ? 3.965 12.102 -11.234 1 97.31 174 ALA A C 1
ATOM 1357 O O . ALA A 1 174 ? 3.793 13.094 -10.523 1 97.31 174 ALA A O 1
ATOM 1358 N N . LEU A 1 175 ? 4.461 10.922 -10.836 1 98.56 175 LEU A N 1
ATOM 1359 C CA . LEU A 1 175 ? 4.875 10.758 -9.445 1 98.56 175 LEU A CA 1
ATOM 1360 C C . LEU A 1 175 ? 5.883 11.828 -9.047 1 98.56 175 LEU A C 1
ATOM 1362 O O . LEU A 1 175 ? 5.785 12.414 -7.969 1 98.56 175 LEU A O 1
ATOM 1366 N N . ALA A 1 176 ? 6.816 12.141 -9.906 1 98.5 176 ALA A N 1
ATOM 1367 C CA . ALA A 1 176 ? 7.887 13.102 -9.648 1 98.5 176 ALA A CA 1
ATOM 1368 C C . ALA A 1 176 ? 7.324 14.492 -9.367 1 98.5 176 ALA A C 1
ATOM 1370 O O . ALA A 1 176 ? 7.902 15.258 -8.602 1 98.5 176 ALA A O 1
ATOM 1371 N N . ASP A 1 177 ? 6.18 14.781 -9.945 1 98.12 177 ASP A N 1
ATOM 1372 C CA . ASP A 1 177 ? 5.574 16.109 -9.797 1 98.12 177 ASP A CA 1
ATOM 1373 C C . ASP A 1 177 ? 5.035 16.297 -8.383 1 98.12 177 ASP A C 1
ATOM 1375 O O . ASP A 1 177 ? 4.785 17.438 -7.961 1 98.12 177 ASP A O 1
ATOM 1379 N N . CYS A 1 178 ? 4.84 15.227 -7.648 1 98.56 178 CYS A N 1
ATOM 1380 C CA . CYS A 1 178 ? 4.27 15.297 -6.305 1 98.56 178 CYS A CA 1
ATOM 1381 C C . CYS A 1 178 ? 5.359 15.195 -5.246 1 98.56 178 CYS A C 1
ATOM 1383 O O . CYS A 1 178 ? 5.074 15.258 -4.047 1 98.56 178 CYS A O 1
ATOM 1385 N N . ARG A 1 179 ? 6.621 15.039 -5.684 1 98.75 179 ARG A N 1
ATOM 1386 C CA . ARG A 1 179 ? 7.746 14.727 -4.805 1 98.75 179 ARG A CA 1
ATOM 1387 C C . ARG A 1 179 ? 7.867 15.766 -3.689 1 98.75 179 ARG A C 1
ATOM 1389 O O . ARG A 1 179 ? 7.816 15.414 -2.508 1 98.75 179 ARG A O 1
ATOM 1396 N N . GLU A 1 180 ? 7.965 17.047 -4.027 1 98.75 180 GLU A N 1
ATOM 1397 C CA . GLU A 1 180 ? 8.18 18.094 -3.037 1 98.75 180 GLU A CA 1
ATOM 1398 C C . GLU A 1 180 ? 6.941 18.312 -2.18 1 98.75 180 GLU A C 1
ATOM 1400 O O . GLU A 1 180 ? 7.043 18.562 -0.976 1 98.75 180 GLU A O 1
ATOM 1405 N N . LEU A 1 181 ? 5.816 18.219 -2.799 1 98.62 181 LEU A N 1
ATOM 1406 C CA . LEU A 1 181 ? 4.566 18.375 -2.07 1 98.62 181 LEU A CA 1
ATOM 1407 C C . LEU A 1 181 ? 4.406 17.297 -1.014 1 98.62 181 LEU A C 1
ATOM 1409 O O . LEU A 1 181 ? 4.082 17.578 0.14 1 98.62 181 LEU A O 1
ATOM 1413 N N . LEU A 1 182 ? 4.641 16.047 -1.385 1 98.88 182 LEU A N 1
ATOM 1414 C CA . LEU A 1 182 ? 4.488 14.945 -0.445 1 98.88 182 LEU A CA 1
ATOM 1415 C C . LEU A 1 182 ? 5.516 15.047 0.678 1 98.88 182 LEU A C 1
ATOM 1417 O O . LEU A 1 182 ? 5.223 14.695 1.825 1 98.88 182 LEU A O 1
ATOM 1421 N N . ALA A 1 183 ? 6.723 15.492 0.357 1 98.88 183 ALA A N 1
ATOM 1422 C CA . ALA A 1 183 ? 7.738 15.688 1.39 1 98.88 183 ALA A CA 1
ATOM 1423 C C . ALA A 1 183 ? 7.309 16.766 2.383 1 98.88 183 ALA A C 1
ATOM 1425 O O . ALA A 1 183 ? 7.477 16.609 3.594 1 98.88 183 ALA A O 1
ATOM 1426 N N . GLN A 1 184 ? 6.754 17.844 1.86 1 98.62 184 GLN A N 1
ATOM 1427 C CA . GLN A 1 184 ? 6.293 18.922 2.725 1 98.62 184 GLN A CA 1
ATOM 1428 C C . GLN A 1 184 ? 5.129 18.469 3.598 1 98.62 184 GLN A C 1
ATOM 1430 O O . GLN A 1 184 ? 5.074 18.781 4.789 1 98.62 184 GLN A O 1
ATOM 1435 N N . VAL A 1 185 ? 4.215 17.75 3.01 1 98.56 185 VAL A N 1
ATOM 1436 C CA . VAL A 1 185 ? 3.07 17.234 3.754 1 98.56 185 VAL A CA 1
ATOM 1437 C C . VAL A 1 185 ? 3.551 16.297 4.867 1 98.56 185 VAL A C 1
ATOM 1439 O O . VAL A 1 185 ? 3.029 16.344 5.984 1 98.56 185 VAL A O 1
ATOM 1442 N N . ALA A 1 186 ? 4.523 15.422 4.566 1 98.88 186 ALA A N 1
ATOM 1443 C CA . ALA A 1 186 ? 5.082 14.531 5.582 1 98.88 186 ALA A CA 1
ATOM 1444 C C . ALA A 1 186 ? 5.605 15.32 6.777 1 98.88 186 ALA A C 1
ATOM 1446 O O . ALA A 1 186 ? 5.297 15 7.93 1 98.88 186 ALA A O 1
ATOM 1447 N N . TRP A 1 187 ? 6.336 16.359 6.488 1 98.75 187 TRP A N 1
ATOM 1448 C CA . TRP A 1 187 ? 6.883 17.188 7.566 1 98.75 187 TRP A CA 1
ATOM 1449 C C . TRP A 1 187 ? 5.766 17.859 8.352 1 98.75 187 TRP A C 1
ATOM 1451 O O . TRP A 1 187 ? 5.73 17.781 9.586 1 98.75 187 TRP A O 1
ATOM 1461 N N . ASP A 1 188 ? 4.852 18.469 7.652 1 98.06 188 ASP A N 1
ATOM 1462 C CA . ASP A 1 188 ? 3.752 19.188 8.297 1 98.06 188 ASP A CA 1
ATOM 1463 C C . ASP A 1 188 ? 2.945 18.25 9.195 1 98.06 188 ASP A C 1
ATOM 1465 O O . ASP A 1 188 ? 2.375 18.688 10.203 1 98.06 188 ASP A O 1
ATOM 1469 N N . SER A 1 189 ? 2.908 17.016 8.867 1 98.25 189 SER A N 1
ATOM 1470 C CA . SER A 1 189 ? 2.066 16.047 9.562 1 98.25 189 SER A CA 1
ATOM 1471 C C . SER A 1 189 ? 2.709 15.586 10.875 1 98.25 189 SER A C 1
ATOM 1473 O O . SER A 1 189 ? 2.021 15.094 11.773 1 98.25 189 SER A O 1
ATOM 1475 N N . VAL A 1 190 ? 4.059 15.781 11.008 1 98.44 190 VAL A N 1
ATOM 1476 C CA . VAL A 1 1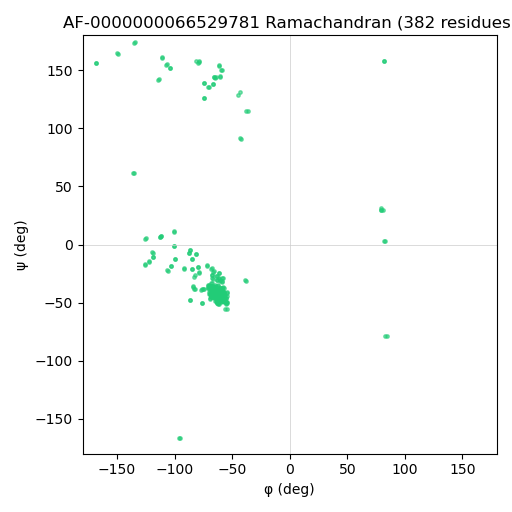90 ? 4.676 15.125 12.156 1 98.44 190 VAL A CA 1
ATOM 1477 C C . VAL A 1 190 ? 5.367 16.156 13.031 1 98.44 190 VAL A C 1
ATOM 1479 O O . VAL A 1 190 ? 5.754 15.867 14.164 1 98.44 190 VAL A O 1
ATOM 1482 N N . ARG A 1 191 ? 5.555 17.344 12.5 1 97.81 191 ARG A N 1
ATOM 1483 C CA . ARG A 1 191 ? 6.242 18.359 13.281 1 97.81 191 ARG A CA 1
ATOM 1484 C C . ARG A 1 191 ? 5.414 18.766 14.5 1 97.81 191 ARG A C 1
ATOM 1486 O O . ARG A 1 191 ? 4.184 18.766 14.445 1 97.81 191 ARG A O 1
ATOM 1493 N N . ALA A 1 192 ? 6.09 19.031 15.562 1 94.12 192 ALA A N 1
ATOM 1494 C CA . ALA A 1 192 ? 5.434 19.516 16.766 1 94.12 192 ALA A CA 1
ATOM 1495 C C . ALA A 1 192 ? 4.82 20.891 16.531 1 94.12 192 ALA A C 1
ATOM 1497 O O . ALA A 1 192 ? 5.316 21.672 15.719 1 94.12 192 ALA A O 1
ATOM 1498 N N . ALA A 1 193 ? 3.592 21.172 17.156 1 79.69 193 ALA A N 1
ATOM 1499 C CA . ALA A 1 193 ? 2.936 22.484 17.078 1 79.69 193 ALA A CA 1
ATOM 1500 C C . ALA A 1 193 ? 3.791 23.562 17.719 1 79.69 193 ALA A C 1
ATOM 1502 O O . ALA A 1 193 ? 4.52 23.312 18.672 1 79.69 193 ALA A O 1
ATOM 1503 N N . MET B 1 1 ? -30.469 -7.988 12.031 1 33.97 1 MET B N 1
ATOM 1504 C CA . MET B 1 1 ? -29.297 -8.297 11.203 1 33.97 1 MET B CA 1
ATOM 1505 C C . MET B 1 1 ? -29.719 -8.719 9.805 1 33.97 1 MET B C 1
ATOM 1507 O O . MET B 1 1 ? -30.453 -9.688 9.633 1 33.97 1 MET B O 1
ATOM 1511 N N . GLY B 1 2 ? -29.938 -7.934 8.914 1 44.19 2 GLY B N 1
ATOM 1512 C CA . GLY B 1 2 ? -30.656 -8.32 7.715 1 44.19 2 GLY B CA 1
ATOM 1513 C C . GLY B 1 2 ? -30.219 -9.664 7.164 1 44.19 2 GLY B C 1
ATOM 1514 O O . GLY B 1 2 ? -29.125 -10.141 7.461 1 44.19 2 GLY B O 1
ATOM 1515 N N . ARG B 1 3 ? -31.109 -10.398 6.914 1 46.81 3 ARG B N 1
ATOM 1516 C CA . ARG B 1 3 ? -30.953 -11.789 6.512 1 46.81 3 ARG B CA 1
ATOM 1517 C C . ARG B 1 3 ? -29.828 -11.945 5.496 1 46.81 3 ARG B C 1
ATOM 1519 O O . ARG B 1 3 ? -29.875 -11.367 4.406 1 46.81 3 ARG B O 1
ATOM 1526 N N . SER B 1 4 ? -28.594 -12.219 6.059 1 61.94 4 SER B N 1
ATOM 1527 C CA . SER B 1 4 ? -27.531 -12.555 5.113 1 61.94 4 SER B CA 1
ATOM 1528 C C . SER B 1 4 ? -28.062 -13.414 3.971 1 61.94 4 SER B C 1
ATOM 1530 O O . SER B 1 4 ? -28.766 -14.398 4.203 1 61.94 4 SER B O 1
ATOM 1532 N N . SER B 1 5 ? -28.031 -12.828 2.699 1 81.12 5 SER B N 1
ATOM 1533 C CA . SER B 1 5 ? -28.453 -13.555 1.511 1 81.12 5 SER B CA 1
ATOM 1534 C C . SER B 1 5 ? -27.594 -14.812 1.303 1 81.12 5 SER B C 1
ATOM 1536 O O . SER B 1 5 ? -26.531 -14.938 1.888 1 81.12 5 SER B O 1
ATOM 1538 N N . ARG B 1 6 ? -28.219 -15.844 0.823 1 84.31 6 ARG B N 1
ATOM 1539 C CA . ARG B 1 6 ? -27.5 -17.047 0.43 1 84.31 6 ARG B CA 1
ATOM 1540 C C . ARG B 1 6 ? -26.172 -16.703 -0.23 1 84.31 6 ARG B C 1
ATOM 1542 O O . ARG B 1 6 ? -25.156 -17.344 0.022 1 84.31 6 ARG B O 1
ATOM 1549 N N . LYS B 1 7 ? -26.203 -15.641 -0.848 1 89.88 7 LYS B N 1
ATOM 1550 C CA . LYS B 1 7 ? -24.984 -15.188 -1.519 1 89.88 7 LYS B CA 1
ATOM 1551 C C . LYS B 1 7 ? -23.922 -14.766 -0.506 1 89.88 7 LYS B C 1
ATOM 1553 O O . LYS B 1 7 ? -22.75 -15.102 -0.651 1 89.88 7 LYS B O 1
ATOM 1558 N N . ASP B 1 8 ? -24.359 -14.109 0.53 1 91.31 8 ASP B N 1
ATOM 1559 C CA . ASP B 1 8 ? -23.438 -13.641 1.56 1 91.31 8 ASP B CA 1
ATOM 1560 C C . ASP B 1 8 ? -22.828 -14.82 2.322 1 91.31 8 ASP B C 1
ATOM 1562 O O . ASP B 1 8 ? -21.641 -14.805 2.654 1 91.31 8 ASP B O 1
ATOM 1566 N N . GLU B 1 9 ? -23.609 -15.773 2.514 1 91.94 9 GLU B N 1
ATOM 1567 C CA . GLU B 1 9 ? -23.125 -16.969 3.211 1 91.94 9 GLU B CA 1
ATOM 1568 C C . GLU B 1 9 ? -22.062 -17.688 2.395 1 91.94 9 GLU B C 1
ATOM 1570 O O . GLU B 1 9 ? -21.078 -18.172 2.947 1 91.94 9 GLU B O 1
ATOM 1575 N N . ILE B 1 10 ? -22.344 -17.781 1.157 1 94.25 10 ILE B N 1
ATOM 1576 C CA . ILE B 1 10 ? -21.406 -18.438 0.265 1 94.25 10 ILE B CA 1
ATOM 1577 C C . ILE B 1 10 ? -20.094 -17.656 0.223 1 94.25 10 ILE B C 1
ATOM 1579 O O . ILE B 1 10 ? -19 -18.25 0.273 1 94.25 10 ILE B O 1
ATOM 1583 N N . LEU B 1 11 ? -20.203 -16.375 0.167 1 95.94 11 LEU B N 1
ATOM 1584 C CA . LEU B 1 11 ? -19 -15.539 0.116 1 95.94 11 LEU B CA 1
ATOM 1585 C C . LEU B 1 11 ? -18.203 -15.664 1.404 1 95.94 11 LEU B C 1
ATOM 1587 O O . LEU B 1 11 ? -16.969 -15.734 1.369 1 95.94 11 LEU B O 1
ATOM 1591 N N . GLN B 1 12 ? -18.891 -15.734 2.518 1 96.44 12 GLN B N 1
ATOM 1592 C CA . GLN B 1 12 ? -18.203 -15.898 3.795 1 96.44 12 GLN B CA 1
ATOM 1593 C C . GLN B 1 12 ? -17.516 -17.25 3.871 1 96.44 12 GLN B C 1
ATOM 1595 O O . GLN B 1 12 ? -16.391 -17.359 4.387 1 96.44 12 GLN B O 1
ATOM 1600 N N . ALA B 1 13 ? -18.156 -18.25 3.355 1 97 13 ALA B N 1
ATOM 1601 C CA . ALA B 1 13 ? -17.562 -19.578 3.297 1 97 13 ALA B CA 1
ATOM 1602 C C . ALA B 1 13 ? -16.328 -19.594 2.391 1 97 13 ALA B C 1
ATOM 1604 O O . ALA B 1 13 ? -15.305 -20.188 2.73 1 97 13 ALA B O 1
ATOM 1605 N N . ALA B 1 14 ? -16.484 -18.953 1.268 1 97.62 14 ALA B N 1
ATOM 1606 C CA . ALA B 1 14 ? -15.367 -18.844 0.337 1 97.62 14 ALA B CA 1
ATOM 1607 C C . ALA B 1 14 ? -14.188 -18.125 0.982 1 97.62 14 ALA B C 1
ATOM 1609 O O . ALA B 1 14 ? -13.039 -18.578 0.863 1 97.62 14 ALA B O 1
ATOM 1610 N N . LEU B 1 15 ? -14.469 -17.016 1.658 1 97.94 15 LEU B N 1
ATOM 1611 C CA . LEU B 1 15 ? -13.422 -16.266 2.35 1 97.94 15 LEU B CA 1
ATOM 1612 C C . LEU B 1 15 ? -12.68 -17.156 3.336 1 97.94 15 LEU B C 1
ATOM 1614 O O . LEU B 1 15 ? -11.445 -17.141 3.389 1 97.94 15 LEU B O 1
ATOM 1618 N N . ALA B 1 16 ? -13.422 -17.938 4.066 1 97.81 16 ALA B N 1
ATOM 1619 C CA . ALA B 1 16 ? -12.82 -18.859 5.039 1 97.81 16 ALA B CA 1
ATOM 1620 C C . ALA B 1 16 ? -11.93 -19.875 4.352 1 97.81 16 ALA B C 1
ATOM 1622 O O . ALA B 1 16 ? -10.797 -20.125 4.785 1 97.81 16 ALA B O 1
ATOM 1623 N N . CYS B 1 17 ? -12.375 -20.5 3.307 1 97.81 17 CYS B N 1
ATOM 1624 C CA . CYS B 1 17 ? -11.617 -21.5 2.564 1 97.81 17 CYS B CA 1
ATOM 1625 C C . CYS B 1 17 ? -10.352 -20.875 1.972 1 97.81 17 CYS B C 1
ATOM 1627 O O . CYS B 1 17 ? -9.266 -21.453 2.102 1 97.81 17 CYS B O 1
ATOM 1629 N N . PHE B 1 18 ? -10.539 -19.688 1.363 1 97.12 18 PHE B N 1
ATOM 1630 C CA . PHE B 1 18 ? -9.398 -19 0.769 1 97.12 18 PHE B CA 1
ATOM 1631 C C . PHE B 1 18 ? -8.367 -18.641 1.832 1 97.12 18 PHE B C 1
ATOM 1633 O O . PHE B 1 18 ? -7.16 -18.75 1.592 1 97.12 18 PHE B O 1
ATOM 1640 N N . SER B 1 19 ? -8.828 -18.234 2.951 1 95.75 19 SER B N 1
ATOM 1641 C CA . SER B 1 19 ? -7.938 -17.844 4.043 1 95.75 19 SER B CA 1
ATOM 1642 C C . SER B 1 19 ? -7.188 -19.047 4.605 1 95.75 19 SER B C 1
ATOM 1644 O O . SER B 1 19 ? -6 -18.938 4.926 1 95.75 19 SER B O 1
ATOM 1646 N N . GLU B 1 20 ? -7.824 -20.156 4.664 1 95.56 20 GLU B N 1
ATOM 1647 C CA . GLU B 1 20 ? -7.277 -21.344 5.305 1 95.56 20 GLU B CA 1
ATOM 1648 C C . GLU B 1 20 ? -6.371 -22.125 4.348 1 95.56 20 GLU B C 1
ATOM 1650 O O . GLU B 1 20 ? -5.344 -22.656 4.762 1 95.56 20 GLU B O 1
ATOM 1655 N N . HIS B 1 21 ? -6.738 -22.156 3.031 1 95.25 21 HIS B N 1
ATOM 1656 C CA . HIS B 1 21 ? -6.074 -23.078 2.127 1 95.25 21 HIS B CA 1
ATOM 1657 C C . HIS B 1 21 ? -5.359 -22.344 1 1 95.25 21 HIS B C 1
ATOM 1659 O O . HIS B 1 21 ? -4.574 -22.938 0.258 1 95.25 21 HIS B O 1
ATOM 1665 N N . GLY B 1 22 ? -5.582 -21.062 0.958 1 93.94 22 GLY B N 1
ATOM 1666 C CA . GLY B 1 22 ? -5.152 -20.344 -0.234 1 93.94 22 GLY B CA 1
ATOM 1667 C C . GLY B 1 22 ? -6.141 -20.453 -1.381 1 93.94 22 GLY B C 1
ATOM 1668 O O . GLY B 1 22 ? -6.879 -21.438 -1.479 1 93.94 22 GLY B O 1
ATOM 1669 N N . VAL B 1 23 ? -6.078 -19.547 -2.258 1 93.06 23 VAL B N 1
ATOM 1670 C CA . VAL B 1 23 ? -7.051 -19.453 -3.342 1 93.06 23 VAL B CA 1
ATOM 1671 C C . VAL B 1 23 ? -6.859 -20.625 -4.309 1 93.06 23 VAL B C 1
ATOM 1673 O O . VAL B 1 23 ? -7.824 -21.281 -4.703 1 93.06 23 VAL B O 1
ATOM 1676 N N . ASP B 1 24 ? -5.66 -20.859 -4.656 1 91.94 24 ASP B N 1
ATOM 1677 C CA . ASP B 1 24 ? -5.387 -21.875 -5.68 1 91.94 24 ASP B CA 1
ATOM 1678 C C . ASP B 1 24 ? -5.727 -23.266 -5.176 1 91.94 24 ASP B C 1
ATOM 1680 O O . ASP B 1 24 ? -6.242 -24.094 -5.93 1 91.94 24 ASP B O 1
ATOM 1684 N N . ALA B 1 25 ? -5.562 -23.516 -3.947 1 94.88 25 ALA B N 1
ATOM 1685 C CA . ALA B 1 25 ? -5.777 -24.844 -3.365 1 94.88 25 ALA B CA 1
ATOM 1686 C C . ALA B 1 25 ? -7.246 -25.062 -3.014 1 94.88 25 ALA B C 1
ATOM 1688 O O . ALA B 1 25 ? -7.68 -26.188 -2.801 1 94.88 25 ALA B O 1
ATOM 1689 N N . THR B 1 26 ? -7.969 -24.016 -2.865 1 97.19 26 THR B N 1
ATOM 1690 C CA . THR B 1 26 ? -9.383 -24.125 -2.529 1 97.19 26 THR B CA 1
ATOM 1691 C C . THR B 1 26 ? -10.18 -24.656 -3.713 1 97.19 26 THR B C 1
ATOM 1693 O O . THR B 1 26 ? -9.961 -24.25 -4.855 1 97.19 26 THR B O 1
ATOM 1696 N N . THR B 1 27 ? -11.086 -25.609 -3.426 1 95.12 27 THR B N 1
ATOM 1697 C CA . THR B 1 27 ? -11.953 -26.156 -4.465 1 95.12 27 THR B CA 1
ATOM 1698 C C . THR B 1 27 ? -13.398 -25.719 -4.246 1 95.12 27 THR B C 1
ATOM 1700 O O . THR B 1 27 ? -13.758 -25.25 -3.168 1 95.12 27 THR B O 1
ATOM 1703 N N . ILE B 1 28 ? -14.117 -25.859 -5.352 1 93.88 28 ILE B N 1
ATOM 1704 C CA . ILE B 1 28 ? -15.539 -25.547 -5.262 1 93.88 28 ILE B CA 1
ATOM 1705 C C . ILE B 1 28 ? -16.203 -26.453 -4.238 1 93.88 28 ILE B C 1
ATOM 1707 O O . ILE B 1 28 ? -17.125 -26.047 -3.537 1 93.88 28 ILE B O 1
ATOM 1711 N N . GLU B 1 29 ? -15.75 -27.656 -4.055 1 95.06 29 GLU B N 1
ATOM 1712 C CA . GLU B 1 29 ? -16.297 -28.625 -3.104 1 95.06 29 GLU B CA 1
ATOM 1713 C C . GLU B 1 29 ? -16.062 -28.172 -1.665 1 95.06 29 GLU B C 1
ATOM 1715 O O . GLU B 1 29 ? -16.922 -28.344 -0.806 1 95.06 29 GLU B O 1
ATOM 1720 N N . MET B 1 30 ? -14.898 -27.641 -1.408 1 97 30 MET B N 1
ATOM 1721 C CA . MET B 1 30 ? -14.594 -27.125 -0.079 1 97 30 MET B CA 1
ATOM 1722 C C . MET B 1 30 ? -15.562 -26.016 0.307 1 97 30 MET B C 1
ATOM 1724 O O . MET B 1 30 ? -16.047 -25.969 1.439 1 97 30 MET B O 1
ATOM 1728 N N . ILE B 1 31 ? -15.828 -25.141 -0.651 1 97.06 31 ILE B N 1
ATOM 1729 C CA . ILE B 1 31 ? -16.75 -24.031 -0.411 1 97.06 31 ILE B CA 1
ATOM 1730 C C . ILE B 1 31 ? -18.156 -24.562 -0.202 1 97.06 31 ILE B C 1
ATOM 1732 O O . ILE B 1 31 ? -18.891 -24.078 0.669 1 97.06 31 ILE B O 1
ATOM 1736 N N . ARG B 1 32 ? -18.531 -25.547 -1.024 1 95.25 32 ARG B N 1
ATOM 1737 C CA . ARG B 1 32 ? -19.828 -26.219 -0.871 1 95.25 32 ARG B CA 1
ATOM 1738 C C . ARG B 1 32 ? -19.984 -26.797 0.533 1 95.25 32 ARG B C 1
ATOM 1740 O O . ARG B 1 32 ? -20.984 -26.531 1.209 1 95.25 32 ARG B O 1
ATOM 1747 N N . ASP B 1 33 ? -19.016 -27.469 0.952 1 96.88 33 ASP B N 1
ATOM 1748 C CA . ASP B 1 33 ? -19.047 -28.125 2.256 1 96.88 33 ASP B CA 1
ATOM 1749 C C . ASP B 1 33 ? -19.172 -27.109 3.383 1 96.88 33 ASP B C 1
ATOM 1751 O O . ASP B 1 33 ? -19.953 -27.297 4.316 1 96.88 33 ASP B O 1
ATOM 1755 N N . ARG B 1 34 ? -18.484 -26.062 3.281 1 96.06 34 ARG B N 1
ATOM 1756 C CA . ARG B 1 34 ? -18.438 -25.047 4.336 1 96.06 34 ARG B CA 1
ATOM 1757 C C . ARG B 1 34 ? -19.719 -24.203 4.332 1 96.06 34 ARG B C 1
ATOM 1759 O O . ARG B 1 34 ? -20.188 -23.781 5.387 1 96.06 34 ARG B O 1
ATOM 1766 N N . SER B 1 35 ? -20.203 -23.906 3.205 1 95.06 35 SER B N 1
ATOM 1767 C CA . SER B 1 35 ? -21.344 -23 3.084 1 95.06 35 SER B CA 1
ATOM 1768 C C . SER B 1 35 ? -22.672 -23.75 3.297 1 95.06 35 SER B C 1
ATOM 1770 O O . SER B 1 35 ? -23.703 -23.125 3.57 1 95.06 35 SER B O 1
ATOM 1772 N N . GLY B 1 36 ? -22.672 -25 2.998 1 94.38 36 GLY B N 1
ATOM 1773 C CA . GLY B 1 36 ? -23.891 -25.781 3.041 1 94.38 36 GLY B CA 1
ATOM 1774 C C . GLY B 1 36 ? -24.734 -25.641 1.782 1 94.38 36 GLY B C 1
ATOM 1775 O O . GLY B 1 36 ? -25.812 -26.219 1.685 1 94.38 36 GLY B O 1
ATOM 1776 N N . ALA B 1 37 ? -24.266 -24.938 0.856 1 92.81 37 ALA B N 1
ATOM 1777 C CA . ALA B 1 37 ? -24.953 -24.812 -0.427 1 92.81 37 ALA B CA 1
ATOM 1778 C C . ALA B 1 37 ? -24.703 -26.031 -1.308 1 92.81 37 ALA B C 1
ATOM 1780 O O . ALA B 1 37 ? -23.734 -26.766 -1.103 1 92.81 37 ALA B O 1
ATOM 1781 N N . SER B 1 38 ? -25.625 -26.203 -2.205 1 92.12 38 SER B N 1
ATOM 1782 C CA . SER B 1 38 ? -25.391 -27.25 -3.186 1 92.12 38 SER B CA 1
ATOM 1783 C C . SER B 1 38 ? -24.438 -26.781 -4.281 1 92.12 38 SER B C 1
ATOM 1785 O O . SER B 1 38 ? -24.281 -25.578 -4.5 1 92.12 38 SER B O 1
ATOM 1787 N N . ILE B 1 39 ? -23.812 -27.766 -4.898 1 90.69 39 ILE B N 1
ATOM 1788 C CA . ILE B 1 39 ? -22.938 -27.453 -6.023 1 90.69 39 ILE B CA 1
ATOM 1789 C C . ILE B 1 39 ? -23.734 -26.703 -7.098 1 90.69 39 ILE B C 1
ATOM 1791 O O . ILE B 1 39 ? -23.25 -25.719 -7.66 1 90.69 39 ILE B O 1
ATOM 1795 N N . GLY B 1 40 ? -24.938 -27.141 -7.352 1 90.75 40 GLY B N 1
ATOM 1796 C CA . GLY B 1 40 ? -25.812 -26.484 -8.305 1 90.75 40 GLY B CA 1
ATOM 1797 C C . GLY B 1 40 ? -26.109 -25.031 -7.938 1 90.75 40 GLY B C 1
ATOM 1798 O O . GLY B 1 40 ? -26.094 -24.156 -8.805 1 90.75 40 GLY B O 1
ATOM 1799 N N . SER B 1 41 ? -26.328 -24.812 -6.73 1 90.5 41 SER B N 1
ATOM 1800 C CA . SER B 1 41 ? -26.578 -23.469 -6.242 1 90.5 41 SER B CA 1
ATOM 1801 C C . SER B 1 41 ? -25.359 -22.578 -6.418 1 90.5 41 SER B C 1
ATOM 1803 O O . SER B 1 41 ? -25.469 -21.422 -6.836 1 90.5 41 SER B O 1
ATOM 1805 N N . LEU B 1 42 ? -24.172 -23.078 -6.125 1 92.94 42 LEU B N 1
ATOM 1806 C CA . LEU B 1 42 ? -22.922 -22.328 -6.281 1 92.94 42 LEU B CA 1
ATOM 1807 C C . LEU B 1 42 ? -22.719 -21.922 -7.734 1 92.94 42 LEU B C 1
ATOM 1809 O O . LEU B 1 42 ? -22.406 -20.75 -8.023 1 92.94 42 LEU B O 1
ATOM 1813 N N . TYR B 1 43 ? -22.969 -22.891 -8.555 1 90.56 43 TYR B N 1
ATOM 1814 C CA . TYR B 1 43 ? -22.781 -22.625 -9.977 1 90.56 43 TYR B CA 1
ATOM 1815 C C . TYR B 1 43 ? -23.859 -21.672 -10.508 1 90.56 43 TYR B C 1
ATOM 1817 O O . TYR B 1 43 ? -23.594 -20.859 -11.391 1 90.56 43 TYR B O 1
ATOM 1825 N N . HIS B 1 44 ? -25 -21.812 -10 1 90.06 44 HIS B N 1
ATOM 1826 C CA . HIS B 1 44 ? -26.109 -20.938 -10.406 1 90.06 44 HIS B CA 1
ATOM 1827 C C . HIS B 1 44 ? -25.844 -19.5 -9.992 1 90.06 44 HIS B C 1
ATOM 1829 O O . HIS B 1 44 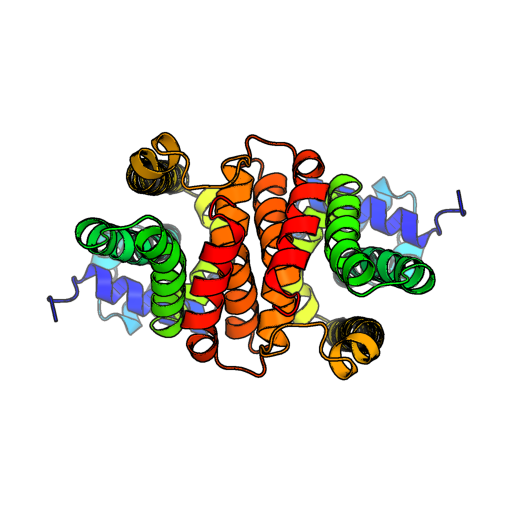? -26 -18.578 -10.805 1 90.06 44 HIS B O 1
ATOM 1835 N N . HIS B 1 45 ? -25.328 -19.297 -8.82 1 90.12 45 HIS B N 1
ATOM 1836 C CA . HIS B 1 45 ? -25.125 -17.953 -8.289 1 90.12 45 HIS B CA 1
ATOM 1837 C C . HIS B 1 45 ? -23.828 -17.344 -8.797 1 90.12 45 HIS B C 1
ATOM 1839 O O . HIS B 1 45 ? -23.766 -16.141 -9.062 1 90.12 45 HIS B O 1
ATOM 1845 N N . PHE B 1 46 ? -22.719 -18.141 -8.93 1 92.75 46 PHE B N 1
ATOM 1846 C CA . PHE B 1 46 ? -21.422 -17.531 -9.156 1 92.75 46 PHE B CA 1
ATOM 1847 C C . PHE B 1 46 ? -20.75 -18.109 -10.398 1 92.75 46 PHE B C 1
ATOM 1849 O O . PHE B 1 46 ? -19.828 -17.531 -10.945 1 92.75 46 PHE B O 1
ATOM 1856 N N . GLY B 1 47 ? -21.312 -19.25 -10.781 1 89.56 47 GLY B N 1
ATOM 1857 C CA . GLY B 1 47 ? -20.703 -19.906 -11.93 1 89.56 47 GLY B CA 1
ATOM 1858 C C . GLY B 1 47 ? -19.5 -20.75 -11.57 1 89.56 47 GLY B C 1
ATOM 1859 O O . GLY B 1 47 ? -19.578 -21.984 -11.578 1 89.56 47 GLY B O 1
ATOM 1860 N N . ASN B 1 48 ? -18.312 -20.156 -11.344 1 89.44 48 ASN B N 1
ATOM 1861 C CA . ASN B 1 48 ? -17.078 -20.875 -11.023 1 89.44 48 ASN B CA 1
ATOM 1862 C C . ASN B 1 48 ? -16.328 -20.219 -9.875 1 89.44 48 ASN B C 1
ATOM 1864 O O . ASN B 1 48 ? -16.75 -19.188 -9.359 1 89.44 48 ASN B O 1
ATOM 1868 N N . LYS B 1 49 ? -15.281 -20.891 -9.453 1 92 49 LYS B N 1
ATOM 1869 C CA . LYS B 1 49 ? -14.492 -20.422 -8.312 1 92 49 LYS B CA 1
ATOM 1870 C C . LYS B 1 49 ? -13.891 -19.047 -8.578 1 92 49 LYS B C 1
ATOM 1872 O O . LYS B 1 49 ? -13.828 -18.203 -7.688 1 92 49 LYS B O 1
ATOM 1877 N N . GLU B 1 50 ? -13.453 -18.844 -9.781 1 92.69 50 GLU B N 1
ATOM 1878 C CA . GLU B 1 50 ? -12.852 -17.562 -10.141 1 92.69 50 GLU B CA 1
ATOM 1879 C C . GLU B 1 50 ? -13.859 -16.422 -10 1 92.69 50 GLU B C 1
ATOM 1881 O O . GLU B 1 50 ? -13.516 -15.328 -9.547 1 92.69 50 GLU B O 1
ATOM 1886 N N . ARG B 1 51 ? -15 -16.688 -10.352 1 94.56 51 ARG B N 1
ATOM 1887 C CA . ARG B 1 51 ? -16.047 -15.68 -10.203 1 94.56 51 ARG B CA 1
ATOM 1888 C C . ARG B 1 51 ? -16.391 -15.453 -8.727 1 94.56 51 ARG B C 1
ATOM 1890 O O . ARG B 1 51 ? -16.703 -14.336 -8.32 1 94.56 51 ARG B O 1
ATOM 1897 N N . ILE B 1 52 ? -16.375 -16.5 -7.949 1 95.69 52 ILE B N 1
ATOM 1898 C CA . ILE B 1 52 ? -16.562 -16.344 -6.516 1 95.69 52 ILE B CA 1
ATOM 1899 C C . ILE B 1 52 ? -15.469 -15.453 -5.934 1 95.69 52 ILE B C 1
ATOM 1901 O O . ILE B 1 52 ? -15.75 -14.57 -5.121 1 95.69 52 ILE B O 1
ATOM 1905 N N . HIS B 1 53 ? -14.234 -15.727 -6.352 1 96.88 53 HIS B N 1
ATOM 1906 C CA . HIS B 1 53 ? -13.094 -14.906 -5.941 1 96.88 53 HIS B CA 1
ATOM 1907 C C . HIS B 1 53 ? -13.328 -13.438 -6.27 1 96.88 53 HIS B C 1
ATOM 1909 O O . HIS B 1 53 ? -13.164 -12.578 -5.402 1 96.88 53 HIS B O 1
ATOM 1915 N N . GLY B 1 54 ? -13.727 -13.18 -7.496 1 97.12 54 GLY B N 1
ATOM 1916 C CA . GLY B 1 54 ? -13.992 -11.82 -7.918 1 97.12 54 GLY B CA 1
ATOM 1917 C C . GLY B 1 54 ? -15.148 -11.18 -7.184 1 97.12 54 GLY B C 1
ATOM 1918 O O . GLY B 1 54 ? -15.078 -10.016 -6.789 1 97.12 54 GLY B O 1
ATOM 1919 N N . GLU B 1 55 ? -16.203 -11.945 -7.004 1 96.88 55 GLU B N 1
ATOM 1920 C CA . GLU B 1 55 ? -17.375 -11.43 -6.293 1 96.88 55 GLU B CA 1
ATOM 1921 C C . GLU B 1 55 ? -17.047 -11.133 -4.836 1 96.88 55 GLU B C 1
ATOM 1923 O O . GLU B 1 55 ? -17.562 -10.164 -4.266 1 96.88 55 GLU B O 1
ATOM 1928 N N . LEU B 1 56 ? -16.266 -11.984 -4.246 1 97.12 56 LEU B N 1
ATOM 1929 C CA . LEU B 1 56 ? -15.805 -11.75 -2.883 1 97.12 56 LEU B CA 1
ATOM 1930 C C . LEU B 1 56 ? -15.047 -10.438 -2.785 1 97.12 56 LEU B C 1
ATOM 1932 O O . LEU B 1 56 ? -15.266 -9.656 -1.854 1 97.12 56 LEU B O 1
ATOM 1936 N N . TYR B 1 57 ? -14.203 -10.148 -3.723 1 98 57 TYR B N 1
ATOM 1937 C CA . TYR B 1 57 ? -13.445 -8.906 -3.795 1 98 57 TYR B CA 1
ATOM 1938 C C . TYR B 1 57 ? -14.375 -7.707 -3.938 1 98 57 TYR B C 1
ATOM 1940 O O . TYR B 1 57 ? -14.281 -6.75 -3.164 1 98 57 TYR B O 1
ATOM 1948 N N . LEU B 1 58 ? -15.289 -7.77 -4.891 1 97.56 58 LEU B N 1
ATOM 1949 C CA . LEU B 1 58 ? -16.188 -6.66 -5.18 1 97.56 58 LEU B CA 1
ATOM 1950 C C . LEU B 1 58 ? -17.125 -6.391 -4 1 97.56 58 LEU B C 1
ATOM 1952 O O . LEU B 1 58 ? -17.453 -5.234 -3.713 1 97.56 58 LEU B O 1
ATOM 1956 N N . ALA B 1 59 ? -17.5 -7.418 -3.35 1 96.5 59 ALA B N 1
ATOM 1957 C CA . ALA B 1 59 ? -18.344 -7.25 -2.172 1 96.5 59 ALA B CA 1
ATOM 1958 C C . ALA B 1 59 ? -17.609 -6.488 -1.072 1 96.5 59 ALA B C 1
ATOM 1960 O O . ALA B 1 59 ? -18.188 -5.621 -0.415 1 96.5 59 ALA B O 1
ATOM 1961 N N . GLY B 1 60 ? -16.359 -6.809 -0.868 1 96.56 60 GLY B N 1
ATOM 1962 C CA . GLY B 1 60 ? -15.562 -6.137 0.147 1 96.56 60 GLY B CA 1
ATOM 1963 C C . GLY B 1 60 ? -15.391 -4.652 -0.115 1 96.56 60 GLY B C 1
ATOM 1964 O O . GLY B 1 60 ? -15.633 -3.826 0.768 1 96.56 60 GLY B O 1
ATOM 1965 N N . ILE B 1 61 ? -14.984 -4.297 -1.331 1 96.75 61 ILE B N 1
ATOM 1966 C CA . ILE B 1 61 ? -14.797 -2.885 -1.638 1 96.75 61 ILE B CA 1
ATOM 1967 C C . ILE B 1 61 ? -16.141 -2.166 -1.624 1 96.75 61 ILE B C 1
ATOM 1969 O O . ILE B 1 61 ? -16.219 -0.983 -1.285 1 96.75 61 ILE B O 1
ATOM 1973 N N . GLY B 1 62 ? -17.219 -2.883 -1.953 1 96.81 62 GLY B N 1
ATOM 1974 C CA . GLY B 1 62 ? -18.562 -2.324 -1.896 1 96.81 62 GLY B CA 1
ATOM 1975 C C . GLY B 1 62 ? -19 -1.978 -0.488 1 96.81 62 GLY B C 1
ATOM 1976 O O . GLY B 1 62 ? -19.75 -1.016 -0.285 1 96.81 62 GLY B O 1
ATOM 1977 N N . GLN B 1 63 ? -18.609 -2.807 0.45 1 96.25 63 GLN B N 1
ATOM 1978 C CA . GLN B 1 63 ? -18.953 -2.535 1.84 1 96.25 63 GLN B CA 1
ATOM 1979 C C . GLN B 1 63 ? -18.344 -1.219 2.314 1 96.25 63 GLN B C 1
ATOM 1981 O O . GLN B 1 63 ? -19.016 -0.423 2.977 1 96.25 63 GLN B O 1
ATOM 1986 N N . TYR B 1 64 ? -17.094 -0.979 2.018 1 96.38 64 TYR B N 1
ATOM 1987 C CA . TYR B 1 64 ? -16.453 0.296 2.338 1 96.38 64 TYR B CA 1
ATOM 1988 C C . TYR B 1 64 ? -17.172 1.45 1.649 1 96.38 64 TYR B C 1
ATOM 1990 O O . TYR B 1 64 ? -17.453 2.479 2.273 1 96.38 64 TYR B O 1
ATOM 1998 N N . ALA B 1 65 ? -17.484 1.29 0.366 1 96.75 65 ALA B N 1
ATOM 1999 C CA . ALA B 1 65 ? -18.203 2.316 -0.39 1 96.75 65 ALA B CA 1
ATOM 2000 C C . ALA B 1 65 ? -19.547 2.635 0.251 1 96.75 65 ALA B C 1
ATOM 2002 O O . ALA B 1 65 ? -19.953 3.797 0.315 1 96.75 65 ALA B O 1
ATOM 2003 N N . ALA B 1 66 ? -20.219 1.627 0.711 1 95.69 66 ALA B N 1
ATOM 2004 C CA . ALA B 1 66 ? -21.531 1.807 1.329 1 95.69 66 ALA B CA 1
ATOM 2005 C C . ALA B 1 66 ? -21.422 2.598 2.629 1 95.69 66 ALA B C 1
ATOM 2007 O O . ALA B 1 66 ? -22.281 3.412 2.943 1 95.69 66 ALA B O 1
ATOM 2008 N N . LEU B 1 67 ? -20.344 2.363 3.385 1 96.25 67 LEU B N 1
ATOM 2009 C CA . LEU B 1 67 ? -20.094 3.131 4.602 1 96.25 67 LEU B CA 1
ATOM 2010 C C . LEU B 1 67 ? -19.938 4.613 4.281 1 96.25 67 LEU B C 1
ATOM 2012 O O . LEU B 1 67 ? -20.484 5.469 4.98 1 96.25 67 LEU B O 1
ATOM 2016 N N . LEU B 1 68 ? -19.203 4.887 3.246 1 97.56 68 LEU B N 1
ATOM 2017 C CA . LEU B 1 68 ? -18.969 6.273 2.854 1 97.56 68 LEU B CA 1
ATOM 2018 C C . LEU B 1 68 ? -20.266 6.93 2.398 1 97.56 68 LEU B C 1
ATOM 2020 O O . LEU B 1 68 ? -20.547 8.07 2.773 1 97.56 68 LEU B O 1
ATOM 2024 N N . GLU B 1 69 ? -21.031 6.219 1.621 1 95.12 69 GLU B N 1
ATOM 2025 C CA . GLU B 1 69 ? -22.297 6.754 1.122 1 95.12 69 GLU B CA 1
ATOM 2026 C C . GLU B 1 69 ? -23.234 7.145 2.27 1 95.12 69 GLU B C 1
ATOM 2028 O O . GLU B 1 69 ? -23.812 8.234 2.266 1 95.12 69 GLU B O 1
ATOM 2033 N N . ALA B 1 70 ? -23.297 6.305 3.221 1 95.5 70 ALA B N 1
ATOM 2034 C CA . ALA B 1 70 ? -24.125 6.574 4.391 1 95.5 70 ALA B CA 1
ATOM 2035 C C . ALA B 1 70 ? -23.578 7.75 5.195 1 95.5 70 ALA B C 1
ATOM 2037 O O . ALA B 1 70 ? -24.344 8.547 5.746 1 95.5 70 ALA B O 1
ATOM 2038 N N . GLY B 1 71 ? -22.25 7.867 5.262 1 97.06 71 GLY B N 1
ATOM 2039 C CA . GLY B 1 71 ? -21.594 8.906 6.035 1 97.06 71 GLY B CA 1
ATOM 2040 C C . GLY B 1 71 ? -21.672 10.273 5.379 1 97.06 71 GLY B C 1
ATOM 2041 O O . GLY B 1 71 ? -21.781 11.289 6.066 1 97.06 71 GLY B O 1
ATOM 2042 N N . PHE B 1 72 ? -21.547 10.297 4.035 1 96.5 72 PHE B N 1
ATOM 2043 C CA . PHE B 1 72 ? -21.578 11.57 3.316 1 96.5 72 PHE B CA 1
ATOM 2044 C C . PHE B 1 72 ? -22.875 12.305 3.557 1 96.5 72 PHE B C 1
ATOM 2046 O O . PHE B 1 72 ? -22.906 13.539 3.625 1 96.5 72 PHE B O 1
ATOM 2053 N N . ALA B 1 73 ? -23.969 11.609 3.758 1 93.12 73 ALA B N 1
ATOM 2054 C CA . ALA B 1 73 ? -25.281 12.203 3.992 1 93.12 73 ALA B CA 1
ATOM 2055 C C . ALA B 1 73 ? -25.328 12.922 5.34 1 93.12 73 ALA B C 1
ATOM 2057 O O . ALA B 1 73 ? -26.109 13.852 5.527 1 93.12 73 ALA B O 1
ATOM 2058 N N . ARG B 1 74 ? -24.469 12.586 6.203 1 95.56 74 ARG B N 1
ATOM 2059 C CA . ARG B 1 74 ? -24.484 13.109 7.566 1 95.56 74 ARG B CA 1
ATOM 2060 C C . ARG B 1 74 ? -23.375 14.141 7.773 1 95.56 74 ARG B C 1
ATOM 2062 O O . ARG B 1 74 ? -23.438 14.953 8.695 1 95.56 74 ARG B O 1
ATOM 2069 N N . ALA B 1 75 ? -22.344 14.07 6.941 1 96.75 75 ALA B N 1
ATOM 2070 C CA . ALA B 1 75 ? -21.219 14.992 7.086 1 96.75 75 ALA B CA 1
ATOM 2071 C C . ALA B 1 75 ? -21.641 16.422 6.785 1 96.75 75 ALA B C 1
ATOM 2073 O O . ALA B 1 75 ? -22.391 16.672 5.836 1 96.75 75 ALA B O 1
ATOM 2074 N N . ARG B 1 76 ? -21.141 17.375 7.625 1 96.38 76 ARG B N 1
ATOM 2075 C CA . ARG B 1 76 ? -21.625 18.75 7.508 1 96.38 76 ARG B CA 1
ATOM 2076 C C . ARG B 1 76 ? -20.453 19.719 7.324 1 96.38 76 ARG B C 1
ATOM 2078 O O . ARG B 1 76 ? -20.625 20.938 7.445 1 96.38 76 ARG B O 1
ATOM 2085 N N . SER B 1 77 ? -19.281 19.25 7.207 1 98.38 77 SER B N 1
ATOM 2086 C CA . SER B 1 77 ? -18.109 20.094 7.012 1 98.38 77 SER B CA 1
ATOM 2087 C C . SER B 1 77 ? -17.047 19.375 6.191 1 98.38 77 SER B C 1
ATOM 2089 O O . SER B 1 77 ? -17.094 18.156 6.031 1 98.38 77 SER B O 1
ATOM 2091 N N . ALA B 1 78 ? -16.109 20.172 5.699 1 98.44 78 ALA B N 1
ATOM 2092 C CA . ALA B 1 78 ? -14.969 19.609 4.977 1 98.44 78 ALA B CA 1
ATOM 2093 C C . ALA B 1 78 ? -14.172 18.656 5.855 1 98.44 78 ALA B C 1
ATOM 2095 O O . ALA B 1 78 ? -13.805 17.562 5.422 1 98.44 78 ALA B O 1
ATOM 2096 N N . GLU B 1 79 ? -14.016 19.109 7.074 1 98.69 79 GLU B N 1
ATOM 2097 C CA . GLU B 1 79 ? -13.258 18.297 8.016 1 98.69 79 GLU B CA 1
ATOM 2098 C C . GLU B 1 79 ? -13.953 16.969 8.273 1 98.69 79 GLU B C 1
ATOM 2100 O O . GLU B 1 79 ? -13.328 15.906 8.203 1 98.69 79 GLU B O 1
ATOM 2105 N N . GLU B 1 80 ? -15.234 16.984 8.547 1 98.69 80 GLU B N 1
ATOM 2106 C CA . GLU B 1 80 ? -15.992 15.766 8.797 1 98.69 80 GLU B CA 1
ATOM 2107 C C . GLU B 1 80 ? -15.938 14.82 7.598 1 98.69 80 GLU B C 1
ATOM 2109 O O . GLU B 1 80 ? -15.844 13.602 7.758 1 98.69 80 GLU B O 1
ATOM 2114 N N . THR B 1 81 ? -15.984 15.383 6.414 1 98.69 81 THR B N 1
ATOM 2115 C CA . THR B 1 81 ? -15.969 14.594 5.191 1 98.69 81 THR B CA 1
ATOM 2116 C C . THR B 1 81 ? -14.617 13.906 5.008 1 98.69 81 THR B C 1
ATOM 2118 O O . THR B 1 81 ? -14.562 12.703 4.723 1 98.69 81 THR B O 1
ATOM 2121 N N . VAL B 1 82 ? -13.523 14.625 5.219 1 98.81 82 VAL B N 1
ATOM 2122 C CA . VAL B 1 82 ? -12.18 14.062 5.09 1 98.81 82 VAL B CA 1
ATOM 2123 C C . VAL B 1 82 ? -11.961 13 6.16 1 98.81 82 VAL B C 1
ATOM 2125 O O . VAL B 1 82 ? -11.477 11.906 5.867 1 98.81 82 VAL B O 1
ATOM 2128 N N . ARG B 1 83 ? -12.367 13.273 7.406 1 98.81 83 ARG B N 1
ATOM 2129 C CA . ARG B 1 83 ? -12.219 12.32 8.5 1 98.81 83 ARG B CA 1
ATOM 2130 C C . ARG B 1 83 ? -13.008 11.047 8.234 1 98.81 83 ARG B C 1
ATOM 2132 O O . ARG B 1 83 ? -12.547 9.945 8.562 1 98.81 83 ARG B O 1
ATOM 2139 N N . LEU B 1 84 ? -14.133 11.203 7.609 1 98.81 84 LEU B N 1
ATOM 2140 C CA . LEU B 1 84 ? -14.992 10.07 7.289 1 98.81 84 LEU B CA 1
ATOM 2141 C C . LEU B 1 84 ? -14.273 9.086 6.371 1 98.81 84 LEU B C 1
ATOM 2143 O O . LEU B 1 84 ? -14.391 7.867 6.543 1 98.81 84 LEU B O 1
ATOM 2147 N N . LEU B 1 85 ? -13.539 9.578 5.387 1 98.81 85 LEU B N 1
ATOM 2148 C CA . LEU B 1 85 ? -12.812 8.734 4.449 1 98.81 85 LEU B CA 1
ATOM 2149 C C . LEU B 1 85 ? -11.844 7.816 5.184 1 98.81 85 LEU B C 1
ATOM 2151 O O . LEU B 1 85 ? -11.703 6.645 4.832 1 98.81 85 LEU B O 1
ATOM 2155 N N . VAL B 1 86 ? -11.234 8.305 6.23 1 98.94 86 VAL B N 1
ATOM 2156 C CA . VAL B 1 86 ? -10.203 7.586 6.961 1 98.94 86 VAL B CA 1
ATOM 2157 C C . VAL B 1 86 ? -10.844 6.688 8.016 1 98.94 86 VAL B C 1
ATOM 2159 O O . VAL B 1 86 ? -10.547 5.492 8.086 1 98.94 86 VAL B O 1
ATOM 2162 N N . THR B 1 87 ? -11.758 7.227 8.781 1 98.81 87 THR B N 1
ATOM 2163 C CA . THR B 1 87 ? -12.336 6.48 9.898 1 98.81 87 THR B CA 1
ATOM 2164 C C . THR B 1 87 ? -13.148 5.297 9.383 1 98.81 87 THR B C 1
ATOM 2166 O O . THR B 1 87 ? -13.078 4.199 9.945 1 98.81 87 THR B O 1
ATOM 2169 N N . SER B 1 88 ? -13.875 5.473 8.297 1 98.69 88 SER B N 1
ATOM 2170 C CA . SER B 1 88 ? -14.672 4.391 7.723 1 98.69 88 SER B CA 1
ATOM 2171 C C . SER B 1 88 ? -13.789 3.25 7.234 1 98.69 88 SER B C 1
ATOM 2173 O O . SER B 1 88 ? -14.117 2.078 7.422 1 98.69 88 SER B O 1
ATOM 2175 N N . TYR B 1 89 ? -12.703 3.609 6.621 1 98.69 89 TYR B N 1
ATOM 2176 C CA . TYR B 1 89 ? -11.773 2.592 6.141 1 98.69 89 TYR B CA 1
ATOM 2177 C C . TYR B 1 89 ? -11.203 1.784 7.297 1 98.69 89 TYR B C 1
ATOM 2179 O O . TYR B 1 89 ? -11.219 0.551 7.273 1 98.69 89 TYR B O 1
ATOM 2187 N N . ILE B 1 90 ? -10.703 2.514 8.32 1 98.88 90 ILE B N 1
ATOM 2188 C CA . ILE B 1 90 ? -10.102 1.854 9.477 1 98.88 90 ILE B CA 1
ATOM 2189 C C . ILE B 1 90 ? -11.141 0.989 10.18 1 98.88 90 ILE B C 1
ATOM 2191 O O . ILE B 1 90 ? -10.875 -0.163 10.523 1 98.88 90 ILE B O 1
ATOM 2195 N N . ASP B 1 91 ? -12.344 1.522 10.359 1 98.62 91 ASP B N 1
ATOM 2196 C CA . ASP B 1 91 ? -13.414 0.767 11.008 1 98.62 91 ASP B CA 1
ATOM 2197 C C . ASP B 1 91 ? -13.734 -0.508 10.227 1 98.62 91 ASP B C 1
ATOM 2199 O O . ASP B 1 91 ? -13.922 -1.573 10.82 1 98.62 91 ASP B O 1
ATOM 2203 N N . TRP B 1 92 ? -13.781 -0.429 8.93 1 98.5 92 TRP B N 1
ATOM 2204 C CA . TRP B 1 92 ? -14.094 -1.593 8.109 1 98.5 92 TRP B CA 1
ATOM 2205 C C . TRP B 1 92 ? -12.992 -2.646 8.219 1 98.5 92 TRP B C 1
ATOM 2207 O O . TRP B 1 92 ? -13.281 -3.834 8.383 1 98.5 92 TRP B O 1
ATOM 2217 N N . VAL B 1 93 ? -11.75 -2.234 8.148 1 98.69 93 VAL B N 1
ATOM 2218 C CA . VAL B 1 93 ? -10.625 -3.162 8.219 1 98.69 93 VAL B CA 1
ATOM 2219 C C . VAL B 1 93 ? -10.617 -3.865 9.578 1 98.69 93 VAL B C 1
ATOM 2221 O O . VAL B 1 93 ? -10.461 -5.086 9.648 1 98.69 93 VAL B O 1
ATOM 2224 N N . VAL B 1 94 ? -10.789 -3.057 10.656 1 98.62 94 VAL B N 1
ATOM 2225 C CA . VAL B 1 94 ? -10.766 -3.605 12.008 1 98.62 94 VAL B CA 1
ATOM 2226 C C . VAL B 1 94 ? -11.891 -4.621 12.172 1 98.62 94 VAL B C 1
ATOM 2228 O O . VAL B 1 94 ? -11.703 -5.672 12.789 1 98.62 94 VAL B O 1
ATOM 2231 N N . ALA B 1 95 ? -12.992 -4.344 11.578 1 97.88 95 ALA B N 1
ATOM 2232 C CA . ALA B 1 95 ? -14.156 -5.211 11.703 1 97.88 95 ALA B CA 1
ATOM 2233 C C . ALA B 1 95 ? -14.039 -6.438 10.805 1 97.88 95 ALA B C 1
ATOM 2235 O O . ALA B 1 95 ? -14.648 -7.477 11.078 1 97.88 95 ALA B O 1
ATOM 2236 N N . ASN B 1 96 ? -13.258 -6.367 9.75 1 97.38 96 ASN B N 1
ATOM 2237 C CA . ASN B 1 96 ? -13.188 -7.43 8.758 1 97.38 96 ASN B CA 1
ATOM 2238 C C . ASN B 1 96 ? -11.742 -7.727 8.359 1 97.38 96 ASN B C 1
ATOM 2240 O O . ASN B 1 96 ? -11.398 -7.676 7.176 1 97.38 96 ASN B O 1
ATOM 2244 N N . PRO B 1 97 ? -10.906 -8.156 9.289 1 97.5 97 PRO B N 1
ATOM 2245 C CA . PRO B 1 97 ? -9.477 -8.289 8.984 1 97.5 97 PRO B CA 1
ATOM 2246 C C . PRO B 1 97 ? -9.195 -9.359 7.941 1 97.5 97 PRO B C 1
ATOM 2248 O O . PRO B 1 97 ? -8.328 -9.188 7.09 1 97.5 97 PRO B O 1
ATOM 2251 N N . ASP B 1 98 ? -9.93 -10.469 7.953 1 96.62 98 ASP B N 1
ATOM 2252 C CA . ASP B 1 98 ? -9.703 -11.531 6.98 1 96.62 98 ASP B CA 1
ATOM 2253 C C . ASP B 1 98 ? -10.094 -11.086 5.574 1 96.62 98 ASP B C 1
ATOM 2255 O O . ASP B 1 98 ? -9.391 -11.367 4.605 1 96.62 98 ASP B O 1
ATOM 2259 N N . TRP B 1 99 ? -11.203 -10.438 5.496 1 97.69 99 TRP B N 1
ATOM 2260 C CA . TRP B 1 99 ? -11.664 -9.922 4.211 1 97.69 99 TRP B CA 1
ATOM 2261 C C . TRP B 1 99 ? -10.711 -8.859 3.672 1 97.69 99 TRP B C 1
ATOM 2263 O O . TRP B 1 99 ? -10.375 -8.859 2.484 1 97.69 99 TRP B O 1
ATOM 2273 N N . ALA B 1 100 ? -10.211 -8.016 4.566 1 98.06 100 ALA B N 1
ATOM 2274 C CA . ALA B 1 100 ? -9.258 -6.98 4.188 1 98.06 100 ALA B CA 1
ATOM 2275 C C . ALA B 1 100 ? -7.961 -7.59 3.656 1 98.06 100 ALA B C 1
ATOM 2277 O O . ALA B 1 100 ? -7.414 -7.121 2.654 1 98.06 100 ALA B O 1
ATOM 2278 N N . ARG B 1 101 ? -7.504 -8.609 4.336 1 96.06 101 ARG B N 1
ATOM 2279 C CA . ARG B 1 101 ? -6.316 -9.312 3.861 1 96.06 101 ARG B CA 1
ATOM 2280 C C . ARG B 1 101 ? -6.539 -9.883 2.465 1 96.06 101 ARG B C 1
ATOM 2282 O O . ARG B 1 101 ? -5.676 -9.75 1.593 1 96.06 101 ARG B O 1
ATOM 2289 N N . PHE B 1 102 ? -7.684 -10.469 2.324 1 96.81 102 PHE B N 1
ATOM 2290 C CA . PHE B 1 102 ? -8.047 -11.023 1.024 1 96.81 102 PHE B CA 1
ATOM 2291 C C . PHE B 1 102 ? -8.023 -9.938 -0.049 1 96.81 102 PHE B C 1
ATOM 2293 O O . PHE B 1 102 ? -7.449 -10.133 -1.123 1 96.81 102 PHE B O 1
ATOM 2300 N N . ILE B 1 103 ? -8.539 -8.773 0.211 1 96.62 103 ILE B N 1
ATOM 2301 C CA . ILE B 1 103 ? -8.648 -7.672 -0.736 1 96.62 103 ILE B CA 1
ATOM 2302 C C . ILE B 1 103 ? -7.258 -7.16 -1.096 1 96.62 103 ILE B C 1
ATOM 2304 O O . ILE B 1 103 ? -6.961 -6.918 -2.268 1 96.62 103 ILE B O 1
ATOM 2308 N N . LEU B 1 104 ? -6.371 -7.059 -0.172 1 93.12 104 LEU B N 1
ATOM 2309 C CA . LEU B 1 104 ? -5.023 -6.535 -0.371 1 93.12 104 LEU B CA 1
ATOM 2310 C C . LEU B 1 104 ? -4.25 -7.395 -1.368 1 93.12 104 LEU B C 1
ATOM 2312 O O . LEU B 1 104 ? -3.406 -6.883 -2.109 1 93.12 104 LEU B O 1
ATOM 2316 N N . HIS B 1 105 ? -4.656 -8.656 -1.49 1 91.12 105 HIS B N 1
ATOM 2317 C CA . HIS B 1 105 ? -3.846 -9.57 -2.283 1 91.12 105 HIS B CA 1
ATOM 2318 C C . HIS B 1 105 ? -4.574 -9.984 -3.557 1 91.12 105 HIS B C 1
ATOM 2320 O O . HIS B 1 105 ? -4.098 -10.859 -4.293 1 91.12 105 HIS B O 1
ATOM 2326 N N . SER B 1 106 ? -5.727 -9.375 -3.84 1 93.62 106 SER B N 1
ATOM 2327 C CA . SER B 1 106 ? -6.562 -9.961 -4.883 1 93.62 106 SER B CA 1
ATOM 2328 C C . SER B 1 106 ? -6.762 -8.992 -6.043 1 93.62 106 SER B C 1
ATOM 2330 O O . SER B 1 106 ? -7.266 -9.375 -7.102 1 93.62 106 SER B O 1
ATOM 2332 N N . ARG B 1 107 ? -6.375 -7.73 -5.887 1 89.75 107 ARG B N 1
ATOM 2333 C CA . ARG B 1 107 ? -6.754 -6.715 -6.863 1 89.75 107 ARG B CA 1
ATOM 2334 C C . ARG B 1 107 ? -6.25 -7.086 -8.258 1 89.75 107 ARG B C 1
ATOM 2336 O O . ARG B 1 107 ? -7.008 -7.035 -9.227 1 89.75 107 ARG B O 1
ATOM 2343 N N . GLY B 1 108 ? -4.992 -7.445 -8.359 1 87.81 108 GLY B N 1
ATOM 2344 C CA . GLY B 1 108 ? -4.426 -7.773 -9.656 1 87.81 108 GLY B CA 1
ATOM 2345 C C . GLY B 1 108 ? -5.152 -8.906 -10.359 1 87.81 108 GLY B C 1
ATOM 2346 O O . GLY B 1 108 ? -5.453 -8.812 -11.555 1 87.81 108 GLY B O 1
ATOM 2347 N N . ARG B 1 109 ? -5.414 -9.906 -9.695 1 90.38 109 ARG B N 1
ATOM 2348 C CA . ARG B 1 109 ? -6.113 -11.078 -10.227 1 90.38 109 ARG B CA 1
ATOM 2349 C C . ARG B 1 109 ? -7.508 -10.703 -10.711 1 90.38 109 ARG B C 1
ATOM 2351 O O . ARG B 1 109 ? -7.938 -11.133 -11.781 1 90.38 109 ARG B O 1
ATOM 2358 N N . VAL B 1 110 ? -8.211 -9.867 -9.961 1 95 110 VAL B N 1
ATOM 2359 C CA . VAL B 1 110 ? -9.562 -9.461 -10.328 1 95 110 VAL B CA 1
ATOM 2360 C C . VAL B 1 110 ? -9.516 -8.547 -11.555 1 95 110 VAL B C 1
ATOM 2362 O O . VAL B 1 110 ? -10.312 -8.711 -12.484 1 95 110 VAL B O 1
ATOM 2365 N N . GLU B 1 111 ? -8.617 -7.676 -11.562 1 93.25 111 GLU B N 1
ATOM 2366 C CA . GLU B 1 111 ? -8.461 -6.75 -12.68 1 93.25 111 GLU B CA 1
ATOM 2367 C C . GLU B 1 111 ? -8.211 -7.504 -13.984 1 93.25 111 GLU B C 1
ATOM 2369 O O . GLU B 1 111 ? -8.711 -7.105 -15.047 1 93.25 111 GLU B O 1
ATOM 2374 N N . ALA B 1 112 ? -7.488 -8.555 -13.93 1 90.62 112 ALA B N 1
ATOM 2375 C CA . ALA B 1 112 ? -7.109 -9.32 -15.117 1 90.62 112 ALA B CA 1
ATOM 2376 C C . ALA B 1 112 ? -8.195 -10.328 -15.492 1 90.62 112 ALA B C 1
ATOM 2378 O O . ALA B 1 112 ? -8.172 -10.891 -16.578 1 90.62 112 ALA B O 1
ATOM 2379 N N . GLY B 1 113 ? -9.133 -10.531 -14.594 1 92.75 113 GLY B N 1
ATOM 2380 C CA . GLY B 1 113 ? -10.117 -11.586 -14.781 1 92.75 113 GLY B CA 1
ATOM 2381 C C . GLY B 1 113 ? -11.406 -11.094 -15.398 1 92.75 113 GLY B C 1
ATOM 2382 O O . GLY B 1 113 ? -11.461 -9.984 -15.93 1 92.75 113 GLY B O 1
ATOM 2383 N N . GLU B 1 114 ? -12.391 -11.961 -15.305 1 92.88 114 GLU B N 1
ATOM 2384 C CA . GLU B 1 114 ? -13.672 -11.734 -15.969 1 92.88 114 GLU B CA 1
ATOM 2385 C C . GLU B 1 114 ? -14.398 -10.539 -15.375 1 92.88 114 GLU B C 1
ATOM 2387 O O . GLU B 1 114 ? -15.195 -9.891 -16.047 1 92.88 114 GLU B O 1
ATOM 2392 N N . LEU B 1 115 ? -14.062 -10.242 -14.195 1 95.88 115 LEU B N 1
ATOM 2393 C CA . LEU B 1 115 ? -14.797 -9.18 -13.523 1 95.88 115 LEU B CA 1
ATOM 2394 C C . LEU B 1 115 ? -14.008 -7.871 -13.555 1 95.88 115 LEU B C 1
ATOM 2396 O O . LEU B 1 115 ? -14.359 -6.91 -12.867 1 95.88 115 LEU B O 1
ATOM 2400 N N . GLY B 1 116 ? -12.984 -7.852 -14.328 1 96.31 116 GLY B N 1
ATOM 2401 C CA . GLY B 1 116 ? -12.133 -6.68 -14.43 1 96.31 116 GLY B CA 1
ATOM 2402 C C . GLY B 1 116 ? -12.875 -5.434 -14.859 1 96.31 116 GLY B C 1
ATOM 2403 O O . GLY B 1 116 ? -12.656 -4.352 -14.305 1 96.31 116 GLY B O 1
ATOM 2404 N N . GLU B 1 117 ? -13.758 -5.551 -15.812 1 96.31 117 GLU B N 1
ATOM 2405 C CA . GLU B 1 117 ? -14.531 -4.41 -16.297 1 96.31 117 GLU B CA 1
ATOM 2406 C C . GLU B 1 117 ? -15.484 -3.893 -15.227 1 96.31 117 GLU B C 1
ATOM 2408 O O . GLU B 1 117 ? -15.648 -2.682 -15.07 1 96.31 117 GLU B O 1
ATOM 2413 N N . ARG B 1 118 ? -16.094 -4.789 -14.586 1 96.81 118 ARG B N 1
ATOM 2414 C CA . ARG B 1 118 ? -16.984 -4.387 -13.5 1 96.81 118 ARG B CA 1
ATOM 2415 C C . ARG B 1 118 ? -16.203 -3.67 -12.398 1 96.81 118 ARG B C 1
ATOM 2417 O O . ARG B 1 118 ? -16.672 -2.668 -11.852 1 96.81 118 ARG B O 1
ATOM 2424 N N . LEU B 1 119 ? -15.07 -4.16 -12.078 1 97.06 119 LEU B N 1
ATOM 2425 C CA . LEU B 1 119 ? -14.219 -3.51 -11.086 1 97.06 119 LEU B CA 1
ATOM 2426 C C . LEU B 1 119 ? -13.898 -2.078 -11.508 1 97.06 119 LEU B C 1
ATOM 2428 O O . LEU B 1 119 ? -13.992 -1.156 -10.695 1 97.06 119 LEU B O 1
ATOM 2432 N N . ARG B 1 120 ? -13.578 -1.885 -12.773 1 95.56 120 ARG B N 1
ATOM 2433 C CA . ARG B 1 120 ? -13.266 -0.552 -13.281 1 95.56 120 ARG B CA 1
ATOM 2434 C C . ARG B 1 120 ? -14.461 0.379 -13.148 1 95.56 120 ARG B C 1
ATOM 2436 O O . ARG B 1 120 ? -14.32 1.525 -12.719 1 95.56 120 ARG B O 1
ATOM 2443 N N . ALA B 1 121 ? -15.57 -0.116 -13.453 1 97.12 121 ALA B N 1
ATOM 2444 C CA . ALA B 1 121 ? -16.797 0.671 -13.359 1 97.12 121 ALA B CA 1
ATOM 2445 C C . ALA B 1 121 ? -17.109 1.033 -11.914 1 97.12 121 ALA B C 1
ATOM 2447 O O . ALA B 1 121 ? -17.453 2.178 -11.609 1 97.12 121 ALA B O 1
ATOM 2448 N N . ASP B 1 122 ? -16.984 0.059 -11.039 1 96.5 122 ASP B N 1
ATOM 2449 C CA . ASP B 1 122 ? -17.234 0.287 -9.617 1 96.5 122 ASP B CA 1
ATOM 2450 C C . ASP B 1 122 ? -16.266 1.321 -9.047 1 96.5 122 ASP B C 1
ATOM 2452 O O . ASP B 1 122 ? -16.672 2.188 -8.266 1 96.5 122 ASP B O 1
ATOM 2456 N N . ASN B 1 123 ? -15.039 1.226 -9.422 1 95.62 123 ASN B N 1
ATOM 2457 C CA . ASN B 1 123 ? -14.039 2.189 -8.961 1 95.62 123 ASN B CA 1
ATOM 2458 C C . ASN B 1 123 ? -14.344 3.596 -9.469 1 95.62 123 ASN B C 1
ATOM 2460 O O . ASN B 1 123 ? -14.219 4.57 -8.727 1 95.62 123 ASN B O 1
ATOM 2464 N N . GLN B 1 124 ? -14.727 3.686 -10.734 1 95.69 124 GLN B N 1
ATOM 2465 C CA . GLN B 1 124 ? -15.078 4.977 -11.312 1 95.69 124 GLN B CA 1
ATOM 2466 C C . GLN B 1 124 ? -16.25 5.609 -10.562 1 95.69 124 GLN B C 1
ATOM 2468 O O . GLN B 1 124 ? -16.219 6.793 -10.227 1 95.69 124 GLN B O 1
ATOM 2473 N N . ALA B 1 125 ? -17.219 4.812 -10.289 1 96.56 125 ALA B N 1
ATOM 2474 C CA . ALA B 1 125 ? -18.375 5.301 -9.555 1 96.56 125 ALA B CA 1
ATOM 2475 C C . ALA B 1 125 ? -18 5.707 -8.133 1 96.56 125 ALA B C 1
ATOM 2477 O O . ALA B 1 125 ? -18.469 6.73 -7.625 1 96.56 125 ALA B O 1
ATOM 2478 N N . HIS B 1 126 ? -17.203 4.918 -7.547 1 96.25 126 HIS B N 1
ATOM 2479 C CA . HIS B 1 126 ? -16.734 5.176 -6.188 1 96.25 126 HIS B CA 1
ATOM 2480 C C . HIS B 1 126 ? -15.992 6.504 -6.102 1 96.25 126 HIS B C 1
ATOM 2482 O O . HIS B 1 126 ? -16.312 7.344 -5.254 1 96.25 126 HIS B O 1
ATOM 2488 N N . PHE B 1 127 ? -15.07 6.754 -6.973 1 94.94 127 PHE B N 1
ATOM 2489 C CA . PHE B 1 127 ? -14.273 7.977 -6.965 1 94.94 127 PHE B CA 1
ATOM 2490 C C . PHE B 1 127 ? -15.133 9.18 -7.328 1 94.94 127 PHE B C 1
ATOM 2492 O O . PHE B 1 127 ? -14.945 10.273 -6.789 1 94.94 127 PHE B O 1
ATOM 2499 N N . ALA B 1 128 ? -16.078 8.977 -8.234 1 96.38 128 ALA B N 1
ATOM 2500 C CA . ALA B 1 128 ? -17 10.055 -8.594 1 96.38 128 ALA B CA 1
ATOM 2501 C C . ALA B 1 128 ? -17.812 10.508 -7.383 1 96.38 128 ALA B C 1
ATOM 2503 O O . ALA B 1 128 ? -18.031 11.711 -7.195 1 96.38 128 ALA B O 1
ATOM 2504 N N . ARG B 1 129 ? -18.219 9.57 -6.598 1 96.75 129 ARG B N 1
ATOM 2505 C CA . ARG B 1 129 ? -18.984 9.891 -5.398 1 96.75 129 ARG B CA 1
ATOM 2506 C C . ARG B 1 129 ? -18.141 10.688 -4.406 1 96.75 129 ARG B C 1
ATOM 2508 O O . ARG B 1 129 ? -18.625 11.664 -3.816 1 96.75 129 ARG B O 1
ATOM 2515 N N . ILE B 1 130 ? -16.953 10.312 -4.254 1 97.69 130 ILE B N 1
ATOM 2516 C CA . ILE B 1 130 ? -16.047 11.016 -3.342 1 97.69 130 ILE B CA 1
ATOM 2517 C C . ILE B 1 130 ? -15.781 12.422 -3.859 1 97.69 130 ILE B C 1
ATOM 2519 O O . ILE B 1 130 ? -15.836 13.391 -3.096 1 97.69 130 ILE B O 1
ATOM 2523 N N . HIS B 1 131 ? -15.516 12.523 -5.141 1 96.75 131 HIS B N 1
ATOM 2524 C CA . HIS B 1 131 ? -15.289 13.828 -5.75 1 96.75 131 HIS B CA 1
ATOM 2525 C C . HIS B 1 131 ? -16.5 14.742 -5.555 1 96.75 131 HIS B C 1
ATOM 2527 O O . HIS B 1 131 ? -16.344 15.922 -5.227 1 96.75 131 HIS B O 1
ATOM 2533 N N . ALA B 1 132 ? -17.641 14.164 -5.758 1 97.19 132 ALA B N 1
ATOM 2534 C CA . ALA B 1 132 ? -18.859 14.938 -5.594 1 97.19 132 ALA B CA 1
ATOM 2535 C C . ALA B 1 132 ? -19.031 15.414 -4.148 1 97.19 132 ALA B C 1
ATOM 2537 O O . ALA B 1 132 ? -19.422 16.547 -3.904 1 97.19 132 ALA B O 1
ATOM 2538 N N . ALA B 1 133 ? -18.734 14.562 -3.219 1 97.69 133 ALA B N 1
ATOM 2539 C CA . ALA B 1 133 ? -18.859 14.883 -1.8 1 97.69 133 ALA B CA 1
ATOM 2540 C C . ALA B 1 133 ? -17.906 16.016 -1.403 1 97.69 133 ALA B C 1
ATOM 2542 O O . ALA B 1 133 ? -18.203 16.781 -0.489 1 97.69 133 ALA B O 1
ATOM 2543 N N . LEU B 1 134 ? -16.812 16.156 -2.115 1 97.94 134 LEU B N 1
ATOM 2544 C CA . LEU B 1 134 ? -15.781 17.125 -1.755 1 97.94 134 LEU B CA 1
ATOM 2545 C C . LEU B 1 134 ? -15.898 18.391 -2.607 1 97.94 134 LEU B C 1
ATOM 2547 O O . LEU B 1 134 ? -15.289 19.406 -2.299 1 97.94 134 LEU B O 1
ATOM 2551 N N . ALA B 1 135 ? -16.688 18.359 -3.684 1 97.12 135 ALA B N 1
ATOM 2552 C CA . ALA B 1 135 ? -16.703 19.375 -4.738 1 97.12 135 ALA B CA 1
ATOM 2553 C C . ALA B 1 135 ? -17.047 20.75 -4.172 1 97.12 135 ALA B C 1
ATOM 2555 O O . ALA B 1 135 ? -16.391 21.75 -4.504 1 97.12 135 ALA B O 1
ATOM 2556 N N . GLY B 1 136 ? -18.047 20.797 -3.393 1 97.19 136 GLY B N 1
ATOM 2557 C CA . GLY B 1 136 ? -18.438 22.078 -2.822 1 97.19 136 GLY B CA 1
ATOM 2558 C C . GLY B 1 136 ? -17.375 22.703 -1.956 1 97.19 136 GLY B C 1
ATOM 2559 O O . GLY B 1 136 ? -17.141 23.922 -2.029 1 97.19 136 GLY B O 1
ATOM 2560 N N . TYR B 1 137 ? -16.734 21.953 -1.117 1 98.06 137 TYR B N 1
ATOM 2561 C CA . TYR B 1 137 ? -15.68 22.438 -0.231 1 98.06 137 TYR B CA 1
ATOM 2562 C C . TYR B 1 137 ? -14.461 22.906 -1.028 1 98.06 137 TYR B C 1
ATOM 2564 O O . TYR B 1 137 ? -13.797 23.875 -0.653 1 98.06 137 TYR B O 1
ATOM 2572 N N . ARG B 1 138 ? -14.18 22.156 -2.1 1 97.12 138 ARG B N 1
ATOM 2573 C CA . ARG B 1 138 ? -13.102 22.562 -3 1 97.12 138 ARG B CA 1
ATOM 2574 C C . ARG B 1 138 ? -13.414 23.922 -3.641 1 97.12 138 ARG B C 1
ATOM 2576 O O . ARG B 1 138 ? -12.539 24.781 -3.719 1 97.12 138 ARG B O 1
ATOM 2583 N N . ALA B 1 139 ? -14.602 24.094 -4.066 1 97.25 139 ALA B N 1
ATOM 2584 C CA . ALA B 1 139 ? -15.031 25.344 -4.703 1 97.25 139 ALA B CA 1
ATOM 2585 C C . ALA B 1 139 ? -14.938 26.5 -3.727 1 97.25 139 ALA B C 1
ATOM 2587 O O . ALA B 1 139 ? -14.656 27.641 -4.129 1 97.25 139 ALA B O 1
ATOM 2588 N N . GLU B 1 140 ? -15.125 26.219 -2.471 1 97.81 140 GLU B N 1
ATOM 2589 C CA . GLU B 1 140 ? -15.078 27.234 -1.426 1 97.81 140 GLU B CA 1
ATOM 2590 C C . GLU B 1 140 ? -13.641 27.547 -1.017 1 97.81 140 GLU B C 1
ATOM 2592 O O . GLU B 1 140 ? -13.398 28.438 -0.195 1 97.81 140 GLU B O 1
ATOM 2597 N N . GLY B 1 141 ? -12.672 26.781 -1.509 1 97.81 141 GLY B N 1
ATOM 2598 C CA . GLY B 1 141 ? -11.266 27.031 -1.228 1 97.81 141 GLY B CA 1
ATOM 2599 C C . GLY B 1 141 ? -10.836 26.531 0.133 1 97.81 141 GLY B C 1
ATOM 2600 O O . GLY B 1 141 ? -9.93 27.094 0.755 1 97.81 141 GLY B O 1
ATOM 2601 N N . LEU B 1 142 ? -11.469 25.438 0.613 1 98.19 142 LEU B N 1
ATOM 2602 C CA . LEU B 1 142 ? -11.203 24.953 1.964 1 98.19 142 LEU B CA 1
ATOM 2603 C C . LEU B 1 142 ? -10.023 23.984 1.975 1 98.19 142 LEU B C 1
ATOM 2605 O O . LEU B 1 142 ? -9.562 23.578 3.043 1 98.19 142 LEU B O 1
ATOM 2609 N N . PHE B 1 143 ? -9.547 23.625 0.813 1 98.31 143 PHE B N 1
ATOM 2610 C CA . PHE B 1 143 ? -8.43 22.688 0.714 1 98.31 143 PHE B CA 1
ATOM 2611 C C . PHE B 1 143 ? -7.203 23.375 0.13 1 98.31 143 PHE B C 1
ATOM 2613 O O . PHE B 1 143 ? -7.32 24.234 -0.748 1 98.31 143 PHE B O 1
ATOM 2620 N N . ARG B 1 144 ? -6.074 23 0.681 1 96.62 144 ARG B N 1
ATOM 2621 C CA . ARG B 1 144 ? -4.836 23.453 0.055 1 96.62 144 ARG B CA 1
ATOM 2622 C C . ARG B 1 144 ? -4.719 22.922 -1.37 1 96.62 144 ARG B C 1
ATOM 2624 O O . ARG B 1 144 ? -5.184 21.812 -1.671 1 96.62 144 ARG B O 1
ATOM 2631 N N . GLU B 1 145 ? -3.984 23.625 -2.199 1 95.5 145 GLU B N 1
ATOM 2632 C CA . GLU B 1 145 ? -3.842 23.281 -3.609 1 95.5 145 GLU B CA 1
ATOM 2633 C C . GLU B 1 145 ? -2.934 22.062 -3.785 1 95.5 145 GLU B C 1
ATOM 2635 O O . GLU B 1 145 ? -1.793 22.062 -3.318 1 95.5 145 GLU B O 1
ATOM 2640 N N . MET B 1 146 ? -3.484 21.109 -4.48 1 96.62 146 MET B N 1
ATOM 2641 C CA . MET B 1 146 ? -2.707 19.922 -4.867 1 96.62 146 MET B CA 1
ATOM 2642 C C . MET B 1 146 ? -3.455 19.094 -5.902 1 96.62 146 MET B C 1
ATOM 2644 O O . MET B 1 146 ? -4.68 19.188 -6.012 1 96.62 146 MET B O 1
ATOM 2648 N N . PRO B 1 147 ? -2.688 18.312 -6.684 1 96.94 147 PRO B N 1
ATOM 2649 C CA . PRO B 1 147 ? -3.359 17.406 -7.613 1 96.94 147 PRO B CA 1
ATOM 2650 C C . PRO B 1 147 ? -4.289 16.422 -6.91 1 96.94 147 PRO B C 1
ATOM 2652 O O . PRO B 1 147 ? -4.004 15.984 -5.793 1 96.94 147 PRO B O 1
ATOM 2655 N N . ASP B 1 148 ? -5.395 15.984 -7.609 1 96.31 148 ASP B N 1
ATOM 2656 C CA . ASP B 1 148 ? -6.391 15.086 -7.035 1 96.31 148 ASP B CA 1
ATOM 2657 C C . ASP B 1 148 ? -5.754 13.773 -6.582 1 96.31 148 ASP B C 1
ATOM 2659 O O . ASP B 1 148 ? -6.098 13.25 -5.52 1 96.31 148 ASP B O 1
ATOM 2663 N N . ASP B 1 149 ? -4.809 13.242 -7.363 1 97.06 149 ASP B N 1
ATOM 2664 C CA . ASP B 1 149 ? -4.133 12 -7.008 1 97.06 149 ASP B CA 1
ATOM 2665 C C . ASP B 1 149 ? -3.35 12.156 -5.707 1 97.06 149 ASP B C 1
ATOM 2667 O O . ASP B 1 149 ? -3.355 11.258 -4.863 1 97.06 149 ASP B O 1
ATOM 2671 N N . CYS B 1 150 ? -2.734 13.328 -5.578 1 97.88 150 CYS B N 1
ATOM 2672 C CA . CYS B 1 150 ? -1.994 13.602 -4.352 1 97.88 150 CYS B CA 1
ATOM 2673 C C . CYS B 1 150 ? -2.938 13.727 -3.162 1 97.88 150 CYS B C 1
ATOM 2675 O O . CYS B 1 150 ? -2.674 13.18 -2.09 1 97.88 150 CYS B O 1
ATOM 2677 N N . PHE B 1 151 ? -4.02 14.445 -3.432 1 98.38 151 PHE B N 1
ATOM 2678 C CA . PHE B 1 151 ? -5.016 14.641 -2.387 1 98.38 151 PHE B CA 1
ATOM 2679 C C . PHE B 1 151 ? -5.488 13.297 -1.835 1 98.38 151 PHE B C 1
ATOM 2681 O O . PHE B 1 151 ? -5.488 13.086 -0.621 1 98.38 151 PHE B O 1
ATOM 2688 N N . ALA B 1 152 ? -5.844 12.383 -2.695 1 98.19 152 ALA B N 1
ATOM 2689 C CA . ALA B 1 152 ? -6.336 11.07 -2.291 1 98.19 152 ALA B CA 1
ATOM 2690 C C . ALA B 1 152 ? -5.285 10.312 -1.482 1 98.19 152 ALA B C 1
ATOM 2692 O O . ALA B 1 152 ? -5.59 9.766 -0.42 1 98.19 152 ALA B O 1
ATOM 2693 N N . SER B 1 153 ? -4.035 10.312 -1.949 1 98.62 153 SER B N 1
ATOM 2694 C CA . SER B 1 153 ? -2.955 9.57 -1.304 1 98.62 153 SER B CA 1
ATOM 2695 C C . SER B 1 153 ? -2.588 10.188 0.041 1 98.62 153 SER B C 1
ATOM 2697 O O . SER B 1 153 ? -2.213 9.477 0.975 1 98.62 153 SER B O 1
ATOM 2699 N N . VAL B 1 154 ? -2.666 11.484 0.104 1 98.81 154 VAL B N 1
ATOM 2700 C CA . VAL B 1 154 ? -2.377 12.18 1.354 1 98.81 154 VAL B CA 1
ATOM 2701 C C . VAL B 1 154 ? -3.438 11.836 2.396 1 98.81 154 VAL B C 1
ATOM 2703 O O . VAL B 1 154 ? -3.121 11.625 3.568 1 98.81 154 VAL B O 1
ATOM 2706 N N . VAL B 1 155 ? -4.668 11.734 1.983 1 98.88 155 VAL B N 1
ATOM 2707 C CA . VAL B 1 155 ? -5.777 11.5 2.9 1 98.88 155 VAL B CA 1
ATOM 2708 C C . VAL B 1 155 ? -5.785 10.039 3.34 1 98.88 155 VAL B C 1
ATOM 2710 O O . VAL B 1 155 ? -5.805 9.742 4.539 1 98.88 155 VAL B O 1
ATOM 2713 N N . ILE B 1 156 ? -5.715 9.141 2.404 1 98.81 156 ILE B N 1
ATOM 2714 C CA . ILE B 1 156 ? -6.027 7.758 2.736 1 98.81 156 ILE B CA 1
ATOM 2715 C C . ILE B 1 156 ? -4.738 6.949 2.859 1 98.81 156 ILE B C 1
ATOM 2717 O O . ILE B 1 156 ? -4.73 5.859 3.43 1 98.81 156 ILE B O 1
ATOM 2721 N N . GLY B 1 157 ? -3.602 7.414 2.324 1 98.75 157 GLY B N 1
ATOM 2722 C CA . GLY B 1 157 ? -2.336 6.707 2.234 1 98.75 157 GLY B CA 1
ATOM 2723 C C . GLY B 1 157 ? -1.836 6.203 3.576 1 98.75 157 GLY B C 1
ATOM 2724 O O . GLY B 1 157 ? -1.483 5.031 3.715 1 98.75 157 GLY B O 1
ATOM 2725 N N . PRO B 1 158 ? -1.786 7.051 4.562 1 98.94 158 PRO B N 1
ATOM 2726 C CA . PRO B 1 158 ? -1.325 6.613 5.883 1 98.94 158 PRO B CA 1
ATOM 2727 C C . PRO B 1 158 ? -2.152 5.457 6.445 1 98.94 158 PRO B C 1
ATOM 2729 O O . PRO B 1 158 ? -1.596 4.508 7.004 1 98.94 158 PRO B O 1
ATOM 2732 N N . ALA B 1 159 ? -3.467 5.523 6.25 1 98.88 159 ALA B N 1
ATOM 2733 C CA . ALA B 1 159 ? -4.336 4.453 6.734 1 98.88 159 ALA B CA 1
ATOM 2734 C C . ALA B 1 159 ? -4.105 3.164 5.953 1 98.88 159 ALA B C 1
ATOM 2736 O O . ALA B 1 159 ? -4.047 2.08 6.539 1 98.88 159 ALA B O 1
ATOM 2737 N N . HIS B 1 160 ? -3.998 3.281 4.629 1 98.5 160 HIS B N 1
ATOM 2738 C CA . HIS B 1 160 ? -3.686 2.119 3.805 1 98.5 160 HIS B CA 1
ATOM 2739 C C . HIS B 1 160 ? -2.373 1.473 4.238 1 98.5 160 HIS B C 1
ATOM 2741 O O . HIS B 1 160 ? -2.297 0.25 4.379 1 98.5 160 HIS B O 1
ATOM 2747 N N . ASP B 1 161 ? -1.415 2.289 4.418 1 98.38 161 ASP B N 1
ATOM 2748 C CA . ASP B 1 161 ? -0.089 1.803 4.785 1 98.38 161 ASP B CA 1
ATOM 2749 C C . ASP B 1 161 ? -0.118 1.105 6.141 1 98.38 161 ASP B C 1
ATOM 2751 O O . ASP B 1 161 ? 0.353 -0.027 6.273 1 98.38 161 ASP B O 1
ATOM 2755 N N . LEU B 1 162 ? -0.684 1.72 7.141 1 98.69 162 LEU B N 1
ATOM 2756 C CA . LEU B 1 162 ? -0.721 1.153 8.484 1 98.69 162 LEU B CA 1
ATOM 2757 C C . LEU B 1 162 ? -1.57 -0.112 8.516 1 98.69 162 LEU B C 1
ATOM 2759 O O . LEU B 1 162 ? -1.204 -1.094 9.164 1 98.69 162 LEU B O 1
ATOM 2763 N N . ALA B 1 163 ? -2.67 -0.094 7.844 1 98.69 163 ALA B N 1
ATOM 2764 C CA . ALA B 1 163 ? -3.535 -1.27 7.793 1 98.69 163 ALA B CA 1
ATOM 2765 C C . ALA B 1 163 ? -2.805 -2.463 7.184 1 98.69 163 ALA B C 1
ATOM 2767 O O . ALA B 1 163 ? -2.938 -3.592 7.668 1 98.69 163 ALA B O 1
ATOM 2768 N N . ARG B 1 164 ? -2.096 -2.223 6.121 1 97.12 164 ARG B N 1
ATOM 2769 C CA . ARG B 1 164 ? -1.318 -3.289 5.496 1 97.12 164 ARG B CA 1
ATOM 2770 C C . ARG B 1 164 ? -0.335 -3.902 6.488 1 97.12 164 ARG B C 1
ATOM 2772 O O . ARG B 1 164 ? -0.228 -5.125 6.59 1 97.12 164 ARG B O 1
ATOM 2779 N N . GLN B 1 165 ? 0.382 -3.078 7.234 1 96.56 165 GLN B N 1
ATOM 2780 C CA . GLN B 1 165 ? 1.335 -3.557 8.227 1 96.56 165 GLN B CA 1
ATOM 2781 C C . GLN B 1 165 ? 0.625 -4.301 9.359 1 96.56 165 GLN B C 1
ATOM 2783 O O . GLN B 1 165 ? 1.096 -5.348 9.812 1 96.56 165 GLN B O 1
ATOM 2788 N N . TRP B 1 166 ? -0.471 -3.754 9.766 1 98.06 166 TRP B N 1
ATOM 2789 C CA . TRP B 1 166 ? -1.249 -4.355 10.844 1 98.06 166 TRP B CA 1
ATOM 2790 C C . TRP B 1 166 ? -1.767 -5.73 10.445 1 98.06 166 TRP B C 1
ATOM 2792 O O . TRP B 1 166 ? -1.646 -6.695 11.203 1 98.06 166 TRP B O 1
ATOM 2802 N N . LEU B 1 167 ? -2.254 -5.867 9.289 1 97 167 LEU B N 1
ATOM 2803 C CA . LEU B 1 167 ? -2.805 -7.121 8.789 1 97 167 LEU B CA 1
ATOM 2804 C C . LEU B 1 167 ? -1.705 -8.164 8.609 1 97 167 LEU B C 1
ATOM 2806 O O . LEU B 1 167 ? -1.969 -9.367 8.664 1 97 167 LEU B O 1
ATOM 2810 N N . ALA B 1 168 ? -0.488 -7.73 8.391 1 94.44 168 ALA B N 1
ATOM 2811 C CA . ALA B 1 168 ? 0.658 -8.617 8.227 1 94.44 168 ALA B CA 1
ATOM 2812 C C . ALA B 1 168 ? 1.271 -8.977 9.578 1 94.44 168 ALA B C 1
ATOM 2814 O O . ALA B 1 168 ? 2.252 -9.727 9.648 1 94.44 168 ALA B O 1
ATOM 2815 N N . GLY B 1 169 ? 0.76 -8.375 10.68 1 94.81 169 GLY B N 1
ATOM 2816 C CA . GLY B 1 169 ? 1.27 -8.672 12.008 1 94.81 169 GLY B CA 1
ATOM 2817 C C . GLY B 1 169 ? 2.564 -7.953 12.328 1 94.81 169 GLY B C 1
ATOM 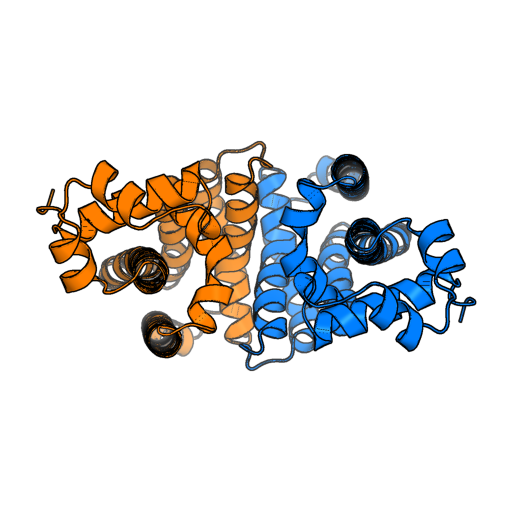2818 O O . GLY B 1 169 ? 3.352 -8.422 13.156 1 94.81 169 GLY B O 1
ATOM 2819 N N . ARG B 1 170 ? 2.732 -6.773 11.727 1 93.94 170 ARG B N 1
ATOM 2820 C CA . ARG B 1 170 ? 4.035 -6.125 11.844 1 93.94 170 ARG B CA 1
ATOM 2821 C C . ARG B 1 170 ? 3.938 -4.848 12.672 1 93.94 170 ARG B C 1
ATOM 2823 O O . ARG B 1 170 ? 4.871 -4.039 12.688 1 93.94 170 ARG B O 1
ATOM 2830 N N . THR B 1 171 ? 2.82 -4.582 13.242 1 96.38 171 THR B N 1
ATOM 2831 C CA . THR B 1 171 ? 2.67 -3.379 14.055 1 96.38 171 THR B CA 1
ATOM 2832 C C . THR B 1 171 ? 2.684 -3.725 15.547 1 96.38 171 THR B C 1
ATOM 2834 O O . THR B 1 171 ? 2.287 -4.824 15.93 1 96.38 171 THR B O 1
ATOM 2837 N N . ARG B 1 172 ? 3.152 -2.717 16.312 1 94.56 172 ARG B N 1
ATOM 2838 C CA . ARG B 1 172 ? 3.125 -2.848 17.766 1 94.56 172 ARG B CA 1
ATOM 2839 C C . ARG B 1 172 ? 1.83 -2.283 18.344 1 94.56 172 ARG B C 1
ATOM 2841 O O . ARG B 1 172 ? 1.418 -2.66 19.438 1 94.56 172 ARG B O 1
ATOM 2848 N N . VAL B 1 173 ? 1.188 -1.445 17.594 1 95.88 173 VAL B N 1
ATOM 2849 C CA . VAL B 1 173 ? -0.052 -0.817 18.047 1 95.88 173 VAL B CA 1
ATOM 2850 C C . VAL B 1 173 ? -1.235 -1.42 17.281 1 95.88 173 VAL B C 1
ATOM 2852 O O . VAL B 1 173 ? -1.079 -1.926 16.172 1 95.88 173 VAL B O 1
ATOM 2855 N N . ALA B 1 174 ? -2.406 -1.326 17.969 1 97.31 174 ALA B N 1
ATOM 2856 C CA . ALA B 1 174 ? -3.639 -1.692 17.281 1 97.31 174 ALA B CA 1
ATOM 2857 C C . ALA B 1 174 ? -4.047 -0.615 16.281 1 97.31 174 ALA B C 1
ATOM 2859 O O . ALA B 1 174 ? -3.922 0.58 16.562 1 97.31 174 ALA B O 1
ATOM 2860 N N . LEU B 1 175 ? -4.504 -1.097 15.125 1 98.56 175 LEU B N 1
ATOM 2861 C CA . LEU B 1 175 ? -4.934 -0.172 14.078 1 98.56 175 LEU B CA 1
ATOM 2862 C C . LEU B 1 175 ? -5.988 0.794 14.609 1 98.56 175 LEU B C 1
ATOM 2864 O O . LEU B 1 175 ? -5.926 1.996 14.336 1 98.56 175 LEU B O 1
ATOM 2868 N N . ALA B 1 176 ? -6.906 0.317 15.391 1 98.5 176 ALA B N 1
ATOM 2869 C CA . ALA B 1 176 ? -8.016 1.1 15.93 1 98.5 176 ALA B CA 1
ATOM 2870 C C . ALA B 1 176 ? -7.512 2.244 16.797 1 98.5 176 ALA B C 1
ATOM 2872 O O . ALA B 1 176 ? -8.133 3.307 16.875 1 98.5 176 ALA B O 1
ATOM 2873 N N . ASP B 1 177 ? -6.371 2.047 17.406 1 98.12 177 ASP B N 1
ATOM 2874 C CA . ASP B 1 177 ? -5.816 3.047 18.312 1 98.12 177 ASP B CA 1
ATOM 2875 C C . ASP B 1 177 ? -5.309 4.266 17.547 1 98.12 177 ASP B C 1
ATOM 2877 O O . ASP B 1 177 ? -5.105 5.332 18.125 1 98.12 177 ASP B O 1
ATOM 2881 N N . CYS B 1 178 ? -5.086 4.121 16.266 1 98.56 178 CYS B N 1
ATOM 2882 C CA . CYS B 1 178 ? -4.547 5.199 15.445 1 98.56 178 CYS B CA 1
ATOM 2883 C C . CYS B 1 178 ? -5.648 5.891 14.656 1 98.56 178 CYS B C 1
ATOM 2885 O O . CYS B 1 178 ? -5.387 6.848 13.922 1 98.56 178 CYS B O 1
ATOM 2887 N N . ARG B 1 179 ? -6.902 5.41 14.797 1 98.75 179 ARG B N 1
ATOM 2888 C CA . ARG B 1 179 ? -8.031 5.832 13.977 1 98.75 179 ARG B CA 1
ATOM 2889 C C . ARG B 1 179 ? -8.203 7.344 14.016 1 98.75 179 ARG B C 1
ATOM 2891 O O . ARG B 1 179 ? -8.164 8.008 12.984 1 98.75 179 ARG B O 1
ATOM 2898 N N . GLU B 1 180 ? -8.344 7.93 15.211 1 98.75 180 GLU B N 1
ATOM 2899 C CA . GLU B 1 180 ? -8.617 9.359 15.352 1 98.75 180 GLU B CA 1
ATOM 2900 C C . GLU B 1 180 ? -7.398 10.188 14.969 1 98.75 180 GLU B C 1
ATOM 2902 O O . GLU B 1 180 ? -7.531 11.258 14.359 1 98.75 180 GLU B O 1
ATOM 2907 N N . LEU B 1 181 ? -6.266 9.695 15.32 1 98.62 181 LEU B N 1
ATOM 2908 C CA . LEU B 1 181 ? -5.031 10.398 14.984 1 98.62 181 LEU B CA 1
ATOM 2909 C C . LEU B 1 181 ? -4.848 10.492 13.469 1 98.62 181 LEU B C 1
ATOM 2911 O O . LEU B 1 181 ? -4.555 11.562 12.938 1 98.62 181 LEU B O 1
ATOM 2915 N N . LEU B 1 182 ? -5.031 9.391 12.781 1 98.88 182 LEU B N 1
ATOM 2916 C CA . LEU B 1 182 ? -4.855 9.383 11.336 1 98.88 182 LEU B CA 1
ATOM 2917 C C . LEU B 1 182 ? -5.902 10.258 10.648 1 98.88 182 LEU B C 1
ATOM 2919 O O . LEU B 1 182 ? -5.613 10.906 9.641 1 98.88 182 LEU B O 1
ATOM 2923 N N . ALA B 1 183 ? -7.121 10.266 11.172 1 98.88 183 ALA B N 1
ATOM 2924 C CA . ALA B 1 183 ? -8.156 11.141 10.625 1 98.88 183 ALA B CA 1
ATOM 2925 C C . ALA B 1 183 ? -7.785 12.609 10.797 1 98.88 183 ALA B C 1
ATOM 2927 O O . ALA B 1 183 ? -7.973 13.414 9.883 1 98.88 183 ALA B O 1
ATOM 2928 N N . GLN B 1 184 ? -7.266 12.938 11.953 1 98.62 184 GLN B N 1
ATOM 2929 C CA . GLN B 1 184 ? -6.855 14.312 12.211 1 98.62 184 GLN B CA 1
ATOM 2930 C C . GLN B 1 184 ? -5.691 14.719 11.312 1 98.62 184 GLN B C 1
ATOM 2932 O O . GLN B 1 184 ? -5.668 15.828 10.773 1 98.62 184 GLN B O 1
ATOM 2937 N N . VAL B 1 185 ? -4.746 13.836 11.172 1 98.56 185 VAL B N 1
ATOM 2938 C CA . VAL B 1 185 ? -3.596 14.102 10.32 1 98.56 185 VAL B CA 1
ATOM 2939 C C . VAL B 1 185 ? -4.059 14.32 8.875 1 98.56 185 VAL B C 1
ATOM 2941 O O . VAL B 1 185 ? -3.557 15.203 8.188 1 98.56 185 VAL B O 1
ATOM 2944 N N . ALA B 1 186 ? -4.992 13.477 8.398 1 98.88 186 ALA B N 1
ATOM 2945 C CA . ALA B 1 186 ? -5.531 13.641 7.051 1 98.88 186 ALA B CA 1
ATOM 2946 C C . ALA B 1 186 ? -6.109 15.039 6.855 1 98.88 186 ALA B C 1
ATOM 2948 O O . ALA B 1 186 ? -5.809 15.711 5.863 1 98.88 186 ALA B O 1
ATOM 2949 N N . TRP B 1 187 ? -6.867 15.477 7.82 1 98.75 187 TRP B N 1
ATOM 2950 C CA . TRP B 1 187 ? -7.465 16.812 7.723 1 98.75 187 TRP B CA 1
ATOM 2951 C C . TRP B 1 187 ? -6.387 17.891 7.734 1 98.75 187 TRP B C 1
ATOM 2953 O O . TRP B 1 187 ? -6.375 18.766 6.871 1 98.75 187 TRP B O 1
A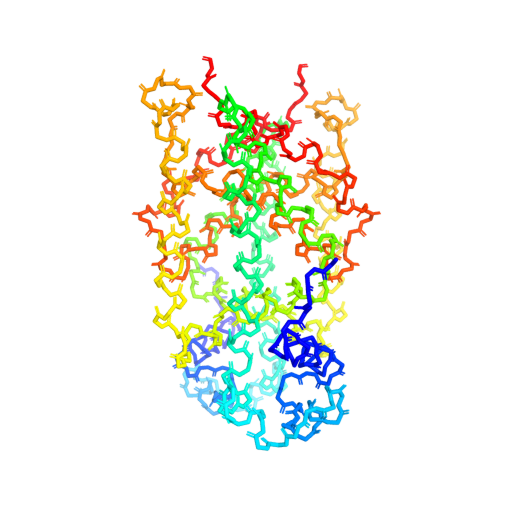TOM 2963 N N . ASP B 1 188 ? -5.484 17.797 8.672 1 98.06 188 ASP B N 1
ATOM 2964 C CA . ASP B 1 188 ? -4.426 18.781 8.805 1 98.06 188 ASP B CA 1
ATOM 2965 C C . ASP B 1 188 ? -3.6 18.875 7.52 1 98.06 188 ASP B C 1
ATOM 2967 O O . ASP B 1 188 ? -3.064 19.938 7.199 1 98.06 188 ASP B O 1
ATOM 2971 N N . SER B 1 189 ? -3.516 17.812 6.801 1 98.25 189 SER B N 1
ATOM 2972 C CA . SER B 1 189 ? -2.652 17.734 5.629 1 98.25 189 SER B CA 1
ATOM 2973 C C . SER B 1 189 ? -3.299 18.406 4.418 1 98.25 189 SER B C 1
ATOM 2975 O O . SER B 1 189 ? -2.611 18.781 3.471 1 98.25 189 SER B O 1
ATOM 2977 N N . VAL B 1 190 ? -4.656 18.594 4.445 1 98.44 190 VAL B N 1
ATOM 2978 C CA . VAL B 1 190 ? -5.27 19 3.189 1 98.44 190 VAL B CA 1
ATOM 2979 C C . VAL B 1 190 ? -6.016 20.328 3.385 1 98.44 190 VAL B C 1
ATOM 2981 O O . VAL B 1 190 ? -6.406 20.969 2.412 1 98.44 190 VAL B O 1
ATOM 2984 N N . ARG B 1 191 ? -6.238 20.672 4.625 1 97.81 191 ARG B N 1
ATOM 2985 C CA . ARG B 1 191 ? -6.977 21.906 4.863 1 97.81 191 ARG B CA 1
ATOM 2986 C C . ARG B 1 191 ? -6.188 23.125 4.383 1 97.81 191 ARG B C 1
ATOM 2988 O O . ARG B 1 191 ? -4.953 23.125 4.426 1 97.81 191 ARG B O 1
ATOM 2995 N N . ALA B 1 192 ? -6.875 24.062 3.877 1 94.25 192 ALA B N 1
ATOM 2996 C CA . ALA B 1 192 ? -6.258 25.328 3.465 1 94.25 192 ALA B CA 1
ATOM 2997 C C . ALA B 1 192 ? -5.672 26.062 4.664 1 94.25 192 ALA B C 1
ATOM 2999 O O . ALA B 1 192 ? -6.18 25.953 5.781 1 94.25 192 ALA B O 1
ATOM 3000 N N . ALA B 1 193 ? -4.492 26.766 4.473 1 79.88 193 ALA B N 1
ATOM 3001 C CA . ALA B 1 193 ? -3.867 27.578 5.512 1 79.88 193 ALA B CA 1
ATOM 3002 C C . ALA B 1 193 ? -4.758 28.75 5.895 1 79.88 193 ALA B C 1
ATOM 3004 O O . ALA B 1 193 ? -5.484 29.297 5.055 1 79.88 193 ALA B O 1
#

Organism: Pseudomonas aeruginosa (strain ATCC 15692 / DSM 22644 / CIP 104116 / JCM 14847 / LMG 12228 / 1C / PRS 101 / PAO1) (NCBI:txid208964)

Secondary structure (DSSP, 8-state):
-----HHHHHHHHHHHHHHHH-TTT--HHHHHHHH---HHHHHHHT-SHHHHHHHHHHHHHHHHHHHHHHHHTT--SHHHHHHHHHHHHHHHHHH-HHHHHHHHTTHHHHHHSTTHHHHHHHHHHHHHHHHHHHHHHHHTT-B----HHHHHHHHHHHHHHHHHHHHTT--SS-GGGGHHHHHHHHHHHHB--/-----HHHHHHHHHHHHHHHH-TTT--HHHHHHHH---HHHHHHHT-SHHHHHHHHHHHHHHHHHHHHHHHHTT--SHHHHHHHHHHHHHHHHHH-HHHHHHHHTTHHHHHHSTTHHHHHHHHHHHHHHHHHHHHHHHHTT-B----HHHHHHHHHHHHHHHHHHHHTT--SS-GGGGHHHHHHHHHHHHB--